Protein AF-A0AAV9NWL3-F1 (afdb_monomer)

Mean predicted aligned error: 11.16 Å

Organism: NCBI:txid1690606

Foldseek 3Di:
DDDDPDDDFDQDPVRDTPPPPDVVDDDDPVNVVVVVVVVVPDDDQLDDADPVLVVLLVVLVVLQVVVCVVVVHDSLVCLLVLDLVVLVVSLVVCVVVDVAAALVVSLVSLVSSQVNSCVSVVDGDDPVSNVVNNCCSVPVVCVVSVHDHDDDAQFAAADVNLLVLLLCLLQDDLDAAQALLLSLLLLLLLLCLQQLVADSVLSQQFFLLQKWWKWFQDPPPRDIFIKIWGWRPDHSPPPDDDDTDIDMDTADLFLSSGSVLSLVLLCQLVVFFPDPPCNALVCVGPDADDDPVRMGTGDTDPVRRNAGSAFGWDQALLFTDTDRHHTDDSVSSLVSQQSSCLQQQQPDGGDSNSSSLNVLVVQVVDPVHDPVVSCVSNVHPDDCVCCVVRRHHPQDLWPPPCVVVVHDIPSVVSSCCRHSCVLGDNPQDSFDDVVVLVVLCPDPVLVVLVVVLVVLVVVCCVVQVDLVSCVPPPSNVVSVVSVVVSVVSSVVSRVVVSVVSNVVCSVVVVVVQVVCVVVVNHPPPPDPPPPDSPVPLQPLSVVSSVSSPDDSVVADDVRSSVSSSSNSVSSNVSSQAREDDPDPDDPPDDDDDDDDDDDDDDDDPDDQDQAFAAQDAQAAQLLLLGRYRPCRSNDHDPDPVRSVVCNCVGNQVNDDQQDWRARSCCRHRPPDIAGGDVRVQVCCCVRHVNHD

pLDDT: mean 84.94, std 16.19, range [25.98, 98.44]

Radius of gyration: 31.38 Å; Cα contacts (8 Å, |Δi|>4): 836; chains: 1; bounding box: 83×92×94 Å

Sequence (692 aa):
MGRRKIPHVVKLDSGESYLGRSSANLCPRDFLEGKYQEALGAVRPVTLYADSTLHHVDRIRALFEEYCSLLHLDPPQILQECIPARMENFLHWMLKTYTIKKTSTVTTYWRQLSQLHILWTQRRVDPQVLRQIFVFIEGPLTKEYGLDNMDTEKPLLEAEEFVELIRYHWASDINVFHNERQRLQLAAILLLAAFTGSRPHALLCVTYRDLDLYVEKEQDTDTHHVKLGVKLTKTKSGKKRKRPKTYTFNLDDNPVFCIITHLVGLAFDDEAFAAPGLVSPDILFRLKAKGESGCQQIPFKQDILDTLVFRRAVKTKQGVQTSPTAGLIDSIYQSWVKRLGEALGYVQTLTTYCLRRALGNAVNDDPNSNAAVRNLVLDHVGSSAIFERNYLSRIIRYSTQDAFWHREPSHESAKAASRIGRLRDRNRPKKLTEEQGVQVREAPAILELLASRDRLRMDILGQFGALKMAEGEPVYDDYQALGRTINSTVRAQERALLRHIQEEYDITAPVVNIQRQIQGDFPDCKEPILAEEAMIKIPERRRIAEAAVSDPARFTGEKSLLRHIKCCRNMIALCKKRESRTAKITPPPALPFTDSPEATSRKGPETPRSNPLKCRGFQCLFCMMSNLPTKDRQQRFKSKFSLQRHADRCRLNQFMDGDRIPCPDDLGCAGVVLKGKLHFKNHAARVHDFVL

Structure (mmCIF, N/CA/C/O backbone):
data_AF-A0AAV9NWL3-F1
#
_entry.id   AF-A0AAV9NWL3-F1
#
loop_
_atom_site.group_PDB
_atom_site.id
_atom_site.type_symbol
_atom_site.label_atom_id
_atom_site.label_alt_id
_atom_site.label_comp_id
_atom_site.label_asym_id
_atom_site.label_entity_id
_atom_site.label_seq_id
_atom_site.pdbx_PDB_ins_code
_atom_site.Cartn_x
_atom_site.Cartn_y
_atom_site.Cartn_z
_atom_site.occupancy
_atom_site.B_iso_or_equiv
_atom_site.auth_seq_id
_atom_site.auth_comp_id
_atom_site.auth_asym_id
_atom_site.auth_atom_id
_atom_site.pdbx_PDB_model_num
ATOM 1 N N . MET A 1 1 ? 33.349 -33.390 46.961 1.00 37.16 1 MET A N 1
ATOM 2 C CA . MET A 1 1 ? 31.882 -33.504 47.128 1.00 37.16 1 MET A CA 1
ATOM 3 C C . MET A 1 1 ? 31.204 -32.288 46.500 1.00 37.16 1 MET A C 1
ATOM 5 O O . MET A 1 1 ? 31.155 -31.237 47.119 1.00 37.16 1 MET A O 1
ATOM 9 N N . GLY A 1 2 ? 30.754 -32.394 45.246 1.00 36.91 2 GLY A N 1
ATOM 10 C CA . GLY A 1 2 ? 30.039 -31.315 44.554 1.00 36.91 2 GLY A CA 1
ATOM 11 C C . GLY A 1 2 ? 28.532 -31.552 44.617 1.00 36.91 2 GLY A C 1
ATOM 12 O O . GLY A 1 2 ? 28.065 -32.596 44.164 1.00 36.91 2 GLY A O 1
ATOM 13 N N . ARG A 1 3 ? 27.776 -30.610 45.196 1.00 39.22 3 ARG A N 1
ATOM 14 C CA . ARG A 1 3 ? 26.306 -30.653 45.267 1.00 39.22 3 ARG A CA 1
ATOM 15 C C . ARG A 1 3 ? 25.721 -30.751 43.850 1.00 39.22 3 ARG A C 1
ATOM 17 O O . ARG A 1 3 ? 25.689 -29.762 43.120 1.00 39.22 3 ARG A O 1
ATOM 24 N N . ARG A 1 4 ? 25.243 -31.939 43.460 1.00 40.91 4 ARG A N 1
ATOM 25 C CA . ARG A 1 4 ? 24.365 -32.107 42.292 1.00 40.91 4 ARG A CA 1
ATOM 26 C C . ARG A 1 4 ? 23.096 -31.298 42.555 1.00 40.91 4 ARG A C 1
ATOM 28 O O . ARG A 1 4 ? 22.408 -31.550 43.540 1.00 40.91 4 ARG A O 1
ATOM 35 N N . LYS A 1 5 ? 22.801 -30.319 41.695 1.00 41.59 5 LYS A N 1
ATOM 36 C CA . LYS A 1 5 ? 21.510 -29.620 41.702 1.00 41.59 5 LYS A CA 1
ATOM 37 C C . LYS A 1 5 ? 20.408 -30.662 41.504 1.00 41.59 5 LYS A C 1
ATOM 39 O O . LYS A 1 5 ? 20.354 -31.304 40.458 1.00 41.59 5 LYS A O 1
ATOM 44 N N . ILE A 1 6 ? 19.570 -30.835 42.520 1.00 44.75 6 ILE A N 1
ATOM 45 C CA . ILE A 1 6 ? 18.338 -31.617 42.427 1.00 44.75 6 ILE A CA 1
ATOM 46 C C . ILE A 1 6 ? 17.412 -30.836 41.484 1.00 44.75 6 ILE A C 1
ATOM 48 O O . ILE A 1 6 ? 17.187 -29.646 41.717 1.00 44.75 6 ILE A O 1
ATOM 52 N N . PRO A 1 7 ? 16.928 -31.434 40.386 1.00 41.91 7 PRO A N 1
ATOM 53 C CA . PRO A 1 7 ? 16.029 -30.738 39.485 1.00 41.91 7 PRO A CA 1
ATOM 54 C C . PRO A 1 7 ? 14.678 -30.522 40.180 1.00 41.91 7 PRO A C 1
ATOM 56 O O . PRO A 1 7 ? 14.025 -31.473 40.605 1.00 41.91 7 PRO A O 1
ATOM 59 N N . HIS A 1 8 ? 14.270 -29.261 40.311 1.00 42.12 8 HIS A N 1
ATOM 60 C CA . HIS A 1 8 ? 12.951 -28.909 40.826 1.00 42.12 8 HIS A CA 1
ATOM 61 C C . HIS A 1 8 ? 11.868 -29.354 39.838 1.00 42.12 8 HIS A C 1
ATOM 63 O O . HIS A 1 8 ? 11.870 -28.959 38.671 1.00 42.12 8 HIS A O 1
ATOM 69 N N . VAL A 1 9 ? 10.936 -30.172 40.323 1.00 45.69 9 VAL A N 1
ATOM 70 C CA . VAL A 1 9 ? 9.731 -30.568 39.594 1.00 45.69 9 VAL A CA 1
ATOM 71 C C . VAL A 1 9 ? 8.748 -29.403 39.645 1.00 45.69 9 VAL A C 1
ATOM 73 O O . VAL A 1 9 ? 8.204 -29.089 40.701 1.00 45.69 9 VAL A O 1
ATOM 76 N N . VAL A 1 10 ? 8.520 -28.759 38.504 1.00 46.41 10 VAL A N 1
ATOM 77 C CA . VAL A 1 10 ? 7.412 -27.814 38.327 1.00 46.41 10 VAL A CA 1
ATOM 78 C C . VAL A 1 10 ? 6.200 -28.627 37.873 1.00 46.41 10 VAL A C 1
ATOM 80 O O . VAL A 1 10 ? 6.252 -29.267 36.822 1.00 46.41 10 VAL A O 1
ATOM 83 N N . LYS A 1 11 ? 5.137 -28.653 38.685 1.00 40.28 11 LYS A N 1
ATOM 84 C CA . LYS A 1 11 ? 3.851 -29.253 38.306 1.00 40.28 11 LYS A CA 1
ATOM 85 C C . LYS A 1 11 ? 3.080 -28.252 37.444 1.00 40.28 11 LYS A C 1
ATOM 87 O O . LYS A 1 11 ? 2.926 -27.105 37.847 1.00 40.28 11 LYS A O 1
ATOM 92 N N . LEU A 1 12 ? 2.633 -28.684 36.268 1.00 45.25 12 LEU A N 1
ATOM 93 C CA . LEU A 1 12 ? 1.696 -27.939 35.428 1.00 45.25 12 LEU A CA 1
ATOM 94 C C . LEU A 1 12 ? 0.265 -28.400 35.714 1.00 45.25 12 LEU A C 1
ATOM 96 O O . LEU A 1 12 ? 0.051 -29.571 36.034 1.00 45.25 12 LEU A O 1
ATOM 100 N N . ASP A 1 13 ? -0.707 -27.513 35.498 1.00 49.53 13 ASP A N 1
ATOM 101 C CA . ASP A 1 13 ? -2.146 -27.791 35.654 1.00 49.53 13 ASP A CA 1
ATOM 102 C C . ASP A 1 13 ? -2.675 -28.888 34.703 1.00 49.53 13 ASP A C 1
ATOM 104 O O . ASP A 1 13 ? -3.787 -29.376 34.873 1.00 49.53 13 ASP A O 1
ATOM 108 N N . SER A 1 14 ? -1.870 -29.326 33.725 1.00 50.25 14 SER A N 1
ATOM 109 C CA . SER A 1 14 ? -2.160 -30.458 32.834 1.00 50.25 14 SER A CA 1
ATOM 110 C C . SER A 1 14 ? -1.664 -31.818 33.350 1.00 50.25 14 SER A C 1
ATOM 112 O O . SER A 1 14 ? -1.770 -32.810 32.636 1.00 50.25 14 SER A O 1
ATOM 114 N N . GLY A 1 15 ? -1.086 -31.890 34.554 1.00 48.41 15 GLY A N 1
ATOM 115 C CA . GLY A 1 15 ? -0.636 -33.147 35.169 1.00 48.41 15 GLY A CA 1
ATOM 116 C C . GLY A 1 15 ? 0.671 -33.735 34.618 1.00 48.41 15 GLY A C 1
ATOM 117 O O . GLY A 1 15 ? 1.177 -34.707 35.175 1.00 48.41 15 GLY A O 1
ATOM 118 N N . GLU A 1 16 ? 1.278 -33.141 33.589 1.00 44.25 16 GLU A N 1
ATOM 119 C CA . GLU A 1 16 ? 2.552 -33.611 33.032 1.00 44.25 16 GLU A CA 1
ATOM 120 C C . GLU A 1 16 ? 3.733 -32.759 33.523 1.00 44.25 16 GLU A C 1
ATOM 122 O O . GLU A 1 16 ? 3.737 -31.532 33.415 1.00 44.25 16 GLU A O 1
ATOM 127 N N . SER A 1 17 ? 4.757 -33.419 34.079 1.00 46.53 17 SER A N 1
ATOM 128 C CA . SER A 1 17 ? 6.011 -32.773 34.490 1.00 46.53 17 SER A CA 1
ATOM 129 C C . SER A 1 17 ? 7.050 -32.823 33.362 1.00 46.53 17 SER A C 1
ATOM 131 O O . SER A 1 17 ? 7.177 -33.832 32.671 1.00 46.53 17 SER A O 1
ATOM 133 N N . TYR A 1 18 ? 7.863 -31.771 33.219 1.00 43.59 18 TYR A N 1
ATOM 134 C CA . TYR A 1 18 ? 8.912 -31.657 32.187 1.00 43.59 18 TYR A CA 1
ATOM 135 C C . TYR A 1 18 ? 10.089 -32.648 32.320 1.00 43.59 18 TYR A C 1
ATOM 137 O O . TYR A 1 18 ? 11.032 -32.595 31.531 1.00 43.59 18 TYR A O 1
ATOM 145 N N . LEU A 1 19 ? 10.048 -33.576 33.277 1.00 52.84 19 LEU A N 1
ATOM 146 C CA . LEU A 1 19 ? 11.003 -34.680 33.393 1.00 52.84 19 LEU A CA 1
ATOM 147 C C . LEU A 1 19 ? 10.311 -36.013 33.107 1.00 52.84 19 LEU A C 1
ATOM 149 O O . LEU A 1 19 ? 10.369 -36.955 33.891 1.00 52.84 19 LEU A O 1
ATOM 153 N N . GLY A 1 20 ? 9.667 -36.102 31.947 1.00 50.25 20 GLY A N 1
ATOM 154 C CA . GLY A 1 20 ? 9.133 -37.348 31.405 1.00 50.25 20 GLY A CA 1
ATOM 155 C C . GLY A 1 20 ? 10.238 -38.290 30.918 1.00 50.25 20 GLY A C 1
ATOM 156 O O . GLY A 1 20 ? 10.301 -38.604 29.735 1.00 50.25 20 GLY A O 1
ATOM 157 N N . ARG A 1 21 ? 11.130 -38.746 31.804 1.00 49.53 21 ARG A N 1
ATOM 158 C CA . ARG A 1 21 ? 11.984 -39.910 31.529 1.00 49.53 21 ARG A CA 1
ATOM 159 C C . ARG A 1 21 ? 11.383 -41.113 32.248 1.00 49.53 21 ARG A C 1
ATOM 161 O O . ARG A 1 21 ? 11.807 -41.463 33.342 1.00 49.53 21 ARG A O 1
ATOM 168 N N . SER A 1 22 ? 10.367 -41.718 31.638 1.00 53.12 22 SER A N 1
ATOM 169 C CA . SER A 1 22 ? 9.898 -43.042 32.056 1.00 53.12 22 SER A CA 1
ATOM 170 C C . SER A 1 22 ? 10.947 -44.079 31.647 1.00 53.12 22 SER A C 1
ATOM 172 O O . SER A 1 22 ? 11.370 -44.094 30.489 1.00 53.12 22 SER A O 1
ATOM 174 N N . SER A 1 23 ? 11.372 -44.948 32.568 1.00 55.47 23 SER A N 1
ATOM 175 C CA . SER A 1 23 ? 12.258 -46.087 32.272 1.00 55.47 23 SER A CA 1
ATOM 176 C C . SER A 1 23 ? 11.657 -47.062 31.249 1.00 55.47 23 SER A C 1
ATOM 178 O O . SER A 1 23 ? 12.394 -47.858 30.674 1.00 55.47 23 SER A O 1
ATOM 180 N N . ALA A 1 24 ? 10.350 -46.962 30.978 1.00 56.66 24 ALA A N 1
ATOM 181 C CA . ALA A 1 24 ? 9.630 -47.766 29.995 1.00 56.66 24 ALA A CA 1
ATOM 182 C C . ALA A 1 24 ? 9.663 -47.204 28.555 1.00 56.66 24 ALA A C 1
ATOM 184 O O . ALA A 1 24 ? 9.280 -47.912 27.634 1.00 56.66 24 ALA A O 1
ATOM 185 N N . ASN A 1 25 ? 10.153 -45.974 28.332 1.00 59.22 25 ASN A N 1
ATOM 186 C CA . ASN A 1 25 ? 10.228 -45.340 27.003 1.00 59.22 25 ASN A CA 1
ATOM 187 C C . ASN A 1 25 ? 11.686 -45.093 26.573 1.00 59.22 25 ASN A C 1
ATOM 189 O O . ASN A 1 25 ? 12.076 -43.976 26.223 1.00 59.22 25 ASN A O 1
ATOM 193 N N . LEU A 1 26 ? 12.526 -46.129 26.633 1.00 67.38 26 LEU A N 1
ATOM 194 C CA . LEU A 1 26 ? 13.860 -46.074 26.036 1.00 67.38 26 LEU A CA 1
ATOM 195 C C . LEU A 1 26 ? 13.721 -46.140 24.511 1.00 67.38 26 LEU A C 1
ATOM 197 O O . LEU A 1 26 ? 13.158 -47.088 23.973 1.00 67.38 26 LEU A O 1
ATOM 201 N N . CYS A 1 27 ? 14.223 -45.116 23.819 1.00 70.75 27 CYS A N 1
ATOM 202 C CA . CYS A 1 27 ? 14.258 -45.080 22.359 1.00 70.75 27 CYS A CA 1
ATOM 203 C C . CYS A 1 27 ? 15.027 -46.310 21.831 1.00 70.75 27 CYS A C 1
ATOM 205 O O . CYS A 1 27 ? 16.203 -46.453 22.186 1.00 70.75 27 CYS A O 1
ATOM 207 N N . PRO A 1 28 ? 14.409 -47.197 21.024 1.00 84.19 28 PRO A N 1
ATOM 208 C CA . PRO A 1 28 ? 15.075 -48.397 20.529 1.00 84.19 28 PRO A CA 1
ATOM 209 C C . PRO A 1 28 ? 16.322 -48.055 19.714 1.00 84.19 28 PRO A C 1
ATOM 211 O O . PRO A 1 28 ? 16.315 -47.115 18.915 1.00 84.19 28 PRO A O 1
ATOM 214 N N . ARG A 1 29 ? 17.390 -48.845 19.875 1.00 82.00 29 ARG A N 1
ATOM 215 C CA . ARG A 1 29 ? 18.633 -48.662 19.111 1.00 82.00 29 ARG A CA 1
ATOM 216 C C . ARG A 1 29 ? 18.375 -48.722 17.607 1.00 82.00 29 ARG A C 1
ATOM 218 O O . ARG A 1 29 ? 18.888 -47.874 16.890 1.00 82.00 29 ARG A O 1
ATOM 225 N N . ASP A 1 30 ? 17.520 -49.636 17.161 1.00 84.88 30 ASP A N 1
ATOM 226 C CA . ASP A 1 30 ? 17.190 -49.810 15.742 1.00 84.88 30 ASP A CA 1
ATOM 227 C C . ASP A 1 30 ? 16.446 -48.601 15.160 1.00 84.88 30 ASP A C 1
ATOM 229 O O . ASP A 1 30 ? 16.634 -48.258 13.997 1.00 84.88 30 ASP A O 1
ATOM 233 N N . PHE A 1 31 ? 15.654 -47.888 15.972 1.00 85.62 31 PHE A N 1
ATOM 234 C CA . PHE A 1 31 ? 15.034 -46.628 15.554 1.00 85.62 31 PHE A CA 1
ATOM 235 C C . PHE A 1 31 ? 16.086 -45.528 15.364 1.00 85.62 31 PHE A C 1
ATOM 237 O O . PHE A 1 31 ? 16.026 -44.774 14.392 1.00 85.62 31 PHE A O 1
ATOM 244 N N . LEU A 1 32 ? 17.062 -45.434 16.274 1.00 84.06 32 LEU A N 1
ATOM 245 C CA . LEU A 1 32 ? 18.166 -44.478 16.159 1.00 84.06 32 LEU A CA 1
ATOM 246 C C . LEU A 1 32 ? 19.089 -44.814 14.983 1.00 84.06 32 LEU A C 1
ATOM 248 O O . LEU A 1 32 ? 19.465 -43.906 14.247 1.00 84.06 32 LEU A O 1
ATOM 252 N N . GLU A 1 33 ? 19.400 -46.094 14.779 1.00 86.94 33 GLU A N 1
ATOM 253 C CA . GLU A 1 33 ? 20.184 -46.577 13.640 1.00 86.94 33 GLU A CA 1
ATOM 254 C C . GLU A 1 33 ? 19.437 -46.317 12.328 1.00 86.94 33 GLU A C 1
ATOM 256 O O . GLU A 1 33 ? 19.995 -45.732 11.408 1.00 86.94 33 GLU A O 1
ATOM 261 N N . GLY A 1 34 ? 18.134 -46.606 12.270 1.00 85.69 34 GLY A N 1
ATOM 262 C CA . GLY A 1 34 ? 17.287 -46.266 11.127 1.00 85.69 34 GLY A CA 1
ATOM 263 C C . GLY A 1 34 ? 17.286 -44.765 10.821 1.00 85.69 34 GLY A C 1
ATOM 264 O O . GLY A 1 34 ? 17.440 -44.372 9.667 1.00 85.69 34 GLY A O 1
ATOM 265 N N . LYS A 1 35 ? 17.200 -43.902 11.844 1.00 88.31 35 LYS A N 1
ATOM 266 C CA . LYS A 1 35 ? 17.300 -42.440 11.675 1.00 88.31 35 LYS A CA 1
ATOM 267 C C . LYS A 1 35 ? 18.697 -41.979 11.258 1.00 88.31 35 LYS A C 1
ATOM 269 O O . LYS A 1 35 ? 18.810 -40.980 10.547 1.00 88.31 35 LYS A O 1
ATOM 274 N N . TYR A 1 36 ? 19.747 -42.672 11.692 1.00 84.69 36 TYR A N 1
ATOM 275 C CA . TYR A 1 36 ? 21.123 -42.414 11.278 1.00 84.69 36 TYR A CA 1
ATOM 276 C C . TYR A 1 36 ? 21.334 -42.780 9.803 1.00 84.69 36 TYR A C 1
ATOM 278 O O . TYR A 1 36 ? 21.805 -41.941 9.038 1.00 84.69 36 TYR A O 1
ATOM 286 N N . GLN A 1 37 ? 20.882 -43.959 9.375 1.00 87.00 37 GLN A N 1
ATOM 287 C CA . GLN A 1 37 ? 20.928 -44.382 7.972 1.00 87.00 37 GLN A CA 1
ATOM 288 C C . GLN A 1 37 ? 20.069 -43.476 7.072 1.00 87.00 37 GLN A C 1
ATOM 290 O O . GLN A 1 37 ? 20.526 -43.034 6.019 1.00 87.00 37 GLN A O 1
ATOM 295 N N . GLU A 1 38 ? 18.868 -43.086 7.522 1.00 84.44 38 GLU A N 1
ATOM 296 C CA . GLU A 1 38 ? 18.031 -42.079 6.847 1.00 84.44 38 GLU A CA 1
ATOM 297 C C . GLU A 1 38 ? 18.778 -40.742 6.706 1.00 84.44 38 GLU A C 1
ATOM 299 O O . GLU A 1 38 ? 18.713 -40.094 5.665 1.00 84.44 38 GLU A O 1
ATOM 304 N N . ALA A 1 39 ? 19.530 -40.326 7.730 1.00 82.12 39 ALA A N 1
ATOM 305 C CA . ALA A 1 39 ? 20.315 -39.097 7.688 1.00 82.12 39 ALA A CA 1
ATOM 306 C C . ALA A 1 39 ? 21.517 -39.172 6.735 1.00 82.12 39 ALA A C 1
ATOM 308 O O . ALA A 1 39 ? 21.829 -38.152 6.122 1.00 82.12 39 ALA A O 1
ATOM 309 N N . LEU A 1 40 ? 22.166 -40.334 6.610 1.00 80.19 40 LEU A N 1
ATOM 310 C CA . LEU A 1 40 ? 23.268 -40.558 5.668 1.00 80.19 40 LEU A CA 1
ATOM 311 C C . LEU A 1 40 ? 22.794 -40.504 4.207 1.00 80.19 40 LEU A C 1
ATOM 313 O O . LEU A 1 40 ? 23.504 -39.964 3.362 1.00 80.19 40 LEU A O 1
ATOM 317 N N . GLY A 1 41 ? 21.592 -41.015 3.917 1.00 73.50 41 GLY A N 1
ATOM 318 C CA . GLY A 1 41 ? 20.991 -40.975 2.577 1.00 73.50 41 GLY A CA 1
ATOM 319 C C . GLY A 1 41 ? 20.240 -39.678 2.241 1.00 73.50 41 GLY A C 1
ATOM 320 O O . GLY A 1 41 ? 19.952 -39.415 1.074 1.00 73.50 41 GLY A O 1
ATOM 321 N N . ALA A 1 42 ? 19.902 -38.853 3.237 1.00 74.31 42 ALA A N 1
ATOM 322 C CA . ALA A 1 42 ? 19.106 -37.647 3.032 1.00 74.31 42 ALA A CA 1
ATOM 323 C C . ALA A 1 42 ? 19.949 -36.449 2.566 1.00 74.31 42 ALA A C 1
ATOM 325 O O . ALA A 1 42 ? 20.758 -35.897 3.314 1.00 74.31 42 ALA A O 1
ATOM 326 N N . VAL A 1 43 ? 19.643 -35.928 1.375 1.00 69.62 43 VAL A N 1
ATOM 327 C CA . VAL A 1 43 ? 20.101 -34.598 0.953 1.00 69.62 43 VAL A CA 1
ATOM 328 C C . VAL A 1 43 ? 19.312 -33.543 1.727 1.00 69.62 43 VAL A C 1
ATOM 330 O O . VAL A 1 43 ? 18.139 -33.284 1.456 1.00 69.62 43 VAL A O 1
ATOM 333 N N . ARG A 1 44 ? 19.943 -32.933 2.734 1.00 68.75 44 ARG A N 1
ATOM 334 C CA . ARG A 1 44 ? 19.310 -31.887 3.547 1.00 68.75 44 ARG A CA 1
ATOM 335 C C . ARG A 1 44 ? 19.550 -30.508 2.930 1.00 68.75 44 ARG A C 1
ATOM 337 O O . ARG A 1 44 ? 20.700 -30.176 2.645 1.00 68.75 44 ARG A O 1
ATOM 344 N N . PRO A 1 45 ? 18.508 -29.669 2.786 1.00 69.19 45 PRO A N 1
ATOM 345 C CA . PRO A 1 45 ? 18.677 -28.340 2.227 1.00 69.19 45 PRO A CA 1
ATOM 346 C C . PRO A 1 45 ? 19.535 -27.471 3.147 1.00 69.19 45 PRO A C 1
ATOM 348 O O . PRO A 1 45 ? 19.226 -27.305 4.329 1.00 69.19 45 PRO A O 1
ATOM 351 N N . VAL A 1 46 ? 20.577 -26.845 2.596 1.00 71.50 46 VAL A N 1
ATOM 352 C CA . VAL A 1 46 ? 21.462 -25.948 3.366 1.00 71.50 46 VAL A CA 1
ATOM 353 C C . VAL A 1 46 ? 20.738 -24.684 3.834 1.00 71.50 46 VAL A C 1
ATOM 355 O O . VAL A 1 46 ? 21.150 -24.025 4.792 1.00 71.50 46 VAL A O 1
ATOM 358 N N . THR A 1 47 ? 19.654 -24.284 3.166 1.00 73.75 47 THR A N 1
ATOM 359 C CA . THR A 1 47 ? 18.872 -23.103 3.543 1.00 73.75 47 THR A CA 1
ATOM 360 C C . THR A 1 47 ? 17.399 -23.271 3.190 1.00 73.75 47 THR A C 1
ATOM 362 O O . THR A 1 47 ? 17.047 -23.720 2.106 1.00 73.75 47 THR A O 1
ATOM 365 N N . LEU A 1 48 ? 16.525 -22.838 4.101 1.00 73.88 48 LEU A N 1
ATOM 366 C CA . LEU A 1 48 ? 15.086 -22.771 3.872 1.00 73.88 48 LEU A CA 1
ATOM 367 C C . LEU A 1 48 ? 14.685 -21.365 3.399 1.00 73.88 48 LEU A C 1
ATOM 369 O O . LEU A 1 48 ? 14.627 -20.423 4.196 1.00 73.88 48 LEU A O 1
ATOM 373 N N . TYR A 1 49 ? 14.380 -21.218 2.110 1.00 79.56 49 TYR A N 1
ATOM 374 C CA . TYR A 1 49 ? 13.896 -19.956 1.537 1.00 79.56 49 TYR A CA 1
ATOM 375 C C . TYR A 1 49 ? 12.381 -19.804 1.672 1.00 79.56 49 TYR A C 1
ATOM 377 O O . TYR A 1 49 ? 11.654 -20.789 1.626 1.00 79.56 49 TYR A O 1
ATOM 385 N N . ALA A 1 50 ? 11.893 -18.576 1.855 1.00 75.94 50 ALA A N 1
ATOM 386 C CA . ALA A 1 50 ? 10.461 -18.274 1.780 1.00 75.94 50 ALA A CA 1
ATOM 387 C C . ALA A 1 50 ? 9.964 -18.346 0.326 1.00 75.94 50 ALA A C 1
ATOM 389 O O . ALA A 1 50 ? 10.742 -18.079 -0.587 1.00 75.94 50 ALA A O 1
ATOM 390 N N . ASP A 1 51 ? 8.675 -18.609 0.115 1.00 78.38 51 ASP A N 1
ATOM 391 C CA . ASP A 1 51 ? 8.101 -18.810 -1.227 1.00 78.38 51 ASP A CA 1
ATOM 392 C C . ASP A 1 51 ? 8.279 -17.584 -2.132 1.00 78.38 51 ASP A C 1
ATOM 394 O O . ASP A 1 51 ? 8.607 -17.708 -3.307 1.00 78.38 51 ASP A O 1
ATOM 398 N N . SER A 1 52 ? 8.196 -16.373 -1.568 1.00 77.62 52 SER A N 1
ATOM 399 C CA . SER A 1 52 ? 8.507 -15.139 -2.303 1.00 77.62 52 SER A CA 1
ATOM 400 C C . SER A 1 52 ? 9.954 -15.097 -2.800 1.00 77.62 52 SER A C 1
ATOM 402 O O . SER A 1 52 ? 10.235 -14.556 -3.862 1.00 77.62 52 SER A O 1
ATOM 404 N N . THR A 1 53 ? 10.894 -15.632 -2.014 1.00 84.56 53 THR A N 1
ATOM 405 C CA . THR A 1 53 ? 12.299 -15.722 -2.422 1.00 84.56 53 THR A CA 1
ATOM 406 C C . THR A 1 53 ? 12.452 -16.749 -3.535 1.00 84.56 53 THR A C 1
ATOM 408 O O . THR A 1 53 ? 13.147 -16.453 -4.497 1.00 84.56 53 THR A O 1
ATOM 411 N N . LEU A 1 54 ? 11.776 -17.899 -3.441 1.00 87.94 54 LEU A N 1
ATOM 412 C CA . LEU A 1 54 ? 11.787 -18.915 -4.498 1.00 87.94 54 LEU A CA 1
ATOM 413 C C . LEU A 1 54 ? 11.267 -18.345 -5.819 1.00 87.94 54 LEU A C 1
ATOM 415 O O . LEU A 1 54 ? 11.957 -18.460 -6.818 1.00 87.94 54 LEU A O 1
ATOM 419 N N . HIS A 1 55 ? 10.168 -17.587 -5.802 1.00 88.19 55 HIS A N 1
ATOM 420 C CA . HIS A 1 55 ? 9.654 -16.918 -7.001 1.00 88.19 55 HIS A CA 1
ATOM 421 C C . HIS A 1 55 ? 10.677 -15.970 -7.664 1.00 88.19 55 HIS A C 1
ATOM 423 O O . HIS A 1 55 ? 10.784 -15.902 -8.887 1.00 88.19 55 HIS A O 1
ATOM 429 N N . HIS A 1 56 ? 11.455 -15.227 -6.871 1.00 89.69 56 HIS A N 1
ATOM 430 C CA . HIS A 1 56 ? 12.532 -14.389 -7.409 1.00 89.69 56 HIS A CA 1
ATOM 431 C C . HIS A 1 56 ? 13.704 -15.213 -7.951 1.00 89.69 56 HIS A C 1
ATOM 433 O O . HIS A 1 56 ? 14.301 -14.833 -8.957 1.00 89.69 56 HIS A O 1
ATOM 439 N N . VAL A 1 57 ? 14.019 -16.331 -7.298 1.00 92.94 57 VAL A N 1
ATOM 440 C CA . VAL A 1 57 ? 15.055 -17.263 -7.747 1.00 92.94 57 VAL A CA 1
ATOM 441 C C . VAL A 1 57 ? 14.640 -17.970 -9.046 1.00 92.94 57 VAL A C 1
ATOM 443 O O . VAL A 1 57 ? 15.454 -18.117 -9.949 1.00 92.94 57 VAL A O 1
ATOM 446 N N . ASP A 1 58 ? 13.362 -18.306 -9.206 1.00 93.88 58 ASP A N 1
ATOM 447 C CA . ASP A 1 58 ? 12.820 -18.867 -10.447 1.00 93.88 58 ASP A CA 1
ATOM 448 C C . ASP A 1 58 ? 12.950 -17.896 -11.619 1.00 93.88 58 ASP A C 1
ATOM 450 O O . ASP A 1 58 ? 13.281 -18.295 -12.732 1.00 93.88 58 ASP A O 1
ATOM 454 N N . ARG A 1 59 ? 12.743 -16.601 -11.364 1.00 93.75 59 ARG A N 1
ATOM 455 C CA . ARG A 1 59 ? 12.931 -15.576 -12.389 1.00 93.75 59 ARG A CA 1
ATOM 456 C C . ARG A 1 59 ? 14.392 -15.452 -12.818 1.00 93.75 59 ARG A C 1
ATOM 458 O O . ARG A 1 59 ? 14.643 -15.375 -14.014 1.00 93.75 59 ARG A O 1
ATOM 465 N N . ILE A 1 60 ? 15.347 -15.399 -11.882 1.00 95.62 60 ILE A N 1
ATOM 466 C CA . ILE A 1 60 ? 16.768 -15.314 -12.269 1.00 95.62 60 ILE A CA 1
ATOM 467 C C . ILE A 1 60 ? 17.241 -16.605 -12.940 1.00 95.62 60 ILE A C 1
ATOM 469 O O . ILE A 1 60 ? 18.077 -16.535 -13.831 1.00 95.62 60 ILE A O 1
ATOM 473 N N . ARG A 1 61 ? 16.672 -17.758 -12.560 1.00 96.25 61 ARG A N 1
ATOM 474 C CA . ARG A 1 61 ? 16.905 -19.039 -13.228 1.00 96.25 61 ARG A CA 1
ATOM 475 C C . ARG A 1 61 ? 16.539 -18.965 -14.704 1.00 96.25 61 ARG A C 1
ATOM 477 O O . ARG A 1 61 ? 17.398 -19.256 -15.519 1.00 96.25 61 ARG A O 1
ATOM 484 N N . ALA A 1 62 ? 15.329 -18.513 -15.037 1.00 95.88 62 ALA A N 1
ATOM 485 C CA . ALA A 1 62 ? 14.901 -18.402 -16.432 1.00 95.88 62 ALA A CA 1
ATOM 486 C C . ALA A 1 62 ? 15.845 -17.505 -17.257 1.00 95.88 62 ALA A C 1
ATOM 488 O O . ALA A 1 62 ? 16.238 -17.870 -18.357 1.00 95.88 62 ALA A O 1
ATOM 489 N N . LEU A 1 63 ? 16.274 -16.370 -16.690 1.00 95.38 63 LEU A N 1
ATOM 490 C CA . LEU A 1 63 ? 17.243 -15.474 -17.337 1.00 95.38 63 LEU A CA 1
ATOM 491 C C . LEU A 1 63 ? 18.611 -16.139 -17.535 1.00 95.38 63 LEU A C 1
ATOM 493 O O . LEU A 1 63 ? 19.272 -15.932 -18.547 1.00 95.38 63 LEU A O 1
ATOM 497 N N . PHE A 1 64 ? 19.061 -16.913 -16.551 1.00 96.62 64 PHE A N 1
ATOM 498 C CA . PHE A 1 64 ? 20.339 -17.609 -16.618 1.00 96.62 64 PHE A CA 1
ATOM 499 C C . PHE A 1 64 ? 20.309 -18.770 -17.622 1.00 96.62 64 PHE A C 1
ATOM 501 O O . PHE A 1 64 ? 21.250 -18.932 -18.392 1.00 96.62 64 PHE A O 1
ATOM 508 N N . GLU A 1 65 ? 19.214 -19.530 -17.670 1.00 96.44 65 GLU A N 1
ATOM 509 C CA . GLU A 1 65 ? 18.981 -20.591 -18.657 1.00 96.44 65 GLU A CA 1
ATOM 510 C C . GLU A 1 65 ? 18.907 -20.029 -20.086 1.00 96.44 65 GLU A C 1
ATOM 512 O O . GLU A 1 65 ? 19.489 -20.612 -21.001 1.00 96.44 65 GLU A O 1
ATOM 517 N N . GLU A 1 66 ? 18.270 -18.871 -20.280 1.00 96.25 66 GLU A N 1
ATOM 518 C CA . GLU A 1 66 ? 18.241 -18.153 -21.563 1.00 96.25 66 GLU A CA 1
ATOM 519 C C . GLU A 1 66 ? 19.656 -17.759 -22.021 1.00 96.25 66 GLU A C 1
ATOM 521 O O . GLU A 1 66 ? 20.057 -18.060 -23.147 1.00 96.25 66 GLU A O 1
ATOM 526 N N . TYR A 1 67 ? 20.455 -17.167 -21.128 1.00 96.75 67 TYR A N 1
ATOM 527 C CA . TYR A 1 67 ? 21.860 -16.844 -21.392 1.00 96.75 67 TYR A CA 1
ATOM 528 C C . TYR A 1 67 ? 22.705 -18.082 -21.727 1.00 96.75 67 TYR A C 1
ATOM 530 O O . TYR A 1 67 ? 23.481 -18.068 -22.683 1.00 96.75 67 TYR A O 1
ATOM 538 N N . CYS A 1 68 ? 22.564 -19.163 -20.957 1.00 96.31 68 CYS A N 1
ATOM 539 C CA . CYS A 1 68 ? 23.288 -20.408 -21.205 1.00 96.31 68 CYS A CA 1
ATOM 540 C C . CYS A 1 68 ? 22.898 -21.032 -22.549 1.00 96.31 68 CYS A C 1
ATOM 542 O O . CYS A 1 68 ? 23.775 -21.507 -23.269 1.00 96.31 68 CYS A O 1
ATOM 544 N N . SER A 1 69 ? 21.617 -20.963 -22.922 1.00 96.31 69 SER A N 1
ATOM 545 C CA . SER A 1 69 ? 21.117 -21.463 -24.207 1.00 96.31 69 SER A CA 1
ATOM 546 C C . SER A 1 69 ? 21.749 -20.730 -25.392 1.00 96.31 69 SER A C 1
ATOM 548 O O . SER A 1 69 ? 22.129 -21.373 -26.367 1.00 96.31 69 SER A O 1
ATOM 550 N N . LEU A 1 70 ? 21.935 -19.407 -25.285 1.00 94.69 70 LEU A N 1
ATOM 551 C CA . LEU A 1 70 ? 22.593 -18.588 -26.312 1.00 94.69 70 LEU A CA 1
ATOM 552 C C . LEU A 1 70 ? 24.041 -19.027 -26.590 1.00 94.69 70 LEU A C 1
ATOM 554 O O . LEU A 1 70 ? 24.527 -18.880 -27.707 1.00 94.69 70 LEU A O 1
ATOM 558 N N . LEU A 1 71 ? 24.734 -19.542 -25.573 1.00 94.31 71 LEU A N 1
ATOM 559 C CA . LEU A 1 71 ? 26.140 -19.947 -25.652 1.00 94.31 71 LEU A CA 1
ATOM 560 C C . LEU A 1 71 ? 26.330 -21.471 -25.706 1.00 94.31 71 LEU A C 1
ATOM 562 O O . LEU A 1 71 ? 27.466 -21.934 -25.621 1.00 94.31 71 LEU A O 1
ATOM 566 N N . HIS A 1 72 ? 25.241 -22.239 -25.823 1.00 94.56 72 HIS A N 1
ATOM 567 C CA . HIS A 1 72 ? 25.240 -23.706 -25.784 1.00 94.56 72 HIS A CA 1
ATOM 568 C C . HIS A 1 72 ? 25.945 -24.291 -24.545 1.00 94.56 72 HIS A C 1
ATOM 570 O O . HIS A 1 72 ? 26.692 -25.264 -24.636 1.00 94.56 72 HIS A O 1
ATOM 576 N N . LEU A 1 73 ? 25.723 -23.680 -23.379 1.00 94.81 73 LEU A N 1
ATOM 577 C CA . LEU A 1 73 ? 26.302 -24.099 -22.101 1.00 94.81 73 LEU A CA 1
ATOM 578 C C . LEU A 1 73 ? 25.287 -24.877 -21.259 1.00 94.81 73 LEU A C 1
ATOM 580 O O . LEU A 1 73 ? 24.096 -24.578 -21.307 1.00 94.81 73 LEU A O 1
ATOM 584 N N . ASP A 1 74 ? 25.768 -25.796 -20.417 1.00 94.88 74 ASP A N 1
ATOM 585 C CA . ASP A 1 74 ? 24.938 -26.478 -19.417 1.00 94.88 74 ASP A CA 1
ATOM 586 C C . ASP A 1 74 ? 24.740 -25.598 -18.161 1.00 94.88 74 ASP A C 1
ATOM 588 O O . ASP A 1 74 ? 25.707 -25.345 -17.432 1.00 94.88 74 ASP A O 1
ATOM 592 N N . PRO A 1 75 ? 23.521 -25.097 -17.870 1.00 93.69 75 PRO A N 1
ATOM 593 C CA . PRO A 1 75 ? 23.314 -24.155 -16.769 1.00 93.69 75 PRO A CA 1
ATOM 594 C C . PRO A 1 75 ? 23.708 -24.704 -15.383 1.00 93.69 75 PRO A C 1
ATOM 596 O O . PRO A 1 75 ? 24.397 -23.983 -14.651 1.00 93.69 75 PRO A O 1
ATOM 599 N N . PRO A 1 76 ? 23.325 -25.938 -14.984 1.00 92.75 76 PRO A N 1
ATOM 600 C CA . PRO A 1 76 ? 23.750 -26.526 -13.717 1.00 92.75 76 PRO A CA 1
ATOM 601 C C . PRO A 1 76 ? 25.269 -26.591 -13.561 1.00 92.75 76 PRO A C 1
ATOM 603 O O . PRO A 1 76 ? 25.771 -26.153 -12.524 1.00 92.75 76 PRO A O 1
ATOM 606 N N . GLN A 1 77 ? 26.000 -27.059 -14.581 1.00 93.69 77 GLN A N 1
ATOM 607 C CA . GLN A 1 77 ? 27.461 -27.115 -14.545 1.00 93.69 77 GLN A CA 1
ATOM 608 C C . GLN A 1 77 ? 28.079 -25.721 -14.383 1.00 93.69 77 GLN A C 1
ATOM 610 O O . GLN A 1 77 ? 28.890 -25.503 -13.481 1.00 93.69 77 GLN A O 1
ATOM 615 N N . ILE A 1 78 ? 27.668 -24.751 -15.205 1.00 95.00 78 ILE A N 1
ATOM 616 C CA . ILE A 1 78 ? 28.234 -23.397 -15.154 1.00 95.00 78 ILE A CA 1
ATOM 617 C C . ILE A 1 78 ? 27.988 -22.740 -13.798 1.00 95.00 78 ILE A C 1
ATOM 619 O O . ILE A 1 78 ? 28.875 -22.078 -13.247 1.00 95.00 78 ILE A O 1
ATOM 623 N N . LEU A 1 79 ? 26.781 -22.900 -13.251 1.00 93.19 79 LEU A N 1
ATOM 624 C CA . LEU A 1 79 ? 26.483 -22.333 -11.948 1.00 93.19 79 LEU A CA 1
ATOM 625 C C . LEU A 1 79 ? 27.237 -23.067 -10.839 1.00 93.19 79 LEU A C 1
ATOM 627 O O . LEU A 1 79 ? 27.647 -22.410 -9.893 1.00 93.19 79 LEU A O 1
ATOM 631 N N . GLN A 1 80 ? 27.458 -24.379 -10.952 1.00 92.12 80 GLN A N 1
ATOM 632 C CA . GLN A 1 80 ? 28.253 -25.148 -9.993 1.00 92.12 80 GLN A CA 1
ATOM 633 C C . GLN A 1 80 ? 29.721 -24.712 -9.954 1.00 92.12 80 GLN A C 1
ATOM 635 O O . GLN A 1 80 ? 30.297 -24.626 -8.871 1.00 92.12 80 GLN A O 1
ATOM 640 N N . GLU A 1 81 ? 30.323 -24.440 -11.111 1.00 92.88 81 GLU A N 1
ATOM 641 C CA . GLU A 1 81 ? 31.695 -23.930 -11.196 1.00 92.88 81 GLU A CA 1
ATOM 642 C C . GLU A 1 81 ? 31.789 -22.475 -10.701 1.00 92.88 81 GLU A C 1
ATOM 644 O O . GLU A 1 81 ? 32.784 -22.092 -10.088 1.00 92.88 81 GLU A O 1
ATOM 649 N N . CYS A 1 82 ? 30.745 -21.669 -10.943 1.00 94.00 82 CYS A N 1
ATOM 650 C CA . CYS A 1 82 ? 30.600 -20.278 -10.493 1.00 94.00 82 CYS A CA 1
ATOM 651 C C . CYS A 1 82 ? 31.843 -19.399 -10.755 1.00 94.00 82 CYS A C 1
ATOM 653 O O . CYS A 1 82 ? 32.202 -18.534 -9.953 1.00 94.00 82 CYS A O 1
ATOM 655 N N . ILE A 1 83 ? 32.515 -19.618 -11.889 1.00 95.44 83 ILE A N 1
ATOM 656 C CA . ILE A 1 83 ? 33.749 -18.910 -12.250 1.00 95.44 83 ILE A CA 1
ATOM 657 C C . ILE A 1 83 ? 33.453 -17.408 -12.419 1.00 95.44 83 ILE A C 1
ATOM 659 O O . ILE A 1 83 ? 32.539 -17.068 -13.181 1.00 95.44 83 ILE A O 1
ATOM 663 N N . PRO A 1 84 ? 34.235 -16.497 -11.797 1.00 95.94 84 PRO A N 1
ATOM 664 C CA . PRO A 1 84 ? 33.967 -15.061 -11.841 1.00 95.94 84 PRO A CA 1
ATOM 665 C C . PRO A 1 84 ? 33.761 -14.509 -13.254 1.00 95.94 84 PRO A C 1
ATOM 667 O O . PRO A 1 84 ? 32.722 -13.918 -13.525 1.00 95.94 84 PRO A O 1
ATOM 670 N N . ALA A 1 85 ? 34.670 -14.809 -14.187 1.00 96.31 85 ALA A N 1
ATOM 671 C CA . ALA A 1 85 ? 34.594 -14.324 -15.569 1.00 96.31 85 ALA A CA 1
ATOM 672 C C . ALA A 1 85 ? 33.273 -14.691 -16.272 1.00 96.31 85 ALA A C 1
ATOM 674 O O . ALA A 1 85 ? 32.728 -13.908 -17.051 1.00 96.31 85 ALA A O 1
ATOM 675 N N . ARG A 1 86 ? 32.713 -15.871 -15.975 1.00 96.81 86 ARG A N 1
ATOM 676 C CA . ARG A 1 86 ? 31.431 -16.300 -16.543 1.00 96.81 86 ARG A CA 1
ATOM 677 C C . ARG A 1 86 ? 30.255 -15.558 -15.911 1.00 96.81 86 ARG A C 1
ATOM 679 O O . ARG A 1 86 ? 29.322 -15.190 -16.621 1.00 96.81 86 ARG A O 1
ATOM 686 N N . MET A 1 87 ? 30.309 -15.312 -14.601 1.00 97.12 87 MET A N 1
ATOM 687 C CA . MET A 1 87 ? 29.289 -14.529 -13.897 1.00 97.12 87 MET A CA 1
ATOM 688 C C . MET A 1 87 ? 29.300 -13.067 -14.361 1.00 97.12 87 MET A C 1
ATOM 690 O O . MET A 1 87 ? 28.239 -12.502 -14.606 1.00 97.12 87 MET A O 1
ATOM 694 N N . GLU A 1 88 ? 30.476 -12.470 -14.560 1.00 97.62 88 GLU A N 1
ATOM 695 C CA . GLU A 1 88 ? 30.622 -11.124 -15.133 1.00 97.62 88 GLU A CA 1
ATOM 696 C C . GLU A 1 88 ? 30.034 -11.057 -16.550 1.00 97.62 88 GLU A C 1
ATOM 698 O O . GLU A 1 88 ? 29.240 -10.163 -16.850 1.00 97.62 88 GLU A O 1
ATOM 703 N N . ASN A 1 89 ? 30.325 -12.049 -17.402 1.00 97.50 89 ASN A N 1
ATOM 704 C CA . ASN A 1 89 ? 29.772 -12.121 -18.756 1.00 97.50 89 ASN A CA 1
ATOM 705 C C . ASN A 1 89 ? 28.235 -12.231 -18.774 1.00 97.50 89 ASN A C 1
ATOM 707 O O . ASN A 1 89 ? 27.583 -11.571 -19.584 1.00 97.50 89 ASN A O 1
ATOM 711 N N . PHE A 1 90 ? 27.645 -12.992 -17.848 1.00 97.31 90 PHE A N 1
ATOM 712 C CA . PHE A 1 90 ? 26.192 -13.035 -17.667 1.00 97.31 90 PHE A CA 1
ATOM 713 C C . PHE A 1 90 ? 25.608 -11.658 -17.304 1.00 97.31 90 PHE A C 1
ATOM 715 O O . PHE A 1 90 ? 24.570 -11.261 -17.838 1.00 97.31 90 PHE A O 1
ATOM 722 N N . LEU A 1 91 ? 26.276 -10.894 -16.432 1.00 97.44 91 LEU A N 1
ATOM 723 C CA . LEU A 1 91 ? 25.825 -9.549 -16.059 1.00 97.44 91 LEU A CA 1
ATOM 724 C C . LEU A 1 91 ? 25.922 -8.562 -17.233 1.00 97.44 91 LEU A C 1
ATOM 726 O O . LEU A 1 91 ? 25.003 -7.764 -17.421 1.00 97.44 91 LEU A O 1
ATOM 730 N N . HIS A 1 92 ? 26.968 -8.653 -18.061 1.00 97.50 92 HIS A N 1
ATOM 731 C CA . HIS A 1 92 ? 27.058 -7.892 -19.313 1.00 97.50 92 HIS A CA 1
ATOM 732 C C . HIS A 1 92 ? 25.902 -8.210 -20.261 1.00 97.50 92 HIS A C 1
ATOM 734 O O . HIS A 1 92 ? 25.224 -7.294 -20.734 1.00 97.50 92 HIS A O 1
ATOM 740 N N . TRP A 1 93 ? 25.642 -9.499 -20.507 1.00 97.31 93 TRP A N 1
ATOM 741 C CA . TRP A 1 93 ? 24.517 -9.933 -21.334 1.00 97.31 93 TRP A CA 1
ATOM 742 C C . TRP A 1 93 ? 23.198 -9.363 -20.810 1.00 97.31 93 TRP A C 1
ATOM 744 O O . TRP A 1 93 ? 22.412 -8.809 -21.577 1.00 97.31 93 TRP A O 1
ATOM 754 N N . MET A 1 94 ? 22.982 -9.406 -19.496 1.00 95.25 94 MET A N 1
ATOM 755 C CA . MET A 1 94 ? 21.763 -8.893 -18.882 1.00 95.25 94 MET A CA 1
ATOM 756 C C . MET A 1 94 ? 21.595 -7.379 -19.081 1.00 95.25 94 MET A C 1
ATOM 758 O O . MET A 1 94 ? 20.491 -6.926 -19.380 1.00 95.25 94 MET A O 1
ATOM 762 N N . LEU A 1 95 ? 22.669 -6.592 -18.949 1.00 95.50 95 LEU A N 1
ATOM 763 C CA . LEU A 1 95 ? 22.634 -5.138 -19.160 1.00 95.50 95 LEU A CA 1
ATOM 764 C C . LEU A 1 95 ? 22.487 -4.743 -20.636 1.00 95.50 95 LEU A C 1
ATOM 766 O O . LEU A 1 95 ? 21.930 -3.686 -20.929 1.00 95.50 95 LEU A O 1
ATOM 770 N N . LYS A 1 96 ? 22.964 -5.577 -21.568 1.00 94.56 96 LYS A N 1
ATOM 771 C CA . LYS A 1 96 ? 22.759 -5.378 -23.012 1.00 94.56 96 LYS A CA 1
ATOM 772 C C . LYS A 1 96 ? 21.364 -5.800 -23.471 1.00 94.56 96 LYS A C 1
ATOM 774 O O . LYS A 1 96 ? 20.820 -5.181 -24.380 1.00 94.56 96 LYS A O 1
ATOM 779 N N . THR A 1 97 ? 20.788 -6.818 -22.839 1.00 92.62 97 THR A N 1
ATOM 780 C CA . THR A 1 97 ? 19.493 -7.398 -23.229 1.00 92.62 97 THR A CA 1
ATOM 781 C C . THR A 1 97 ? 18.316 -6.648 -22.607 1.00 92.62 97 THR A C 1
ATOM 783 O O . THR A 1 97 ? 17.291 -6.442 -23.255 1.00 92.62 97 THR A O 1
ATOM 786 N N . TYR A 1 98 ? 18.450 -6.200 -21.354 1.00 91.00 98 TYR A N 1
ATOM 787 C CA . TYR A 1 98 ? 17.366 -5.564 -20.607 1.00 91.00 98 TYR A CA 1
ATOM 788 C C . TYR A 1 98 ? 17.705 -4.128 -20.211 1.00 91.00 98 TYR A C 1
ATOM 790 O O . TYR A 1 98 ? 18.831 -3.797 -19.851 1.00 91.00 98 TYR A O 1
ATOM 798 N N . THR A 1 99 ? 16.688 -3.264 -20.178 1.00 87.62 99 THR A N 1
ATOM 799 C CA . THR A 1 99 ? 16.836 -1.866 -19.748 1.00 87.62 99 THR A CA 1
ATOM 800 C C . THR A 1 99 ? 16.975 -1.759 -18.225 1.00 87.62 99 THR A C 1
ATOM 802 O O . THR A 1 99 ? 16.015 -1.466 -17.507 1.00 87.62 99 THR A O 1
ATOM 805 N N . ILE A 1 100 ? 18.183 -1.990 -17.717 1.00 92.00 100 ILE A N 1
ATOM 806 C CA . ILE A 1 100 ? 18.537 -1.844 -16.302 1.00 92.00 100 ILE A CA 1
ATOM 807 C C . ILE A 1 100 ? 19.355 -0.566 -16.135 1.00 92.00 100 ILE A C 1
ATOM 809 O O . ILE A 1 100 ? 20.350 -0.366 -16.818 1.00 92.00 100 ILE A O 1
ATOM 813 N N . LYS A 1 101 ? 18.930 0.303 -15.213 1.00 91.12 101 LYS A N 1
ATOM 814 C CA . LYS A 1 101 ? 19.568 1.612 -14.989 1.00 91.12 101 LYS A CA 1
ATOM 815 C C . LYS A 1 101 ? 20.223 1.773 -13.620 1.00 91.12 101 LYS A C 1
ATOM 817 O O . LYS A 1 101 ? 20.850 2.790 -13.380 1.00 91.12 101 LYS A O 1
ATOM 822 N N . LYS A 1 102 ? 20.035 0.823 -12.699 1.00 92.88 102 LYS A N 1
ATOM 823 C CA . LYS A 1 102 ? 20.421 0.961 -11.285 1.00 92.88 102 LYS A CA 1
ATOM 824 C C . LYS A 1 102 ? 21.388 -0.141 -10.870 1.00 92.88 102 LYS A C 1
ATOM 826 O O . LYS A 1 102 ? 21.047 -1.319 -11.005 1.00 92.88 102 LYS A O 1
ATOM 831 N N . THR A 1 103 ? 22.507 0.230 -10.251 1.00 94.88 103 THR A N 1
ATOM 832 C CA . THR A 1 103 ? 23.508 -0.714 -9.716 1.00 94.88 103 THR A CA 1
ATOM 833 C C . THR A 1 103 ? 22.882 -1.692 -8.721 1.00 94.88 103 THR A C 1
ATOM 835 O O . THR A 1 103 ? 23.042 -2.905 -8.837 1.00 94.88 103 THR A O 1
ATOM 838 N N . SER A 1 104 ? 22.038 -1.193 -7.812 1.00 91.50 104 SER A N 1
ATOM 839 C CA . SER A 1 104 ? 21.349 -2.002 -6.794 1.00 91.50 104 SER A CA 1
ATOM 840 C C . SER A 1 104 ? 20.442 -3.104 -7.364 1.00 91.50 104 SER A C 1
ATOM 842 O O . SER A 1 104 ? 20.209 -4.129 -6.710 1.00 91.50 104 SER A O 1
ATOM 844 N N . THR A 1 105 ? 19.937 -2.927 -8.590 1.00 93.25 105 THR A N 1
ATOM 845 C CA . THR A 1 105 ? 19.149 -3.957 -9.284 1.00 93.25 105 THR A CA 1
ATOM 846 C C . THR A 1 105 ? 20.047 -5.113 -9.712 1.00 93.25 105 THR A C 1
ATOM 848 O O . THR A 1 105 ? 19.713 -6.267 -9.451 1.00 93.25 105 THR A O 1
ATOM 851 N N . VAL A 1 106 ? 21.222 -4.810 -10.270 1.00 95.75 106 VAL A N 1
ATOM 852 C CA . VAL A 1 106 ? 22.231 -5.809 -10.653 1.00 95.75 106 VAL A CA 1
ATOM 853 C C . VAL A 1 106 ? 22.729 -6.571 -9.423 1.00 95.75 106 VAL A C 1
ATOM 855 O O . VAL A 1 106 ? 22.727 -7.800 -9.413 1.00 95.75 106 VAL A O 1
ATOM 858 N N . THR A 1 107 ? 23.027 -5.867 -8.326 1.00 94.94 107 THR A N 1
ATOM 859 C CA . THR A 1 107 ? 23.380 -6.484 -7.036 1.00 94.94 107 THR A CA 1
ATOM 860 C C . THR A 1 107 ? 22.292 -7.442 -6.535 1.00 94.94 107 THR A C 1
ATOM 862 O O . THR A 1 107 ? 22.583 -8.502 -5.975 1.00 94.94 107 THR A O 1
ATOM 865 N N . THR A 1 108 ? 21.018 -7.091 -6.734 1.00 94.31 108 THR A N 1
ATOM 866 C CA . THR A 1 108 ? 19.886 -7.947 -6.353 1.00 94.31 108 THR A CA 1
ATOM 867 C C . THR A 1 108 ? 19.826 -9.211 -7.206 1.00 94.31 108 THR A C 1
ATOM 869 O O . THR A 1 108 ? 19.606 -10.289 -6.652 1.00 94.31 108 THR A O 1
ATOM 872 N N . TYR A 1 109 ? 20.060 -9.111 -8.515 1.00 95.44 109 TYR A N 1
ATOM 873 C CA . TYR A 1 109 ? 20.140 -10.282 -9.388 1.00 95.44 109 TYR A CA 1
ATOM 874 C C . TYR A 1 109 ? 21.319 -11.181 -9.043 1.00 95.44 109 TYR A C 1
ATOM 876 O O . TYR A 1 109 ? 21.128 -12.387 -8.928 1.00 95.44 109 TYR A O 1
ATOM 884 N N . TRP A 1 110 ? 22.495 -10.615 -8.760 1.00 96.31 110 TRP A N 1
ATOM 885 C CA . TRP A 1 110 ? 23.639 -11.399 -8.291 1.00 96.31 110 TRP A CA 1
ATOM 886 C C . TRP A 1 110 ? 23.316 -12.167 -7.005 1.00 96.31 110 TRP A C 1
ATOM 888 O O . TRP A 1 110 ? 23.590 -13.362 -6.883 1.00 96.31 110 TRP A O 1
ATOM 898 N N . ARG A 1 111 ? 22.635 -11.515 -6.056 1.00 94.56 111 ARG A N 1
ATOM 899 C CA . ARG A 1 111 ? 22.161 -12.174 -4.835 1.00 94.56 111 ARG A CA 1
ATOM 900 C C . ARG A 1 111 ? 21.172 -13.306 -5.127 1.00 94.56 111 ARG A C 1
ATOM 902 O O . ARG A 1 111 ? 21.226 -14.325 -4.444 1.00 94.56 111 ARG A O 1
ATOM 909 N N . GLN A 1 112 ? 20.255 -13.126 -6.075 1.00 95.31 112 GLN A N 1
ATOM 910 C CA . GLN A 1 112 ? 19.301 -14.169 -6.469 1.00 95.31 112 GLN A CA 1
ATOM 911 C C . GLN A 1 112 ? 20.015 -15.335 -7.163 1.00 95.31 112 GLN A C 1
ATOM 913 O O . GLN A 1 112 ? 19.731 -16.485 -6.847 1.00 95.31 112 GLN A O 1
ATOM 918 N N . LEU A 1 113 ? 20.992 -15.058 -8.028 1.00 95.31 113 LEU A N 1
ATOM 919 C CA . LEU A 1 113 ? 21.815 -16.079 -8.677 1.00 95.31 113 LEU A CA 1
ATOM 920 C C . LEU A 1 113 ? 22.630 -16.874 -7.645 1.00 95.31 113 LEU A C 1
ATOM 922 O O . LEU A 1 113 ? 22.669 -18.098 -7.681 1.00 95.31 113 LEU A O 1
ATOM 926 N N . SER A 1 114 ? 23.169 -16.196 -6.629 1.00 94.19 114 SER A N 1
ATOM 927 C CA . SER A 1 114 ? 23.838 -16.845 -5.490 1.00 94.19 114 SER A CA 1
ATOM 928 C C . SER A 1 114 ? 22.893 -17.742 -4.673 1.00 94.19 114 SER A C 1
ATOM 930 O O . SER A 1 114 ? 23.323 -18.719 -4.063 1.00 94.19 114 SER A O 1
ATOM 932 N N . GLN A 1 115 ? 21.596 -17.417 -4.620 1.00 93.94 115 GLN A N 1
ATOM 933 C CA . GLN A 1 115 ? 20.580 -18.268 -3.989 1.00 93.94 115 GLN A CA 1
ATOM 934 C C . GLN A 1 115 ? 20.231 -19.471 -4.870 1.00 93.94 115 GLN A C 1
ATOM 936 O O . GLN A 1 115 ? 20.063 -20.566 -4.338 1.00 93.94 115 GLN A O 1
ATOM 941 N N . LEU A 1 116 ? 20.171 -19.284 -6.193 1.00 94.06 116 LEU A N 1
ATOM 942 C CA . LEU A 1 116 ? 20.009 -20.374 -7.155 1.00 94.06 116 LEU A CA 1
ATOM 943 C C . LEU A 1 116 ? 21.162 -21.377 -7.052 1.00 94.06 116 LEU A C 1
ATOM 945 O O . LEU A 1 116 ? 20.913 -22.575 -6.959 1.00 94.06 116 LEU A O 1
ATOM 949 N N . HIS A 1 117 ? 22.401 -20.888 -6.942 1.00 93.75 117 HIS A N 1
ATOM 950 C CA . HIS A 1 117 ? 23.581 -21.723 -6.713 1.00 93.75 117 HIS A CA 1
ATOM 951 C C . HIS A 1 117 ? 23.393 -22.630 -5.494 1.00 93.75 117 HIS A C 1
ATOM 953 O O . HIS A 1 117 ? 23.644 -23.830 -5.565 1.00 93.75 117 HIS A O 1
ATOM 959 N N . ILE A 1 118 ? 22.914 -22.084 -4.371 1.00 91.50 118 ILE A N 1
ATOM 960 C CA . ILE A 1 118 ? 22.643 -22.872 -3.160 1.00 91.50 118 ILE A CA 1
ATOM 961 C C . ILE A 1 118 ? 21.551 -23.917 -3.408 1.00 91.50 118 ILE A C 1
ATOM 963 O O . ILE A 1 118 ? 21.677 -25.038 -2.923 1.00 91.50 118 ILE A O 1
ATOM 967 N N . LEU A 1 119 ? 20.492 -23.576 -4.148 1.00 89.31 119 LEU A N 1
ATOM 968 C CA . LEU A 1 119 ? 19.410 -24.516 -4.451 1.00 89.31 119 LEU A CA 1
ATOM 969 C C . LEU A 1 119 ? 19.869 -25.687 -5.324 1.00 89.31 119 LEU A C 1
ATOM 971 O O . LEU A 1 119 ? 19.478 -26.819 -5.051 1.00 89.31 119 LEU A O 1
ATOM 975 N N . TRP A 1 120 ? 20.689 -25.432 -6.342 1.00 89.94 120 TRP A N 1
ATOM 976 C CA . TRP A 1 120 ? 21.154 -26.471 -7.264 1.00 89.94 120 TRP A CA 1
ATOM 977 C C . TRP A 1 120 ? 22.294 -27.307 -6.689 1.00 89.94 120 TRP A C 1
ATOM 979 O O . TRP A 1 120 ? 22.276 -28.526 -6.797 1.00 89.94 120 TRP A O 1
ATOM 989 N N . THR A 1 121 ? 23.263 -26.671 -6.029 1.00 87.94 121 THR A N 1
ATOM 990 C CA . THR A 1 121 ? 24.495 -27.353 -5.592 1.00 87.94 121 THR A CA 1
ATOM 991 C C . THR A 1 121 ? 24.466 -27.814 -4.139 1.00 87.94 121 THR A C 1
ATOM 993 O O . THR A 1 121 ? 25.348 -28.556 -3.712 1.00 87.94 121 THR A O 1
ATOM 996 N N . GLN A 1 122 ? 23.513 -27.319 -3.338 1.00 86.38 122 GLN A N 1
ATOM 997 C CA . GLN A 1 122 ? 23.530 -27.432 -1.875 1.00 86.38 122 GLN A CA 1
ATOM 998 C C . GLN A 1 122 ? 24.824 -26.889 -1.241 1.00 86.38 122 GLN A C 1
ATOM 1000 O O . GLN A 1 122 ? 25.186 -27.256 -0.127 1.00 86.38 122 GLN A O 1
ATOM 1005 N N . ARG A 1 123 ? 25.530 -25.980 -1.924 1.00 86.44 123 ARG A N 1
ATOM 1006 C CA . ARG A 1 123 ? 26.752 -25.323 -1.444 1.00 86.44 123 ARG A CA 1
ATOM 1007 C C . ARG A 1 123 ? 26.610 -23.811 -1.550 1.00 86.44 123 ARG A C 1
ATOM 1009 O O . ARG A 1 123 ? 25.905 -23.281 -2.408 1.00 86.44 123 ARG A O 1
ATOM 1016 N N . ARG A 1 124 ? 27.271 -23.089 -0.646 1.00 89.00 124 ARG A N 1
ATOM 1017 C CA . ARG A 1 124 ? 27.365 -21.627 -0.741 1.00 89.00 124 ARG A CA 1
ATOM 1018 C C . ARG A 1 124 ? 28.431 -21.260 -1.765 1.00 89.00 124 ARG A C 1
ATOM 1020 O O . ARG A 1 124 ? 29.461 -21.922 -1.812 1.00 89.00 124 ARG A O 1
ATOM 1027 N N . VAL A 1 125 ? 28.180 -20.193 -2.520 1.00 91.94 125 VAL A N 1
ATOM 1028 C CA . VAL A 1 125 ? 29.205 -19.552 -3.352 1.00 91.94 125 VAL A CA 1
ATOM 1029 C C . VAL A 1 125 ? 30.376 -19.143 -2.458 1.00 91.94 125 VAL A C 1
ATOM 1031 O O . VAL A 1 125 ? 30.161 -18.690 -1.326 1.00 91.94 125 VAL A O 1
ATOM 1034 N N . ASP A 1 126 ? 31.594 -19.295 -2.970 1.00 93.12 126 ASP A N 1
ATOM 1035 C CA . ASP A 1 126 ? 32.807 -18.870 -2.282 1.00 93.12 126 ASP A CA 1
ATOM 1036 C C . ASP A 1 126 ? 32.709 -17.377 -1.872 1.00 93.12 126 ASP A C 1
ATOM 1038 O O . ASP A 1 126 ? 32.381 -16.520 -2.704 1.00 93.12 126 ASP A O 1
ATOM 1042 N N . PRO A 1 127 ? 32.971 -17.019 -0.597 1.00 94.19 127 PRO A N 1
ATOM 1043 C CA . PRO A 1 127 ? 32.941 -15.632 -0.139 1.00 94.19 127 PRO A CA 1
ATOM 1044 C C . PRO A 1 127 ? 33.853 -14.672 -0.918 1.00 94.19 127 PRO A C 1
ATOM 1046 O O . PRO A 1 127 ? 33.539 -13.483 -1.000 1.00 94.19 127 PRO A O 1
ATOM 1049 N N . GLN A 1 128 ? 34.975 -15.146 -1.462 1.00 94.88 128 GLN A N 1
ATOM 1050 C CA . GLN A 1 128 ? 35.872 -14.371 -2.315 1.00 94.88 128 GLN A CA 1
ATOM 1051 C C . GLN A 1 128 ? 35.220 -14.061 -3.662 1.00 94.88 128 GLN A C 1
ATOM 1053 O O . GLN A 1 128 ? 35.215 -12.897 -4.053 1.00 94.88 128 GLN A O 1
ATOM 1058 N N . VAL A 1 129 ? 34.588 -15.046 -4.306 1.00 94.75 129 VAL A N 1
ATOM 1059 C CA . VAL A 1 129 ? 33.833 -14.844 -5.558 1.00 94.75 129 VAL A CA 1
ATOM 1060 C C . VAL A 1 129 ? 32.671 -13.876 -5.334 1.00 94.75 129 VAL A C 1
ATOM 1062 O O . VAL A 1 129 ? 32.501 -12.922 -6.091 1.00 94.75 129 VAL A O 1
ATOM 1065 N N . LEU A 1 130 ? 31.911 -14.045 -4.243 1.00 94.19 130 LEU A N 1
ATOM 1066 C CA . LEU A 1 130 ? 30.830 -13.122 -3.872 1.00 94.19 130 LEU A CA 1
ATOM 1067 C C . LEU A 1 130 ? 31.313 -11.673 -3.771 1.00 94.19 130 LEU A C 1
ATOM 1069 O O . LEU A 1 130 ? 30.638 -10.777 -4.279 1.00 94.19 130 LEU A O 1
ATOM 1073 N N . ARG A 1 131 ? 32.460 -11.448 -3.115 1.00 95.00 131 ARG A N 1
ATOM 1074 C CA . ARG A 1 131 ? 33.068 -10.117 -2.980 1.00 95.00 131 ARG A CA 1
ATOM 1075 C C . ARG A 1 131 ? 33.602 -9.595 -4.309 1.00 95.00 131 ARG A C 1
ATOM 1077 O O . ARG A 1 131 ? 33.362 -8.433 -4.611 1.00 95.00 131 ARG A O 1
ATOM 1084 N N . GLN A 1 132 ? 34.278 -10.429 -5.095 1.00 96.81 132 GLN A N 1
ATOM 1085 C CA . GLN A 1 132 ? 34.832 -10.045 -6.392 1.00 96.81 132 GLN A CA 1
ATOM 1086 C C . GLN A 1 132 ? 33.736 -9.547 -7.337 1.00 96.81 132 GLN A C 1
ATOM 1088 O O . GLN A 1 132 ? 33.826 -8.429 -7.833 1.00 96.81 132 GLN A O 1
ATOM 1093 N N . ILE A 1 133 ? 32.661 -10.322 -7.506 1.00 97.62 133 ILE A N 1
ATOM 1094 C CA . ILE A 1 133 ? 31.536 -9.931 -8.365 1.00 97.62 133 ILE A CA 1
ATOM 1095 C C . ILE A 1 133 ? 30.822 -8.693 -7.819 1.00 97.62 133 ILE A C 1
ATOM 1097 O O . ILE A 1 133 ? 30.402 -7.832 -8.584 1.00 97.62 133 ILE A O 1
ATOM 1101 N N . PHE A 1 134 ? 30.708 -8.557 -6.497 1.00 95.69 134 PHE A N 1
ATOM 1102 C CA . PHE A 1 134 ? 30.127 -7.358 -5.896 1.00 95.69 134 PHE A CA 1
ATOM 1103 C C . PHE A 1 134 ? 30.949 -6.096 -6.209 1.00 95.69 134 PHE A C 1
ATOM 1105 O O . PHE A 1 134 ? 30.381 -5.102 -6.653 1.00 95.69 134 PHE A O 1
ATOM 1112 N N . VAL A 1 135 ? 32.276 -6.153 -6.052 1.00 96.62 135 VAL A N 1
ATOM 1113 C CA . VAL A 1 135 ? 33.190 -5.050 -6.401 1.00 96.62 135 VAL A CA 1
ATOM 1114 C C . VAL A 1 135 ? 33.159 -4.761 -7.903 1.00 96.62 135 VAL A C 1
ATOM 1116 O O . VAL A 1 135 ? 33.144 -3.598 -8.301 1.00 96.62 135 VAL A O 1
ATOM 1119 N N . PHE A 1 136 ? 33.085 -5.798 -8.740 1.00 97.75 136 PHE A N 1
ATOM 1120 C CA . PHE A 1 136 ? 32.920 -5.654 -10.185 1.00 97.75 136 PHE A CA 1
ATOM 1121 C C . PHE A 1 136 ? 31.627 -4.903 -10.550 1.00 97.75 136 PHE A C 1
ATOM 1123 O O . PHE A 1 136 ? 31.658 -3.972 -11.356 1.00 97.75 136 PHE A O 1
ATOM 1130 N N . ILE A 1 137 ? 30.504 -5.263 -9.914 1.00 97.31 137 ILE A N 1
ATOM 1131 C CA . ILE A 1 137 ? 29.211 -4.594 -10.101 1.00 97.31 137 ILE A CA 1
ATOM 1132 C C . ILE A 1 137 ? 29.298 -3.122 -9.691 1.00 97.31 137 ILE A C 1
ATOM 1134 O O . ILE A 1 137 ? 28.886 -2.259 -10.464 1.00 97.31 137 ILE A O 1
ATOM 1138 N N . GLU A 1 138 ? 29.805 -2.824 -8.491 1.00 94.56 138 GLU A N 1
ATOM 1139 C CA . GLU A 1 138 ? 29.827 -1.456 -7.951 1.00 94.56 138 GLU A CA 1
ATOM 1140 C C . GLU A 1 138 ? 30.847 -0.538 -8.639 1.00 94.56 138 GLU A C 1
ATOM 1142 O O . GLU A 1 138 ? 30.629 0.671 -8.689 1.00 94.56 138 GLU A O 1
ATOM 1147 N N . GLY A 1 139 ? 31.931 -1.091 -9.189 1.00 95.56 139 GLY A N 1
ATOM 1148 C CA . GLY A 1 139 ? 32.983 -0.333 -9.863 1.00 95.56 139 GLY A CA 1
ATOM 1149 C C . GLY A 1 139 ? 32.912 -0.440 -11.393 1.00 95.56 139 GLY A C 1
ATOM 1150 O O . GLY A 1 139 ? 32.177 0.335 -12.013 1.00 95.56 139 GLY A O 1
ATOM 1151 N N . PRO A 1 140 ? 33.685 -1.353 -12.019 1.00 97.25 140 PRO A N 1
ATOM 1152 C CA . PRO A 1 140 ? 33.817 -1.457 -13.475 1.00 97.25 140 PRO A CA 1
ATOM 1153 C C . PRO A 1 140 ? 32.490 -1.478 -14.236 1.00 97.25 140 PRO A C 1
ATOM 1155 O O . PRO A 1 140 ? 32.289 -0.658 -15.130 1.00 97.25 140 PRO A O 1
ATOM 1158 N N . LEU A 1 141 ? 31.558 -2.351 -13.845 1.00 96.94 141 LEU A N 1
ATOM 1159 C CA . LEU A 1 141 ? 30.301 -2.538 -14.568 1.00 96.94 141 LEU A CA 1
ATOM 1160 C C . LEU A 1 141 ? 29.384 -1.314 -14.440 1.00 96.94 141 LEU A C 1
ATOM 1162 O O . LEU A 1 141 ? 28.768 -0.880 -15.411 1.00 96.94 141 LEU A O 1
ATOM 1166 N N . THR A 1 142 ? 29.318 -0.718 -13.247 1.00 96.56 142 THR A N 1
ATOM 1167 C CA . THR A 1 142 ? 28.577 0.532 -13.030 1.00 96.56 142 THR A CA 1
ATOM 1168 C C . THR A 1 142 ? 29.131 1.660 -13.898 1.00 96.56 142 THR A C 1
ATOM 1170 O O . THR A 1 142 ? 28.351 2.375 -14.525 1.00 96.56 142 THR A O 1
ATOM 1173 N N . LYS A 1 143 ? 30.461 1.787 -13.993 1.00 96.56 143 LYS A N 1
ATOM 1174 C CA . LYS A 1 143 ? 31.118 2.810 -14.816 1.00 96.56 143 LYS A CA 1
ATOM 1175 C C . LYS A 1 143 ? 30.892 2.587 -16.314 1.00 96.56 143 LYS A C 1
ATOM 1177 O O . LYS A 1 143 ? 30.585 3.542 -17.016 1.00 96.56 143 LYS A O 1
ATOM 1182 N N . GLU A 1 144 ? 31.026 1.353 -16.794 1.00 97.06 144 GLU A N 1
ATOM 1183 C CA . GLU A 1 144 ? 30.889 1.017 -18.219 1.00 97.06 144 GLU A CA 1
ATOM 1184 C C . GLU A 1 144 ? 29.476 1.282 -18.753 1.00 97.06 144 GLU A C 1
ATOM 1186 O O . GLU A 1 144 ? 29.319 1.843 -19.835 1.00 97.06 144 GLU A O 1
ATOM 1191 N N . TYR A 1 145 ? 28.442 0.915 -17.988 1.00 96.12 145 TYR A N 1
ATOM 1192 C CA . TYR A 1 145 ? 27.042 1.052 -18.412 1.00 96.12 145 TYR A CA 1
ATOM 1193 C C . TYR A 1 145 ? 26.375 2.336 -17.906 1.00 96.12 145 TYR A C 1
ATOM 1195 O O . TYR A 1 145 ? 25.177 2.522 -18.124 1.00 96.12 145 TYR A O 1
ATOM 1203 N N . GLY A 1 146 ? 27.117 3.209 -17.213 1.00 94.38 146 GLY A N 1
ATOM 1204 C CA . GLY A 1 146 ? 26.576 4.429 -16.610 1.00 94.38 146 GLY A CA 1
ATOM 1205 C C . GLY A 1 146 ? 25.425 4.143 -15.642 1.00 94.38 146 GLY A C 1
ATOM 1206 O O . GLY A 1 146 ? 24.406 4.835 -15.668 1.00 94.38 146 GLY A O 1
ATOM 1207 N N . LEU A 1 147 ? 25.542 3.079 -14.839 1.00 94.50 147 LEU A N 1
ATOM 1208 C CA . LEU A 1 147 ? 24.495 2.706 -13.894 1.00 94.50 147 LEU A CA 1
ATOM 1209 C C . LEU A 1 147 ? 24.404 3.744 -12.778 1.00 94.50 147 LEU A C 1
ATOM 1211 O O . LEU A 1 147 ? 25.399 4.197 -12.220 1.00 94.50 147 LEU A O 1
ATOM 1215 N N . ASP A 1 148 ? 23.177 4.077 -12.411 1.00 91.75 148 ASP A N 1
ATOM 1216 C CA . ASP A 1 148 ? 22.906 4.959 -11.295 1.00 91.75 148 ASP A CA 1
ATOM 1217 C C . ASP A 1 148 ? 23.116 4.185 -9.979 1.00 91.75 148 ASP A C 1
ATOM 1219 O O . ASP A 1 148 ? 22.389 3.236 -9.643 1.00 91.75 148 ASP A O 1
ATOM 1223 N N . ASN A 1 149 ? 24.159 4.593 -9.257 1.00 89.56 149 ASN A N 1
ATOM 1224 C CA . ASN A 1 149 ? 24.552 4.092 -7.944 1.00 89.56 149 ASN A CA 1
ATOM 1225 C C . ASN A 1 149 ? 24.102 5.017 -6.800 1.00 89.56 149 ASN A C 1
ATOM 1227 O O . ASN A 1 149 ? 24.429 4.760 -5.642 1.00 89.56 149 ASN A O 1
ATOM 1231 N N . MET A 1 150 ? 23.331 6.065 -7.103 1.00 85.12 150 MET A N 1
ATOM 1232 C CA . MET A 1 150 ? 22.818 6.980 -6.097 1.00 85.12 150 MET A CA 1
ATOM 1233 C C . MET A 1 150 ? 21.676 6.319 -5.333 1.00 85.12 150 MET A C 1
ATOM 1235 O O . MET A 1 150 ? 20.685 5.819 -5.898 1.00 85.12 150 MET A O 1
ATOM 1239 N N . ASP A 1 151 ? 21.809 6.349 -4.009 1.00 72.81 151 ASP A N 1
ATOM 1240 C CA . ASP A 1 151 ? 20.748 5.948 -3.104 1.00 72.81 151 ASP A CA 1
ATOM 1241 C C . ASP A 1 151 ? 19.535 6.857 -3.317 1.00 72.81 151 ASP A C 1
ATOM 1243 O O . ASP A 1 151 ? 19.622 8.083 -3.300 1.00 72.81 151 ASP A O 1
ATOM 1247 N N . THR A 1 152 ? 18.371 6.243 -3.520 1.00 75.81 152 THR A N 1
ATOM 1248 C CA . THR A 1 152 ? 17.117 6.996 -3.586 1.00 75.81 152 THR A CA 1
ATOM 1249 C C . THR A 1 152 ? 16.801 7.556 -2.208 1.00 75.81 152 THR A C 1
ATOM 1251 O O . THR A 1 152 ? 16.912 6.835 -1.210 1.00 75.81 152 THR A O 1
ATOM 1254 N N . GLU A 1 153 ? 16.365 8.814 -2.157 1.00 78.94 153 GLU A N 1
ATOM 1255 C CA . GLU A 1 153 ? 15.899 9.431 -0.921 1.00 78.94 153 GLU A CA 1
ATOM 1256 C C . GLU A 1 153 ? 14.795 8.573 -0.279 1.00 78.94 153 GLU A C 1
ATOM 1258 O O . GLU A 1 153 ? 13.931 7.995 -0.949 1.00 78.94 153 GLU A O 1
ATOM 1263 N N . LYS A 1 154 ? 14.867 8.418 1.045 1.00 86.88 154 LYS A N 1
ATOM 1264 C CA . LYS A 1 154 ? 13.979 7.552 1.828 1.00 86.88 154 LYS A CA 1
ATOM 1265 C C . LYS A 1 154 ? 13.130 8.428 2.746 1.00 86.88 154 LYS A C 1
ATOM 1267 O O . LYS A 1 154 ? 13.416 8.485 3.941 1.00 86.88 154 LYS A O 1
ATOM 1272 N N . PRO A 1 155 ? 12.079 9.074 2.220 1.00 88.25 155 PRO A N 1
ATOM 1273 C CA . PRO A 1 155 ? 11.329 10.054 2.984 1.00 88.25 155 PRO A CA 1
ATOM 1274 C C . PRO A 1 155 ? 10.544 9.403 4.115 1.00 88.25 155 PRO A C 1
ATOM 1276 O O . PRO A 1 155 ? 10.225 8.198 4.068 1.00 88.25 155 PRO A O 1
ATOM 1279 N N . LEU A 1 156 ? 10.190 10.230 5.094 1.00 94.38 156 LEU A N 1
ATOM 1280 C CA . LEU A 1 156 ? 9.327 9.888 6.213 1.00 94.38 156 LEU A CA 1
ATOM 1281 C C . LEU A 1 156 ? 7.966 10.557 6.005 1.00 94.38 156 LEU A C 1
ATOM 1283 O O . LEU A 1 156 ? 7.906 11.732 5.672 1.00 94.38 156 LEU A O 1
ATOM 1287 N N . LEU A 1 157 ? 6.882 9.796 6.167 1.00 95.25 157 LEU A N 1
ATOM 1288 C CA . LEU A 1 157 ? 5.532 10.365 6.223 1.00 95.25 157 LEU A CA 1
ATOM 1289 C C . LEU A 1 157 ? 5.187 10.559 7.701 1.00 95.25 157 LEU A C 1
ATOM 1291 O O . LEU A 1 157 ? 4.830 9.581 8.361 1.00 95.25 157 LEU A O 1
ATOM 1295 N N . GLU A 1 158 ? 5.381 11.768 8.224 1.00 92.06 158 GLU A N 1
ATOM 1296 C CA . GLU A 1 158 ? 5.162 12.066 9.643 1.00 92.06 158 GLU A CA 1
ATOM 1297 C C . GLU A 1 158 ? 3.677 12.246 9.987 1.00 92.06 158 GLU A C 1
ATOM 1299 O O . GLU A 1 158 ? 2.808 12.190 9.118 1.00 92.06 158 GLU A O 1
ATOM 1304 N N . ALA A 1 159 ? 3.376 12.428 11.277 1.00 92.12 159 ALA A N 1
ATOM 1305 C CA . ALA A 1 159 ? 2.012 12.446 11.798 1.00 92.12 159 ALA A CA 1
ATOM 1306 C C . ALA A 1 159 ? 1.118 13.502 11.124 1.00 92.12 159 ALA A C 1
ATOM 1308 O O . ALA A 1 159 ? 0.018 13.168 10.692 1.00 92.12 159 ALA A O 1
ATOM 1309 N N . GLU A 1 160 ? 1.590 14.742 10.974 1.00 90.25 160 GLU A N 1
ATOM 1310 C CA . GLU A 1 160 ? 0.826 15.835 10.348 1.00 90.25 160 GLU A CA 1
ATOM 1311 C C . GLU A 1 160 ? 0.436 15.511 8.894 1.00 90.25 160 GLU A C 1
ATOM 1313 O O . GLU A 1 160 ? -0.720 15.639 8.489 1.00 90.25 160 GLU A O 1
ATOM 1318 N N . GLU A 1 161 ? 1.387 15.000 8.115 1.00 92.69 161 GLU A N 1
ATOM 1319 C CA . GLU A 1 161 ? 1.180 14.636 6.712 1.00 92.69 161 GLU A CA 1
ATOM 1320 C C . GLU A 1 161 ? 0.321 13.377 6.577 1.00 92.69 161 GLU A C 1
ATOM 1322 O O . GLU A 1 161 ? -0.461 13.232 5.637 1.00 92.69 161 GLU A O 1
ATOM 1327 N N . PHE A 1 162 ? 0.445 12.453 7.531 1.00 95.81 162 PHE A N 1
ATOM 1328 C CA . PHE A 1 162 ? -0.409 11.281 7.616 1.00 95.81 162 PHE A CA 1
ATOM 1329 C C . PHE A 1 162 ? -1.862 11.662 7.930 1.00 95.81 162 PHE A C 1
ATOM 1331 O O . PHE A 1 162 ? -2.783 11.110 7.322 1.00 95.81 162 PHE A O 1
ATOM 1338 N N . VAL A 1 163 ? -2.077 12.643 8.813 1.00 94.69 163 VAL A N 1
ATOM 1339 C CA . VAL A 1 163 ? -3.401 13.214 9.097 1.00 94.69 163 VAL A CA 1
ATOM 1340 C C . VAL A 1 163 ? -4.015 13.799 7.831 1.00 94.69 163 VAL A C 1
ATOM 1342 O O . VAL A 1 163 ? -5.159 13.476 7.490 1.00 94.69 163 VAL A O 1
ATOM 1345 N N . GLU A 1 164 ? -3.252 14.602 7.092 1.00 92.31 164 GLU A N 1
ATOM 1346 C CA . GLU A 1 164 ? -3.711 15.152 5.819 1.00 92.31 164 GLU A CA 1
ATOM 1347 C C . GLU A 1 164 ? -4.018 14.053 4.798 1.00 92.31 164 GLU A C 1
ATOM 1349 O O . GLU A 1 164 ? -5.052 14.098 4.129 1.00 92.31 164 GLU A O 1
ATOM 1354 N N . LEU A 1 165 ? -3.176 13.023 4.715 1.00 94.81 165 LEU A N 1
ATOM 1355 C CA . LEU A 1 165 ? -3.379 11.908 3.802 1.00 94.81 165 LEU A CA 1
ATOM 1356 C C . LEU A 1 165 ? -4.692 11.163 4.064 1.00 94.81 165 LEU A C 1
ATOM 1358 O O . LEU A 1 165 ? -5.425 10.858 3.119 1.00 94.81 165 LEU A O 1
ATOM 1362 N N . ILE A 1 166 ? -5.007 10.870 5.327 1.00 96.19 166 ILE A N 1
ATOM 1363 C CA . ILE A 1 166 ? -6.257 10.191 5.691 1.00 96.19 166 ILE A CA 1
ATOM 1364 C C . ILE A 1 166 ? -7.461 11.098 5.421 1.00 96.19 166 ILE A C 1
ATOM 1366 O O . ILE A 1 166 ? -8.445 10.635 4.839 1.00 96.19 166 ILE A O 1
ATOM 1370 N N . ARG A 1 167 ? -7.385 12.393 5.763 1.00 93.75 167 ARG A N 1
ATOM 1371 C CA . ARG A 1 167 ? -8.436 13.373 5.431 1.00 93.75 167 ARG A CA 1
ATOM 1372 C C . ARG A 1 167 ? -8.694 13.412 3.925 1.00 93.75 167 ARG A C 1
ATOM 1374 O O . ARG A 1 167 ? -9.837 13.292 3.485 1.00 93.75 167 ARG A O 1
ATOM 1381 N N . TYR A 1 168 ? -7.630 13.487 3.131 1.00 91.25 168 TYR A N 1
ATOM 1382 C CA . TYR A 1 168 ? -7.707 13.542 1.677 1.00 91.25 168 TYR A CA 1
ATOM 1383 C C . TYR A 1 168 ? -8.263 12.245 1.065 1.00 91.25 168 TYR A C 1
ATOM 1385 O O . TYR A 1 168 ? -9.065 12.304 0.133 1.00 91.25 168 TYR A O 1
ATOM 1393 N N . HIS A 1 169 ? -7.920 11.076 1.621 1.00 94.00 169 HIS A N 1
ATOM 1394 C CA . HIS A 1 169 ? -8.477 9.771 1.220 1.00 94.00 169 HIS A CA 1
ATOM 1395 C C . HIS A 1 169 ? -10.002 9.688 1.391 1.00 94.00 169 HIS A C 1
ATOM 1397 O O . HIS A 1 169 ? -10.697 9.108 0.547 1.00 94.00 169 HIS A O 1
ATOM 1403 N N . TRP A 1 170 ? -10.532 10.275 2.466 1.00 93.62 170 TRP A N 1
ATOM 1404 C CA . TRP A 1 170 ? -11.974 10.316 2.711 1.00 93.62 170 TRP A CA 1
ATOM 1405 C C . TRP A 1 170 ? -12.681 11.377 1.869 1.00 93.62 170 TRP A C 1
ATOM 1407 O O . TRP A 1 170 ? -13.762 11.103 1.339 1.00 93.62 170 TRP A O 1
ATOM 1417 N N . ALA A 1 171 ? -12.059 12.541 1.684 1.00 89.94 171 ALA A N 1
ATOM 1418 C CA . ALA A 1 171 ? -12.656 13.659 0.964 1.00 89.94 171 ALA A CA 1
ATOM 1419 C C . ALA A 1 171 ? -12.619 13.514 -0.570 1.00 89.94 171 ALA A C 1
ATOM 1421 O O . ALA A 1 171 ? -13.520 14.004 -1.241 1.00 89.94 171 ALA A O 1
ATOM 1422 N N . SER A 1 172 ? -11.647 12.787 -1.137 1.00 84.88 172 SER A N 1
ATOM 1423 C CA . SER A 1 172 ? -11.353 12.845 -2.583 1.00 84.88 172 SER A CA 1
ATOM 1424 C C . SER A 1 172 ? -11.577 11.536 -3.358 1.00 84.88 172 SER A C 1
ATOM 1426 O O . SER A 1 172 ? -11.372 10.424 -2.857 1.00 84.88 172 SER A O 1
ATOM 1428 N N . ASP A 1 173 ? -11.930 11.662 -4.642 1.00 81.31 173 ASP A N 1
ATOM 1429 C CA . ASP A 1 173 ? -12.174 10.553 -5.588 1.00 81.31 173 ASP A CA 1
ATOM 1430 C C . ASP A 1 173 ? -10.931 10.149 -6.391 1.00 81.31 173 ASP A C 1
ATOM 1432 O O . ASP A 1 173 ? -10.915 10.112 -7.620 1.00 81.31 173 ASP A O 1
ATOM 1436 N N . ILE A 1 174 ? -9.853 9.827 -5.679 1.00 83.06 174 ILE A N 1
ATOM 1437 C CA . ILE A 1 174 ? -8.552 9.492 -6.288 1.00 83.06 174 ILE A CA 1
ATOM 1438 C C . ILE A 1 174 ? -8.508 8.023 -6.709 1.00 83.06 174 ILE A C 1
ATOM 1440 O O . ILE A 1 174 ? -8.060 7.640 -7.799 1.00 83.06 174 ILE A O 1
ATOM 1444 N N . ASN A 1 175 ? -8.953 7.172 -5.788 1.00 88.06 175 ASN A N 1
ATOM 1445 C CA . ASN A 1 175 ? -8.952 5.738 -5.953 1.00 88.06 175 ASN A CA 1
ATOM 1446 C C . ASN A 1 175 ? -10.315 5.267 -6.436 1.00 88.06 175 ASN A C 1
ATOM 1448 O O . ASN A 1 175 ? -11.358 5.669 -5.937 1.00 88.06 175 ASN A O 1
ATOM 1452 N N . VAL A 1 176 ? -10.279 4.373 -7.419 1.00 82.06 176 VAL A N 1
ATOM 1453 C CA . VAL A 1 176 ? -11.473 3.721 -7.944 1.00 82.06 176 VAL A CA 1
ATOM 1454 C C . VAL A 1 176 ? -11.595 2.381 -7.246 1.00 82.06 176 VAL A C 1
ATOM 1456 O O . VAL A 1 176 ? -10.779 1.481 -7.483 1.00 82.06 176 VAL A O 1
ATOM 1459 N N . PHE A 1 177 ? -12.616 2.261 -6.412 1.00 88.75 177 PHE A N 1
ATOM 1460 C CA . PHE A 1 177 ? -12.945 1.041 -5.695 1.00 88.75 177 PHE A CA 1
ATOM 1461 C C . PHE A 1 177 ? -14.107 0.316 -6.381 1.00 88.75 177 PHE A C 1
ATOM 1463 O O . PHE A 1 177 ? -14.935 0.926 -7.053 1.00 88.75 177 PHE A O 1
ATOM 1470 N N . HIS A 1 178 ? -14.160 -1.012 -6.272 1.00 85.81 178 HIS A N 1
ATOM 1471 C CA . HIS A 1 178 ? -15.306 -1.767 -6.798 1.00 85.81 178 HIS A CA 1
ATOM 1472 C C . HIS A 1 178 ? -16.527 -1.660 -5.869 1.00 85.81 178 HIS A C 1
ATOM 1474 O O . HIS A 1 178 ? -17.670 -1.702 -6.341 1.00 85.81 178 HIS A O 1
ATOM 1480 N N . ASN A 1 179 ? -16.262 -1.536 -4.566 1.00 89.12 179 ASN A N 1
ATOM 1481 C CA . ASN A 1 179 ? -17.200 -1.210 -3.499 1.00 89.12 179 ASN A CA 1
ATOM 1482 C C . ASN A 1 179 ? -16.494 -0.355 -2.435 1.00 89.12 179 ASN A C 1
ATOM 1484 O O . ASN A 1 179 ? -15.265 -0.359 -2.342 1.00 89.12 179 ASN A O 1
ATOM 1488 N N . GLU A 1 180 ? -17.265 0.358 -1.622 1.00 93.19 180 GLU A N 1
ATOM 1489 C CA . GLU A 1 180 ? -16.703 1.301 -0.652 1.00 93.19 180 GLU A CA 1
ATOM 1490 C C . GLU A 1 180 ? -16.090 0.620 0.582 1.00 93.19 180 GLU A C 1
ATOM 1492 O O . GLU A 1 180 ? -15.271 1.228 1.272 1.00 93.19 180 GLU A O 1
ATOM 1497 N N . ARG A 1 181 ? -16.346 -0.680 0.804 1.00 95.56 181 ARG A N 1
ATOM 1498 C CA . ARG A 1 181 ? -15.575 -1.471 1.780 1.00 95.56 181 ARG A CA 1
ATOM 1499 C C . ARG A 1 181 ? -14.073 -1.391 1.491 1.00 95.56 181 ARG A C 1
ATOM 1501 O O . ARG A 1 181 ? -13.278 -1.278 2.418 1.00 95.56 181 ARG A O 1
ATOM 1508 N N . GLN A 1 182 ? -13.652 -1.402 0.222 1.00 95.81 182 GLN A N 1
ATOM 1509 C CA . GLN A 1 182 ? -12.226 -1.291 -0.115 1.00 95.81 182 GLN A CA 1
ATOM 1510 C C . GLN A 1 182 ? -11.614 0.051 0.320 1.00 95.81 182 GLN A C 1
ATOM 1512 O O . GLN A 1 182 ? -10.443 0.072 0.702 1.00 95.81 182 GLN A O 1
ATOM 1517 N N . ARG A 1 183 ? -12.395 1.143 0.318 1.00 95.94 183 ARG A N 1
ATOM 1518 C CA . ARG A 1 183 ? -11.961 2.456 0.818 1.00 95.94 183 ARG A CA 1
ATOM 1519 C C . ARG A 1 183 ? -11.723 2.416 2.327 1.00 95.94 183 ARG A C 1
ATOM 1521 O O . ARG A 1 183 ? -10.679 2.881 2.783 1.00 95.94 183 ARG A O 1
ATOM 1528 N N . LEU A 1 184 ? -12.641 1.804 3.079 1.00 97.56 184 LEU A N 1
ATOM 1529 C CA . LEU A 1 184 ? -12.490 1.598 4.522 1.00 97.56 184 LEU A CA 1
ATOM 1530 C C . LEU A 1 184 ? -11.277 0.714 4.847 1.00 97.56 184 LEU A C 1
ATOM 1532 O O . LEU A 1 184 ? -10.473 1.058 5.711 1.00 97.56 184 LEU A O 1
ATOM 1536 N N . GLN A 1 185 ? -11.103 -0.393 4.116 1.00 97.88 185 GLN A N 1
ATOM 1537 C CA . GLN A 1 185 ? -9.952 -1.285 4.288 1.00 97.88 185 GLN A CA 1
ATOM 1538 C C . GLN A 1 185 ? -8.626 -0.560 4.019 1.00 97.88 185 GLN A C 1
ATOM 1540 O O . GLN A 1 185 ? -7.674 -0.767 4.763 1.00 97.88 185 GLN A O 1
ATOM 1545 N N . LEU A 1 186 ? -8.548 0.304 2.997 1.00 97.69 186 LEU A N 1
ATOM 1546 C CA . LEU A 1 186 ? -7.334 1.081 2.724 1.00 97.69 186 LEU A CA 1
ATOM 1547 C C . LEU A 1 186 ? -6.972 2.000 3.900 1.00 97.69 186 LEU A C 1
ATOM 1549 O O . LEU A 1 186 ? -5.814 2.002 4.313 1.00 97.69 186 LEU A O 1
ATOM 1553 N N . ALA A 1 187 ? -7.947 2.721 4.464 1.00 97.81 187 ALA A N 1
ATOM 1554 C CA . ALA A 1 187 ? -7.728 3.557 5.646 1.00 97.81 187 ALA A CA 1
ATOM 1555 C C . ALA A 1 187 ? -7.243 2.723 6.844 1.00 97.81 187 ALA A C 1
ATOM 1557 O O . ALA A 1 187 ? -6.218 3.040 7.441 1.00 97.81 187 ALA A O 1
ATOM 1558 N N . ALA A 1 188 ? -7.905 1.597 7.128 1.00 98.44 188 ALA A N 1
ATOM 1559 C CA . ALA A 1 188 ? -7.520 0.693 8.212 1.00 98.44 188 ALA A CA 1
ATOM 1560 C C . ALA A 1 188 ? -6.089 0.143 8.050 1.00 98.44 188 ALA A C 1
ATOM 1562 O O . ALA A 1 188 ? -5.317 0.113 9.007 1.00 98.44 188 ALA A O 1
ATOM 1563 N N . ILE A 1 189 ? -5.702 -0.255 6.831 1.00 98.19 189 ILE A N 1
ATOM 1564 C CA . ILE A 1 189 ? -4.344 -0.741 6.540 1.00 98.19 189 ILE A CA 1
ATOM 1565 C C . ILE A 1 189 ? -3.315 0.379 6.720 1.00 98.19 189 ILE A C 1
ATOM 1567 O O . ILE A 1 189 ? -2.228 0.121 7.231 1.00 98.19 189 ILE A O 1
ATOM 1571 N N . LEU A 1 190 ? -3.630 1.609 6.305 1.00 98.19 190 LEU A N 1
ATOM 1572 C CA . LEU A 1 190 ? -2.748 2.765 6.479 1.00 98.19 190 LEU A CA 1
ATOM 1573 C C . LEU A 1 190 ? -2.546 3.114 7.960 1.00 98.19 190 LEU A C 1
ATOM 1575 O O . LEU A 1 190 ? -1.406 3.339 8.359 1.00 98.19 190 LEU A O 1
ATOM 1579 N N . LEU A 1 191 ? -3.604 3.072 8.778 1.00 98.19 191 LEU A N 1
ATOM 1580 C CA . LEU A 1 191 ? -3.516 3.240 10.236 1.00 98.19 191 LEU A CA 1
ATOM 1581 C C . LEU A 1 191 ? -2.644 2.149 10.873 1.00 98.19 191 LEU A C 1
ATOM 1583 O O . LEU A 1 191 ? -1.689 2.454 11.584 1.00 98.19 191 LEU A O 1
ATOM 1587 N N . LEU A 1 192 ? -2.887 0.873 10.549 1.00 97.25 192 LEU A N 1
ATOM 1588 C CA . LEU A 1 192 ? -2.036 -0.221 11.034 1.00 97.25 192 LEU A CA 1
ATOM 1589 C C . LEU A 1 192 ? -0.582 -0.069 10.575 1.00 97.25 192 LEU A C 1
ATOM 1591 O O . LEU A 1 192 ? 0.337 -0.360 11.340 1.00 97.25 192 LEU A O 1
ATOM 1595 N N . ALA A 1 193 ? -0.347 0.377 9.340 1.00 96.56 193 ALA A N 1
ATOM 1596 C CA . ALA A 1 193 ? 0.996 0.621 8.830 1.00 96.56 193 ALA A CA 1
ATOM 1597 C C . ALA A 1 193 ? 1.710 1.738 9.599 1.00 96.56 193 ALA A C 1
ATOM 1599 O O . ALA A 1 193 ? 2.881 1.567 9.937 1.00 96.56 193 ALA A O 1
ATOM 1600 N N . ALA A 1 194 ? 1.012 2.839 9.892 1.00 96.88 194 ALA A N 1
ATOM 1601 C CA . ALA A 1 194 ? 1.542 3.964 10.653 1.00 96.88 194 ALA A CA 1
ATOM 1602 C C . ALA A 1 194 ? 1.901 3.557 12.085 1.00 96.88 194 ALA A C 1
ATOM 1604 O O . ALA A 1 194 ? 3.014 3.813 12.533 1.00 96.88 194 ALA A O 1
ATOM 1605 N N . PHE A 1 195 ? 1.002 2.850 12.775 1.00 95.31 195 PHE A N 1
ATOM 1606 C CA . PHE A 1 195 ? 1.170 2.570 14.202 1.00 95.31 195 PHE A CA 1
ATOM 1607 C C . PHE A 1 195 ? 2.021 1.334 14.512 1.00 95.31 195 PHE A C 1
ATOM 1609 O O . PHE A 1 195 ? 2.595 1.231 15.590 1.00 95.31 195 PHE A O 1
ATOM 1616 N N . THR A 1 196 ? 2.132 0.380 13.581 1.00 93.94 196 THR A N 1
ATOM 1617 C CA . THR A 1 196 ? 2.946 -0.835 13.798 1.00 93.94 196 THR A CA 1
ATOM 1618 C C . THR A 1 196 ? 4.262 -0.827 13.030 1.00 93.94 196 THR A C 1
ATOM 1620 O O . THR A 1 196 ? 5.147 -1.642 13.306 1.00 93.94 196 THR A O 1
ATOM 1623 N N . GLY A 1 197 ? 4.379 0.037 12.015 1.00 92.44 197 GLY A N 1
ATOM 1624 C CA . GLY A 1 197 ? 5.503 0.059 11.088 1.00 92.44 197 GLY A CA 1
ATOM 1625 C C . GLY A 1 197 ? 5.642 -1.248 10.316 1.00 92.44 197 GLY A C 1
ATOM 1626 O O . GLY A 1 197 ? 6.733 -1.580 9.863 1.00 92.44 197 GLY A O 1
ATOM 1627 N N . SER A 1 198 ? 4.590 -2.056 10.199 1.00 90.94 198 SER A N 1
ATOM 1628 C CA . SER A 1 198 ? 4.682 -3.399 9.625 1.00 90.94 198 SER A CA 1
ATOM 1629 C C . SER A 1 198 ? 4.770 -3.392 8.102 1.00 90.94 198 SER A C 1
ATOM 1631 O O . SER A 1 198 ? 4.389 -2.445 7.420 1.00 90.94 198 SER A O 1
ATOM 1633 N N . ARG A 1 199 ? 5.316 -4.477 7.544 1.00 87.56 199 ARG A N 1
ATOM 1634 C CA . ARG A 1 199 ? 5.435 -4.641 6.087 1.00 87.56 199 ARG A CA 1
ATOM 1635 C C . ARG A 1 199 ? 4.050 -4.897 5.473 1.00 87.56 199 ARG A C 1
ATOM 1637 O O . ARG A 1 199 ? 3.280 -5.624 6.101 1.00 87.56 199 ARG A O 1
ATOM 1644 N N . PRO A 1 200 ? 3.776 -4.429 4.237 1.00 89.50 200 PRO A N 1
ATOM 1645 C CA . PRO A 1 200 ? 2.474 -4.588 3.582 1.00 89.50 200 PRO A CA 1
ATOM 1646 C C . PRO A 1 200 ? 1.910 -6.007 3.658 1.00 89.50 200 PRO A C 1
ATOM 1648 O O . PRO A 1 200 ? 0.795 -6.201 4.122 1.00 89.50 200 PRO A O 1
ATOM 1651 N N . HIS A 1 201 ? 2.714 -7.018 3.315 1.00 87.38 201 HIS A N 1
ATOM 1652 C CA . HIS A 1 201 ? 2.277 -8.415 3.346 1.00 87.38 201 HIS A CA 1
ATOM 1653 C C . HIS A 1 201 ? 1.761 -8.865 4.724 1.00 87.38 201 HIS A C 1
ATOM 1655 O O . HIS A 1 201 ? 0.724 -9.512 4.806 1.00 87.38 201 HIS A O 1
ATOM 1661 N N . ALA A 1 202 ? 2.435 -8.481 5.814 1.00 89.00 202 ALA A N 1
ATOM 1662 C CA . ALA A 1 202 ? 2.000 -8.852 7.161 1.00 89.00 202 ALA A CA 1
ATOM 1663 C C . ALA A 1 202 ? 0.651 -8.210 7.524 1.00 89.00 202 ALA A C 1
ATOM 1665 O O . ALA A 1 202 ? -0.142 -8.830 8.222 1.00 89.00 202 ALA A O 1
ATOM 1666 N N . LEU A 1 203 ? 0.387 -6.998 7.022 1.00 93.25 203 LEU A N 1
ATOM 1667 C CA . LEU A 1 203 ? -0.872 -6.279 7.225 1.00 93.25 203 LEU A CA 1
ATOM 1668 C C . LEU A 1 203 ? -2.011 -6.882 6.397 1.00 93.25 203 LEU A C 1
ATOM 1670 O O . LEU A 1 203 ? -3.100 -7.106 6.909 1.00 93.25 203 LEU A O 1
ATOM 1674 N N . LEU A 1 204 ? -1.757 -7.185 5.122 1.00 94.00 204 LEU A N 1
ATOM 1675 C CA . LEU A 1 204 ? -2.762 -7.735 4.205 1.00 94.00 204 LEU A CA 1
ATOM 1676 C C . LEU A 1 204 ? -3.186 -9.168 4.567 1.00 94.00 204 LEU A C 1
ATOM 1678 O O . LEU A 1 204 ? -4.244 -9.618 4.134 1.00 94.00 204 LEU A O 1
ATOM 1682 N N . CYS A 1 205 ? -2.376 -9.877 5.356 1.00 92.25 205 CYS A N 1
ATOM 1683 C CA . CYS A 1 205 ? -2.637 -11.252 5.775 1.00 92.25 205 CYS A CA 1
ATOM 1684 C C . CYS A 1 205 ? -3.271 -11.389 7.174 1.00 92.25 205 CYS A C 1
ATOM 1686 O O . CYS A 1 205 ? -3.427 -12.524 7.640 1.00 92.25 205 CYS A O 1
ATOM 1688 N N . VAL A 1 206 ? -3.636 -10.276 7.824 1.00 94.81 206 VAL A N 1
ATOM 1689 C CA . VAL A 1 206 ? -4.322 -10.263 9.129 1.00 94.81 206 VAL A CA 1
ATOM 1690 C C . VAL A 1 206 ? -5.672 -10.978 9.036 1.00 94.81 206 VAL A C 1
ATOM 1692 O O . VAL A 1 206 ? -6.482 -10.705 8.145 1.00 94.81 206 VAL A O 1
ATOM 1695 N N . THR A 1 207 ? -5.900 -11.894 9.972 1.00 96.38 207 THR A N 1
ATOM 1696 C CA . THR A 1 207 ? -7.153 -12.642 10.164 1.00 96.38 207 THR A CA 1
ATOM 1697 C C . THR A 1 207 ? -7.843 -12.233 11.458 1.00 96.38 207 THR A C 1
ATOM 1699 O O . THR A 1 207 ? -7.221 -11.593 12.302 1.00 96.38 207 THR A O 1
ATOM 1702 N N . TYR A 1 208 ? -9.108 -12.612 11.650 1.00 97.12 208 TYR A N 1
ATOM 1703 C CA . TYR A 1 208 ? -9.806 -12.356 12.918 1.00 97.12 208 TYR A CA 1
ATOM 1704 C C . TYR A 1 208 ? -9.130 -13.040 14.117 1.00 97.12 208 TYR A C 1
ATOM 1706 O O . TYR A 1 208 ? -9.149 -12.493 15.210 1.00 97.12 208 TYR A O 1
ATOM 1714 N N . ARG A 1 209 ? -8.432 -14.166 13.908 1.00 95.75 209 ARG A N 1
ATOM 1715 C CA . ARG A 1 209 ? -7.579 -14.825 14.915 1.00 95.75 209 ARG A CA 1
ATOM 1716 C C . ARG A 1 209 ? -6.413 -13.955 15.391 1.00 95.75 209 ARG A C 1
ATOM 1718 O O . ARG A 1 209 ? -5.911 -14.144 16.496 1.00 95.75 209 ARG A O 1
ATOM 1725 N N . ASP A 1 210 ? -5.938 -13.052 14.540 1.00 95.69 210 ASP A N 1
ATOM 1726 C CA . ASP A 1 210 ? -4.844 -12.139 14.865 1.00 95.69 210 ASP A CA 1
ATOM 1727 C C . ASP A 1 210 ? -5.339 -10.907 15.652 1.00 95.69 210 ASP A C 1
ATOM 1729 O O . ASP A 1 210 ? -4.514 -10.090 16.065 1.00 95.69 210 ASP A O 1
ATOM 1733 N N . LEU A 1 211 ? -6.657 -10.751 15.842 1.00 97.19 211 LEU A N 1
ATOM 1734 C CA . LEU A 1 211 ? -7.281 -9.645 16.564 1.00 97.19 211 LEU A CA 1
ATOM 1735 C C . LEU A 1 211 ? -7.778 -10.108 17.935 1.00 97.19 211 LEU A C 1
ATOM 1737 O O . LEU A 1 211 ? -8.478 -11.110 18.044 1.00 97.19 211 LEU A O 1
ATOM 1741 N N . ASP A 1 212 ? -7.457 -9.332 18.961 1.00 95.88 212 ASP A N 1
ATOM 1742 C CA . ASP A 1 212 ? -7.883 -9.543 20.340 1.00 95.88 212 ASP A CA 1
ATOM 1743 C C . ASP A 1 212 ? -8.665 -8.309 20.797 1.00 95.88 212 ASP A C 1
ATOM 1745 O O . ASP A 1 212 ? -8.074 -7.279 21.115 1.00 95.88 212 ASP A O 1
ATOM 1749 N N . LEU A 1 213 ? -9.996 -8.354 20.716 1.00 97.44 213 LEU A N 1
ATOM 1750 C CA . LEU A 1 213 ? -10.855 -7.227 21.083 1.00 97.44 213 LEU A CA 1
ATOM 1751 C C . LEU A 1 213 ? -11.407 -7.458 22.486 1.00 97.44 213 LEU A C 1
ATOM 1753 O O . LEU A 1 213 ? -12.062 -8.466 22.730 1.00 97.44 213 LEU A O 1
ATOM 1757 N N . TYR A 1 214 ? -11.194 -6.512 23.393 1.00 95.81 214 TYR A N 1
ATOM 1758 C CA . TYR A 1 214 ? -11.598 -6.662 24.787 1.00 95.81 214 TYR A CA 1
ATOM 1759 C C . TYR A 1 214 ? -12.010 -5.331 25.406 1.00 95.81 214 TYR A C 1
ATOM 1761 O O . TYR A 1 214 ? -11.697 -4.259 24.894 1.00 95.81 214 TYR A O 1
ATOM 1769 N N . VAL A 1 215 ? -12.742 -5.404 26.512 1.00 95.06 215 VAL A N 1
ATOM 1770 C CA . VAL A 1 215 ? -13.055 -4.266 27.373 1.00 95.06 215 VAL A CA 1
ATOM 1771 C C . VAL A 1 215 ? -12.176 -4.355 28.602 1.00 95.06 215 VAL A C 1
ATOM 1773 O O . VAL A 1 215 ? -12.160 -5.388 29.265 1.00 95.06 215 VAL A O 1
ATOM 1776 N N . GLU A 1 216 ? -11.490 -3.274 28.931 1.00 92.75 216 GLU A N 1
ATOM 1777 C CA . GLU A 1 216 ? -10.676 -3.162 30.135 1.00 92.75 216 GLU A CA 1
ATOM 1778 C C . GLU A 1 216 ? -11.210 -2.042 31.024 1.00 92.75 216 GLU A C 1
ATOM 1780 O O . GLU A 1 216 ? -11.632 -0.994 30.536 1.00 92.75 216 GLU A O 1
ATOM 1785 N N . LYS A 1 217 ? -11.229 -2.289 32.330 1.00 90.88 217 LYS A N 1
ATOM 1786 C CA . LYS A 1 217 ? -11.539 -1.321 33.370 1.00 90.88 217 LYS A CA 1
ATOM 1787 C C . LYS A 1 217 ? -10.239 -0.639 33.786 1.00 90.88 217 LYS A C 1
ATOM 1789 O O . LYS A 1 217 ? -9.328 -1.300 34.280 1.00 90.88 217 LYS A O 1
ATOM 1794 N N . GLU A 1 218 ? -10.158 0.663 33.572 1.00 85.50 218 GLU A N 1
ATOM 1795 C CA . GLU A 1 218 ? -9.035 1.471 34.031 1.00 85.50 218 GLU A CA 1
ATOM 1796 C C . GLU A 1 218 ? -9.100 1.628 35.557 1.00 85.50 218 GLU A C 1
ATOM 1798 O O . GLU A 1 218 ? -10.167 1.878 36.120 1.00 85.50 218 GLU A O 1
ATOM 1803 N N . GLN A 1 219 ? -7.967 1.408 36.234 1.00 79.75 219 GLN A N 1
ATOM 1804 C CA . GLN A 1 219 ? -7.923 1.349 37.700 1.00 79.75 219 GLN A CA 1
ATOM 1805 C C . GLN A 1 219 ? -8.131 2.723 38.350 1.00 79.75 219 GLN A C 1
ATOM 1807 O O . GLN A 1 219 ? -8.811 2.801 39.368 1.00 79.75 219 GLN A O 1
ATOM 1812 N N . ASP A 1 220 ? -7.601 3.789 37.746 1.00 79.38 220 ASP A N 1
ATOM 1813 C CA . ASP A 1 220 ? -7.616 5.135 38.338 1.00 79.38 220 ASP A CA 1
ATOM 1814 C C . ASP A 1 220 ? -8.979 5.835 38.220 1.00 79.38 220 ASP A C 1
ATOM 1816 O O . ASP A 1 220 ? -9.364 6.625 39.079 1.00 79.38 220 ASP A O 1
ATOM 1820 N N . THR A 1 221 ? -9.718 5.561 37.148 1.00 79.88 221 THR A N 1
ATOM 1821 C CA . THR A 1 221 ? -10.913 6.317 36.733 1.00 79.88 221 THR A CA 1
ATOM 1822 C C . THR A 1 221 ? -12.211 5.516 36.859 1.00 79.88 221 THR A C 1
ATOM 1824 O O . THR A 1 221 ? -13.292 6.076 36.682 1.00 79.88 221 THR A O 1
ATOM 1827 N N . ASP A 1 222 ? -12.125 4.211 37.144 1.00 81.00 222 ASP A N 1
ATOM 1828 C CA . ASP A 1 222 ? -13.244 3.255 37.128 1.00 81.00 222 ASP A CA 1
ATOM 1829 C C . ASP A 1 222 ? -13.949 3.146 35.755 1.00 81.00 222 ASP A C 1
ATOM 1831 O O . ASP A 1 222 ? -15.015 2.536 35.629 1.00 81.00 222 ASP A O 1
ATOM 1835 N N . THR A 1 223 ? -13.368 3.717 34.692 1.00 84.88 223 THR A N 1
ATOM 1836 C CA . THR A 1 223 ? -13.965 3.747 33.353 1.00 84.88 223 THR A CA 1
ATOM 1837 C C . THR A 1 223 ? -13.645 2.488 32.556 1.00 84.88 223 THR A C 1
ATOM 1839 O O . THR A 1 223 ? -12.596 1.862 32.691 1.00 84.88 223 THR A O 1
ATOM 1842 N N . HIS A 1 224 ? -14.578 2.095 31.688 1.00 89.81 224 HIS A N 1
ATOM 1843 C CA . HIS A 1 224 ? -14.428 0.927 30.825 1.00 89.81 224 HIS A CA 1
ATOM 1844 C C . HIS A 1 224 ? -14.089 1.353 29.399 1.00 89.81 224 HIS A C 1
ATOM 1846 O O . HIS A 1 224 ? -14.828 2.122 28.783 1.00 89.81 224 HIS A O 1
ATOM 1852 N N . HIS A 1 225 ? -13.005 0.807 28.857 1.00 87.81 225 HIS A N 1
ATOM 1853 C CA . HIS A 1 225 ? -12.507 1.138 27.529 1.00 87.81 225 HIS A CA 1
ATOM 1854 C C . HIS A 1 225 ? -12.402 -0.102 26.653 1.00 87.81 225 HIS A C 1
ATOM 1856 O O . HIS A 1 225 ? -11.848 -1.125 27.052 1.00 87.81 225 HIS A O 1
ATOM 1862 N N . VAL A 1 226 ? -12.895 0.012 25.420 1.00 94.44 226 VAL A N 1
ATOM 1863 C CA . VAL A 1 226 ? -12.635 -0.986 24.380 1.00 94.44 226 VAL A CA 1
ATOM 1864 C C . VAL A 1 226 ? -11.185 -0.844 23.922 1.00 94.44 226 VAL A C 1
ATOM 1866 O O . VAL A 1 226 ? -10.771 0.231 23.484 1.00 94.44 226 VAL A O 1
ATOM 1869 N N . LYS A 1 227 ? -10.434 -1.939 23.987 1.00 95.88 2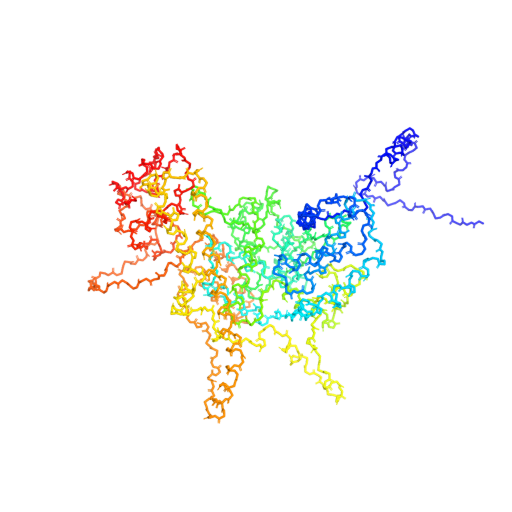27 LYS A N 1
ATOM 1870 C CA . LYS A 1 227 ? -9.047 -2.053 23.540 1.00 95.88 227 LYS A CA 1
ATOM 1871 C C . LYS A 1 227 ? -8.910 -3.144 22.490 1.00 95.88 227 LYS A C 1
ATOM 1873 O O . LYS A 1 227 ? -9.750 -4.036 22.361 1.00 95.88 227 LYS A O 1
ATOM 1878 N N . LEU A 1 228 ? -7.842 -3.038 21.712 1.00 97.81 228 LEU A N 1
ATOM 1879 C CA . LEU A 1 228 ? -7.537 -3.967 20.634 1.00 97.81 228 LEU A CA 1
ATOM 1880 C C . LEU A 1 228 ? -6.074 -4.393 20.705 1.00 97.81 228 LEU A C 1
ATOM 1882 O O . LEU A 1 228 ? -5.183 -3.566 20.536 1.00 97.81 228 LEU A O 1
ATOM 1886 N N . GLY A 1 229 ? -5.832 -5.689 20.848 1.00 97.12 229 GLY A N 1
ATOM 1887 C CA . GLY A 1 229 ? -4.565 -6.333 20.536 1.00 97.12 229 GLY A CA 1
ATOM 1888 C C . GLY A 1 229 ? -4.523 -6.782 19.072 1.00 97.12 229 GLY A C 1
ATOM 1889 O O . GLY A 1 229 ? -5.465 -7.384 18.566 1.00 97.12 229 GLY A O 1
ATOM 1890 N N . VAL A 1 230 ? -3.420 -6.522 18.373 1.00 96.06 230 VAL A N 1
ATOM 1891 C CA . VAL A 1 230 ? -3.161 -7.041 17.021 1.00 96.06 230 VAL A CA 1
ATOM 1892 C C . VAL A 1 230 ? -1.865 -7.833 17.026 1.00 96.06 230 VAL A C 1
ATOM 1894 O O . VAL A 1 230 ? -0.776 -7.285 17.222 1.00 96.06 230 VAL A O 1
ATOM 1897 N N . LYS A 1 231 ? -1.974 -9.135 16.773 1.00 92.31 231 LYS A N 1
ATOM 1898 C CA . LYS A 1 231 ? -0.862 -10.081 16.771 1.00 92.31 231 LYS A CA 1
ATOM 1899 C C . LYS A 1 231 ? -0.450 -10.419 15.346 1.00 92.31 231 LYS A C 1
ATOM 1901 O O . LYS A 1 231 ? -1.087 -11.201 14.656 1.00 92.31 231 LYS A O 1
ATOM 1906 N N . LEU A 1 232 ? 0.676 -9.882 14.890 1.00 84.56 232 LEU A N 1
ATOM 1907 C CA . LEU A 1 232 ? 1.128 -10.114 13.515 1.00 84.56 232 LEU A CA 1
ATOM 1908 C C . LEU A 1 232 ? 1.922 -11.424 13.411 1.00 84.56 232 LEU A C 1
ATOM 1910 O O . LEU A 1 232 ? 3.132 -11.465 13.636 1.00 84.56 232 LEU A O 1
ATOM 1914 N N . THR A 1 233 ? 1.235 -12.514 13.061 1.00 73.50 233 THR A N 1
ATOM 1915 C CA . THR A 1 233 ? 1.792 -13.884 13.020 1.00 73.50 233 THR A CA 1
ATOM 1916 C C . THR A 1 233 ? 2.434 -14.274 11.677 1.00 73.50 233 THR A C 1
ATOM 1918 O O . THR A 1 233 ? 3.264 -15.196 11.603 1.00 73.50 233 THR A O 1
ATOM 1921 N N . LYS A 1 234 ? 2.081 -13.560 10.601 1.00 74.62 234 LYS A N 1
ATOM 1922 C CA . LYS A 1 234 ? 2.477 -13.828 9.204 1.00 74.62 234 LYS A CA 1
ATOM 1923 C C . LYS A 1 234 ? 3.543 -12.844 8.705 1.00 74.62 234 LYS A C 1
ATOM 1925 O O . LYS A 1 234 ? 3.403 -12.198 7.670 1.00 74.62 234 LYS A O 1
ATOM 1930 N N . THR A 1 235 ? 4.628 -12.704 9.464 1.00 67.19 235 THR A N 1
ATOM 1931 C CA . THR A 1 235 ? 5.802 -11.916 9.059 1.00 67.19 235 THR A CA 1
ATOM 1932 C C . THR A 1 235 ? 6.797 -12.766 8.253 1.00 67.19 235 THR A C 1
ATOM 1934 O O . THR A 1 235 ? 6.715 -13.994 8.213 1.00 67.19 235 THR A O 1
ATOM 1937 N N . LYS A 1 236 ? 7.764 -12.110 7.588 1.00 56.06 236 LYS A N 1
ATOM 1938 C CA . LYS A 1 236 ? 8.764 -12.710 6.671 1.00 56.06 236 LYS A CA 1
ATOM 1939 C C . LYS A 1 236 ? 9.579 -13.871 7.288 1.00 56.06 236 LYS A C 1
ATOM 1941 O O . LYS A 1 236 ? 10.256 -14.601 6.571 1.00 56.06 236 LYS A O 1
ATOM 1946 N N . SER A 1 237 ? 9.518 -14.070 8.601 1.00 50.28 237 SER A N 1
ATOM 1947 C CA . SER A 1 237 ? 10.236 -15.090 9.373 1.00 50.28 237 SER A CA 1
ATOM 1948 C C . SER A 1 237 ? 9.511 -16.443 9.473 1.00 50.28 237 SER A C 1
ATOM 1950 O O . SER A 1 237 ? 9.794 -17.211 10.388 1.00 50.28 237 SER A O 1
ATOM 1952 N N . GLY A 1 238 ? 8.634 -16.778 8.516 1.00 46.69 238 GLY A N 1
ATOM 1953 C CA . GLY A 1 238 ? 7.809 -17.998 8.487 1.00 46.69 238 GLY A CA 1
ATOM 1954 C C . GLY A 1 238 ? 8.503 -19.325 8.839 1.00 46.69 238 GLY A C 1
ATOM 1955 O O . GLY A 1 238 ? 7.832 -20.224 9.328 1.00 46.69 238 GLY A O 1
ATOM 1956 N N . LYS A 1 239 ? 9.828 -19.429 8.651 1.00 47.88 239 LYS A N 1
ATOM 1957 C CA . LYS A 1 239 ? 10.630 -20.649 8.861 1.00 47.88 239 LYS A CA 1
ATOM 1958 C C . LYS A 1 239 ? 11.587 -20.606 10.073 1.00 47.88 239 LYS A C 1
ATOM 1960 O O . LYS A 1 239 ? 12.378 -21.524 10.249 1.00 47.88 239 LYS A O 1
ATOM 1965 N N . LYS A 1 240 ? 11.556 -19.556 10.909 1.00 55.06 240 LYS A N 1
ATOM 1966 C CA . LYS A 1 240 ? 12.337 -19.459 12.168 1.00 55.06 240 LYS A CA 1
ATOM 1967 C C . LYS A 1 240 ? 11.405 -19.543 13.384 1.00 55.06 240 LYS A C 1
ATOM 1969 O O . LYS A 1 240 ? 10.224 -19.236 13.255 1.00 55.06 240 LYS A O 1
ATOM 1974 N N . ARG A 1 241 ? 11.926 -19.922 14.566 1.00 55.78 241 ARG A N 1
ATOM 1975 C CA . ARG A 1 241 ? 11.173 -19.900 15.844 1.00 55.78 241 ARG A CA 1
ATOM 1976 C C . ARG A 1 241 ? 10.479 -18.539 16.005 1.00 55.78 241 ARG A C 1
ATOM 1978 O O . ARG A 1 241 ? 11.157 -17.524 16.163 1.00 55.78 241 ARG A O 1
ATOM 1985 N N . LYS A 1 242 ? 9.146 -18.511 15.915 1.00 61.34 242 LYS A N 1
ATOM 1986 C CA . LYS A 1 242 ? 8.366 -17.269 15.936 1.00 61.34 242 LYS A CA 1
ATOM 1987 C C . LYS A 1 242 ? 8.138 -16.812 17.372 1.00 61.34 242 LYS A C 1
ATOM 1989 O O . LYS A 1 242 ? 7.640 -17.574 18.192 1.00 61.34 242 LYS A O 1
ATOM 1994 N N . ARG A 1 243 ? 8.435 -15.543 17.646 1.00 68.69 243 ARG A N 1
ATOM 1995 C CA . ARG A 1 243 ? 7.914 -14.809 18.804 1.00 68.69 243 ARG A CA 1
ATOM 1996 C C . ARG A 1 243 ? 7.003 -13.707 18.261 1.00 68.69 243 ARG A C 1
ATOM 1998 O O . ARG A 1 243 ? 7.495 -12.614 17.990 1.00 68.69 243 ARG A O 1
ATOM 2005 N N . PRO A 1 244 ? 5.732 -14.019 17.945 1.00 73.69 244 PRO A N 1
ATOM 2006 C CA . PRO A 1 244 ? 4.809 -13.010 17.445 1.00 73.69 244 PRO A CA 1
ATOM 2007 C C . PRO A 1 244 ? 4.648 -11.923 18.506 1.00 73.69 244 PRO A C 1
ATOM 2009 O O . PRO A 1 244 ? 4.433 -12.225 19.677 1.00 73.69 244 PRO A O 1
ATOM 2012 N N . LYS A 1 245 ? 4.774 -10.670 18.082 1.00 84.25 245 LYS A N 1
ATOM 2013 C CA . LYS A 1 245 ? 4.527 -9.500 18.923 1.00 84.25 245 LYS A CA 1
ATOM 2014 C C . LYS A 1 245 ? 3.077 -9.056 18.779 1.00 84.25 245 LYS A C 1
ATOM 2016 O O . LYS A 1 245 ? 2.491 -9.197 17.700 1.00 84.25 245 LYS A O 1
ATOM 2021 N N . THR A 1 246 ? 2.551 -8.504 19.860 1.00 90.88 246 THR A N 1
ATOM 2022 C CA . THR A 1 246 ? 1.211 -7.930 19.929 1.00 90.88 246 THR A CA 1
ATOM 2023 C C . THR A 1 246 ? 1.343 -6.421 20.065 1.00 90.88 246 THR A C 1
ATOM 2025 O O . THR A 1 246 ? 2.145 -5.944 20.863 1.00 90.88 246 THR A O 1
ATOM 2028 N N . TYR A 1 247 ? 0.585 -5.687 19.259 1.00 94.69 247 TYR A N 1
ATOM 2029 C CA . TYR A 1 247 ? 0.417 -4.244 19.388 1.00 94.69 247 TYR A CA 1
ATOM 2030 C C . TYR A 1 247 ? -0.924 -3.979 20.050 1.00 94.69 247 TYR A C 1
ATOM 2032 O O . TYR A 1 247 ? -1.923 -4.532 19.594 1.00 94.69 247 TYR A O 1
ATOM 2040 N N . THR A 1 248 ? -0.947 -3.150 21.084 1.00 95.44 248 THR A N 1
ATOM 2041 C CA . THR A 1 248 ? -2.182 -2.785 21.780 1.00 95.44 248 T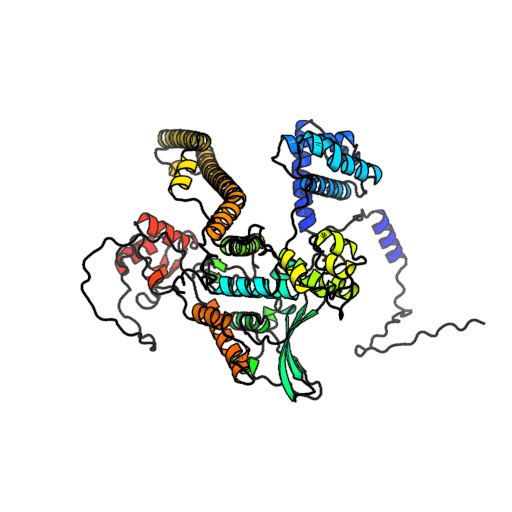HR A CA 1
ATOM 2042 C C . THR A 1 248 ? -2.589 -1.372 21.392 1.00 95.44 248 THR A C 1
ATOM 2044 O O . THR A 1 248 ? -1.747 -0.479 21.315 1.00 95.44 248 THR A O 1
ATOM 2047 N N . PHE A 1 249 ? -3.879 -1.178 21.145 1.00 96.81 249 PHE A N 1
ATOM 2048 C CA . PHE A 1 249 ? -4.471 0.093 20.761 1.00 96.81 249 PHE A CA 1
ATOM 2049 C C . PHE A 1 249 ? -5.576 0.481 21.732 1.00 96.81 249 PHE A C 1
ATOM 2051 O O . PHE A 1 249 ? -6.359 -0.368 22.165 1.00 96.81 249 PHE A O 1
ATOM 2058 N N . ASN A 1 250 ? -5.653 1.783 21.992 1.00 94.75 250 ASN A N 1
ATOM 2059 C CA . ASN A 1 250 ? -6.758 2.432 22.683 1.00 94.75 250 ASN A CA 1
ATOM 2060 C C . ASN A 1 250 ? -7.665 3.134 21.657 1.00 94.75 250 ASN A C 1
ATOM 2062 O O . ASN A 1 250 ? -7.330 3.231 20.469 1.00 94.75 250 ASN A O 1
ATOM 2066 N N . LEU A 1 251 ? -8.824 3.615 22.108 1.00 92.94 251 LEU A N 1
ATOM 2067 C CA . LEU A 1 251 ? -9.622 4.541 21.308 1.00 92.94 251 LEU A CA 1
ATOM 2068 C C . LEU A 1 251 ? -8.842 5.846 21.111 1.00 92.94 251 LEU A C 1
ATOM 2070 O O . LEU A 1 251 ? -8.172 6.314 22.024 1.00 92.94 251 LEU A O 1
ATOM 2074 N N . ASP A 1 252 ? -8.922 6.389 19.901 1.00 93.19 252 ASP A N 1
ATOM 2075 C CA . ASP A 1 252 ? -8.343 7.685 19.540 1.00 93.19 252 ASP A CA 1
ATOM 2076 C C . ASP A 1 252 ? -9.462 8.722 19.556 1.00 93.19 252 ASP A C 1
ATOM 2078 O O . ASP A 1 252 ? -10.554 8.408 19.082 1.00 93.19 252 ASP A O 1
ATOM 2082 N N . ASP A 1 253 ? -9.201 9.937 20.039 1.00 90.88 253 ASP A N 1
ATOM 2083 C CA . ASP A 1 253 ? -10.214 10.995 20.185 1.00 90.88 253 ASP A CA 1
ATOM 2084 C C . ASP A 1 253 ? -10.972 11.303 18.884 1.00 90.88 253 ASP A C 1
ATOM 2086 O O . ASP A 1 253 ? -12.122 11.772 18.890 1.00 90.88 253 ASP A O 1
ATOM 2090 N N . ASN A 1 254 ? -10.341 11.046 17.735 1.00 93.38 254 ASN A N 1
ATOM 2091 C CA . ASN A 1 254 ? -10.997 11.090 16.447 1.00 93.38 254 ASN A CA 1
ATOM 2092 C C . ASN A 1 254 ? -11.245 9.670 15.898 1.00 93.38 254 ASN A C 1
ATOM 2094 O O . ASN A 1 254 ? -10.316 8.951 15.515 1.00 93.38 254 ASN A O 1
ATOM 2098 N N . PRO A 1 255 ? -12.515 9.270 15.697 1.00 94.88 255 PRO A N 1
ATOM 2099 C CA . PRO A 1 255 ? -12.836 7.929 15.219 1.00 94.88 255 PRO A CA 1
ATOM 2100 C C . PRO A 1 255 ? -12.316 7.614 13.808 1.00 94.88 255 PRO A C 1
ATOM 2102 O O . PRO A 1 255 ? -12.248 6.443 13.434 1.00 94.88 255 PRO A O 1
ATOM 2105 N N . VAL A 1 256 ? -11.954 8.628 13.014 1.00 96.44 256 VAL A N 1
ATOM 2106 C CA . VAL A 1 256 ? -11.350 8.448 11.684 1.00 96.44 256 VAL A CA 1
ATOM 2107 C C . VAL A 1 256 ? -9.864 8.068 11.764 1.00 96.44 256 VAL A C 1
ATOM 2109 O O . VAL A 1 256 ? -9.345 7.442 10.842 1.00 96.44 256 VAL A O 1
ATOM 2112 N N . PHE A 1 257 ? -9.192 8.372 12.873 1.00 96.25 257 PHE A N 1
ATOM 2113 C CA . PHE A 1 257 ? -7.816 7.946 13.149 1.00 96.25 257 PHE A CA 1
ATOM 2114 C C . PHE A 1 257 ? -7.758 6.726 14.084 1.00 96.25 257 PHE A C 1
ATOM 2116 O O . PHE A 1 257 ? -6.743 6.040 14.181 1.00 96.25 257 PHE A O 1
ATOM 2123 N N . CYS A 1 258 ? -8.893 6.364 14.683 1.00 96.75 258 CYS A N 1
ATOM 2124 C CA . CYS A 1 258 ? -9.032 5.191 15.531 1.00 96.75 258 CYS A CA 1
ATOM 2125 C C . CYS A 1 258 ? -9.096 3.874 14.735 1.00 96.75 258 CYS A C 1
ATOM 2127 O O . CYS A 1 258 ? -10.122 3.539 14.124 1.00 96.75 258 CYS A O 1
ATOM 2129 N N . ILE A 1 259 ? -8.044 3.052 14.821 1.00 97.69 259 ILE A N 1
ATOM 2130 C CA . ILE A 1 259 ? -8.022 1.720 14.192 1.00 97.69 259 ILE A CA 1
ATOM 2131 C C . ILE A 1 259 ? -9.113 0.783 14.734 1.00 97.69 259 ILE A C 1
ATOM 2133 O O . ILE A 1 259 ? -9.701 0.021 13.965 1.00 97.69 259 ILE A O 1
ATOM 2137 N N . ILE A 1 260 ? -9.453 0.884 16.025 1.00 98.12 260 ILE A N 1
ATOM 2138 C CA . ILE A 1 260 ? -10.516 0.079 16.647 1.00 98.12 260 ILE A CA 1
ATOM 2139 C C . ILE A 1 260 ? -11.847 0.328 15.936 1.00 98.12 260 ILE A C 1
ATOM 2141 O O . ILE A 1 260 ? -12.524 -0.617 15.548 1.00 98.12 260 ILE A O 1
ATOM 2145 N N . THR A 1 261 ? -12.184 1.593 15.670 1.00 97.69 261 THR A N 1
ATOM 2146 C CA . THR A 1 261 ? -13.438 1.965 14.990 1.00 97.69 261 THR A CA 1
ATOM 2147 C C . THR A 1 261 ? -13.533 1.344 13.596 1.00 97.69 261 THR A C 1
ATOM 2149 O O . THR A 1 261 ? -14.592 0.845 13.210 1.00 97.69 261 THR A O 1
ATOM 2152 N N . HIS A 1 262 ? -12.415 1.320 12.864 1.00 98.44 262 HIS A N 1
ATOM 2153 C CA . HIS A 1 262 ? -12.341 0.735 11.527 1.00 98.44 262 HIS A CA 1
ATOM 2154 C C . HIS A 1 262 ? -12.509 -0.786 11.558 1.00 98.44 262 HIS A C 1
ATOM 2156 O O . HIS A 1 262 ? -13.307 -1.328 10.791 1.00 98.44 262 HIS A O 1
ATOM 2162 N N . LEU A 1 263 ? -11.774 -1.481 12.435 1.00 98.25 263 LEU A N 1
ATOM 2163 C CA . LEU A 1 263 ? -11.840 -2.941 12.526 1.00 98.25 263 LEU A CA 1
ATOM 2164 C C . LEU A 1 263 ? -13.179 -3.420 13.083 1.00 98.25 263 LEU A C 1
ATOM 2166 O O . LEU A 1 263 ? -13.726 -4.384 12.562 1.00 98.25 263 LEU A O 1
ATOM 2170 N N . VAL A 1 264 ? -13.751 -2.715 14.062 1.00 98.31 264 VAL A N 1
ATOM 2171 C CA . VAL A 1 264 ? -15.107 -2.985 14.558 1.00 98.31 264 VAL A CA 1
ATOM 2172 C C . VAL A 1 264 ? -16.136 -2.791 13.442 1.00 98.31 264 VAL A C 1
ATOM 2174 O O . VAL A 1 264 ? -17.009 -3.635 13.265 1.00 98.31 264 VAL A O 1
ATOM 2177 N N . GLY A 1 265 ? -16.010 -1.735 12.630 1.00 97.94 265 GLY A N 1
ATOM 2178 C CA . GLY A 1 265 ? -16.885 -1.522 11.474 1.00 97.94 265 GLY A CA 1
ATOM 2179 C C . GLY A 1 265 ? -16.805 -2.654 10.441 1.00 97.94 265 GLY A C 1
ATOM 2180 O O . GLY A 1 265 ? -17.834 -3.109 9.945 1.00 97.94 265 GLY A O 1
ATOM 2181 N N . LEU A 1 266 ? -15.598 -3.152 10.151 1.00 98.38 266 LEU A N 1
ATOM 2182 C CA . LEU A 1 266 ? -15.396 -4.312 9.273 1.00 98.38 266 LEU A CA 1
ATOM 2183 C C . LEU A 1 266 ? -15.936 -5.613 9.891 1.00 98.38 266 LEU A C 1
ATOM 2185 O O . LEU A 1 266 ? -16.543 -6.404 9.174 1.00 98.38 266 LEU A O 1
ATOM 2189 N N . ALA A 1 267 ? -15.767 -5.803 11.203 1.00 98.12 267 ALA A N 1
ATOM 2190 C CA . ALA A 1 267 ? -16.268 -6.959 11.945 1.00 98.12 267 ALA A CA 1
ATOM 2191 C C . ALA A 1 267 ? -17.801 -7.022 11.953 1.00 98.12 267 ALA A C 1
ATOM 2193 O O . ALA A 1 267 ? -18.368 -8.094 11.762 1.00 98.12 267 ALA A O 1
ATOM 2194 N N . PHE A 1 268 ? -18.483 -5.883 12.108 1.00 98.12 268 PHE A N 1
ATOM 2195 C CA . PHE A 1 268 ? -19.939 -5.812 11.959 1.00 98.12 268 PHE A CA 1
ATOM 2196 C C . PHE A 1 268 ? -20.388 -6.066 10.516 1.00 98.12 268 PHE A C 1
ATOM 2198 O O . PHE A 1 268 ? -21.358 -6.788 10.311 1.00 98.12 268 PHE A O 1
ATOM 2205 N N . ASP A 1 269 ? -19.687 -5.518 9.516 1.00 96.31 269 ASP A N 1
ATOM 2206 C CA . ASP A 1 269 ? -20.000 -5.777 8.100 1.00 96.31 269 ASP A CA 1
ATOM 2207 C C . ASP A 1 269 ? -19.851 -7.261 7.714 1.00 96.31 269 ASP A C 1
ATOM 2209 O O . ASP A 1 269 ? -20.524 -7.718 6.785 1.00 96.31 269 ASP A O 1
ATOM 2213 N N . ASP A 1 270 ? -18.982 -7.978 8.435 1.00 96.25 270 ASP A N 1
ATOM 2214 C CA . ASP A 1 270 ? -18.694 -9.410 8.305 1.00 96.25 270 ASP A CA 1
ATOM 2215 C C . ASP A 1 270 ? -19.517 -10.305 9.241 1.00 96.25 270 ASP A C 1
ATOM 2217 O O . ASP A 1 270 ? -19.368 -11.523 9.179 1.00 96.25 270 ASP A O 1
ATOM 2221 N N . GLU A 1 271 ? -20.348 -9.727 10.114 1.00 96.62 271 GLU A N 1
ATOM 2222 C CA . GLU A 1 271 ? -21.084 -10.456 11.156 1.00 96.62 271 GLU A CA 1
ATOM 2223 C C . GLU A 1 271 ? -20.164 -11.347 12.017 1.00 96.62 271 GLU A C 1
ATOM 2225 O O . GLU A 1 271 ? -20.496 -12.484 12.356 1.00 96.62 271 GLU A O 1
ATOM 2230 N N . ALA A 1 272 ? -18.981 -10.833 12.363 1.00 97.31 272 ALA A N 1
ATOM 2231 C CA . ALA A 1 272 ? -17.877 -11.608 12.927 1.00 97.31 272 ALA A CA 1
ATOM 2232 C C . ALA A 1 272 ? -18.031 -11.968 14.414 1.00 97.31 272 ALA A C 1
ATOM 2234 O O . ALA A 1 272 ? -17.330 -12.850 14.904 1.00 97.31 272 ALA A O 1
ATOM 2235 N N . PHE A 1 273 ? -18.889 -11.271 15.159 1.00 98.19 273 PHE A N 1
ATOM 2236 C CA . PHE A 1 273 ? -18.991 -11.415 16.613 1.00 98.19 273 PHE A CA 1
ATOM 2237 C C . PHE A 1 273 ? -19.754 -12.676 17.027 1.00 98.19 273 PHE A C 1
ATOM 2239 O O . PHE A 1 273 ? -20.797 -12.991 16.457 1.00 98.19 273 PHE A O 1
ATOM 2246 N N . ALA A 1 274 ? -19.255 -13.384 18.046 1.00 97.31 274 ALA A N 1
ATOM 2247 C CA . ALA A 1 274 ? -19.882 -14.613 18.536 1.00 97.31 274 ALA A CA 1
ATOM 2248 C C . ALA A 1 274 ? -21.152 -14.360 19.360 1.00 97.31 274 ALA A C 1
ATOM 2250 O O . ALA A 1 274 ? -22.053 -15.194 19.365 1.00 97.31 274 ALA A O 1
ATOM 2251 N N . ALA A 1 275 ? -21.232 -13.223 20.056 1.00 95.50 275 ALA A N 1
ATOM 2252 C CA . ALA A 1 275 ? -22.371 -12.881 20.901 1.00 95.50 275 ALA A CA 1
ATOM 2253 C C . ALA A 1 275 ? -23.604 -12.509 20.045 1.00 95.50 275 ALA A C 1
ATOM 2255 O O . ALA A 1 275 ? -23.574 -11.467 19.388 1.00 95.50 275 ALA A O 1
ATOM 2256 N N . PRO A 1 276 ? -24.717 -13.273 20.088 1.00 92.06 276 PRO A N 1
ATOM 2257 C CA . PRO A 1 276 ? -25.879 -13.021 19.225 1.00 92.06 276 PRO A CA 1
ATOM 2258 C C . PRO A 1 276 ? -26.557 -11.667 19.475 1.00 92.06 276 PRO A C 1
ATOM 2260 O O . PRO A 1 276 ? -27.095 -11.062 18.555 1.00 92.06 276 PRO A O 1
ATOM 2263 N N . GLY A 1 277 ? -26.508 -11.169 20.716 1.00 93.19 277 GLY A N 1
ATOM 2264 C CA . GLY A 1 277 ? -27.053 -9.859 21.090 1.00 93.19 277 GLY A CA 1
ATOM 2265 C C . GLY A 1 277 ? -26.174 -8.670 20.687 1.00 93.19 277 GLY A C 1
ATOM 2266 O O . GLY A 1 277 ? -26.608 -7.524 20.799 1.00 93.19 277 GLY A O 1
ATOM 2267 N N . LEU A 1 278 ? -24.948 -8.905 20.206 1.00 94.56 278 LEU A N 1
ATOM 2268 C CA . LEU A 1 278 ? -24.027 -7.849 19.789 1.00 94.56 278 LEU A CA 1
ATOM 2269 C C . LEU A 1 278 ? -24.329 -7.416 18.350 1.00 94.56 278 LEU A C 1
ATOM 2271 O O . LEU A 1 278 ? -23.562 -7.659 17.425 1.00 94.56 278 LEU A O 1
ATOM 2275 N N . VAL A 1 279 ? -25.486 -6.777 18.172 1.00 93.31 279 VAL A N 1
ATOM 2276 C CA . VAL A 1 279 ? -26.045 -6.419 16.856 1.00 93.31 279 VAL A CA 1
ATOM 2277 C C . VAL A 1 279 ? -25.711 -4.998 16.405 1.00 93.31 279 VAL A C 1
ATOM 2279 O O . VAL A 1 279 ? -26.026 -4.612 15.281 1.00 93.31 279 VAL A O 1
ATOM 2282 N N . SER A 1 280 ? -25.107 -4.176 17.271 1.00 96.25 280 SER A N 1
ATOM 2283 C CA . SER A 1 280 ? -24.766 -2.799 16.913 1.00 96.25 280 SER A CA 1
ATOM 2284 C C . SER A 1 280 ? -23.516 -2.270 17.623 1.00 96.25 280 SER A C 1
ATOM 2286 O O . SER A 1 280 ? -23.221 -2.695 18.745 1.00 96.25 280 SER A O 1
ATOM 2288 N N . PRO A 1 281 ? -22.821 -1.280 17.024 1.00 96.25 281 PRO A N 1
ATOM 2289 C CA . PRO A 1 281 ? -21.692 -0.607 17.665 1.00 96.25 281 PRO A CA 1
ATOM 2290 C C . PRO A 1 281 ? -22.040 0.046 19.004 1.00 96.25 281 PRO A C 1
ATOM 2292 O O . PRO A 1 281 ? -21.180 0.159 19.862 1.00 96.25 281 PRO A O 1
ATOM 2295 N N . ASP A 1 282 ? -23.294 0.466 19.187 1.00 95.75 282 ASP A N 1
ATOM 2296 C CA . ASP A 1 282 ? -23.781 1.094 20.422 1.00 95.75 282 ASP A CA 1
ATOM 2297 C C . ASP A 1 282 ? -23.597 0.183 21.630 1.00 95.75 282 ASP A C 1
ATOM 2299 O O . ASP A 1 282 ? -23.026 0.581 22.639 1.00 95.75 282 ASP A O 1
ATOM 2303 N N . ILE A 1 283 ? -24.021 -1.073 21.463 1.00 95.94 283 ILE A N 1
ATOM 2304 C CA . ILE A 1 283 ? -23.914 -2.107 22.484 1.00 95.94 283 ILE A CA 1
ATOM 2305 C C . ILE A 1 283 ? -22.435 -2.380 22.751 1.00 95.94 283 ILE A C 1
ATOM 2307 O O . ILE A 1 283 ? -22.026 -2.366 23.904 1.00 95.94 283 ILE A O 1
ATOM 2311 N N . LEU A 1 284 ? -21.633 -2.562 21.692 1.00 96.38 284 LEU A N 1
ATOM 2312 C CA . LEU A 1 284 ? -20.208 -2.895 21.798 1.00 96.38 284 LEU A CA 1
ATOM 2313 C C . LEU A 1 284 ? -19.417 -1.840 22.571 1.00 96.38 284 LEU A C 1
ATOM 2315 O O . LEU A 1 284 ? -18.708 -2.174 23.514 1.00 96.38 284 LEU A O 1
ATOM 2319 N N . PHE A 1 285 ? -19.546 -0.571 22.184 1.00 94.62 285 PHE A N 1
ATOM 2320 C CA . PHE A 1 285 ? -18.788 0.522 22.792 1.00 94.62 285 PHE A CA 1
ATOM 2321 C C . PHE A 1 285 ? -19.248 0.858 24.221 1.00 94.62 285 PHE A C 1
ATOM 2323 O O . PHE A 1 285 ? -18.532 1.558 24.928 1.00 94.62 285 PHE A O 1
ATOM 2330 N N . ARG A 1 286 ? -20.405 0.346 24.662 1.00 93.88 286 ARG A N 1
ATOM 2331 C CA . ARG A 1 286 ? -20.941 0.512 26.025 1.00 93.88 286 ARG A CA 1
ATOM 2332 C C . ARG A 1 286 ? -20.791 -0.733 26.903 1.00 93.88 286 ARG A C 1
ATOM 2334 O O . ARG A 1 286 ? -21.289 -0.745 28.031 1.00 93.88 286 ARG A O 1
ATOM 2341 N N . LEU A 1 287 ? -20.136 -1.783 26.405 1.00 93.62 287 LEU A N 1
ATOM 2342 C CA . LEU A 1 287 ? -19.839 -2.967 27.204 1.00 93.62 287 LEU A CA 1
ATOM 2343 C C . LEU A 1 287 ? -18.968 -2.595 28.410 1.00 93.62 287 LEU A C 1
ATOM 2345 O O . LEU A 1 287 ? -18.104 -1.724 28.335 1.00 93.62 287 LEU A O 1
ATOM 2349 N N . LYS A 1 288 ? -19.188 -3.297 29.522 1.00 91.94 288 LYS A N 1
ATOM 2350 C CA . LYS A 1 288 ? -18.408 -3.157 30.752 1.00 91.94 288 LYS A CA 1
ATOM 2351 C C . LYS A 1 288 ? -17.665 -4.451 31.036 1.00 91.94 288 LYS A C 1
ATOM 2353 O O . LYS A 1 288 ? -18.219 -5.538 30.851 1.00 91.94 288 LYS A O 1
ATOM 2358 N N . ALA A 1 289 ? -16.427 -4.329 31.499 1.00 89.50 289 ALA A N 1
ATOM 2359 C CA . ALA A 1 289 ? -15.668 -5.475 31.975 1.00 89.50 289 ALA A CA 1
ATOM 2360 C C . ALA A 1 289 ? -16.317 -6.026 33.255 1.00 89.50 289 ALA A C 1
ATOM 2362 O O . ALA A 1 289 ? -16.703 -5.255 34.135 1.00 89.50 289 ALA A O 1
ATOM 2363 N N . LYS A 1 290 ? -16.464 -7.351 33.345 1.00 80.50 290 LYS A N 1
ATOM 2364 C CA . LYS A 1 290 ? -16.958 -8.042 34.544 1.00 80.50 290 LYS A CA 1
ATOM 2365 C C . LYS A 1 290 ? -15.790 -8.641 35.331 1.00 80.50 290 LYS A C 1
ATOM 2367 O O . LYS A 1 290 ? -14.833 -9.114 34.731 1.00 80.50 290 LYS A O 1
ATOM 2372 N N . GLY A 1 291 ? -15.948 -8.713 36.653 1.00 66.31 291 GLY A N 1
ATOM 2373 C CA . GLY A 1 291 ? -15.085 -9.491 37.548 1.00 66.31 291 GLY A CA 1
ATOM 2374 C C . GLY A 1 291 ? -13.891 -8.734 38.136 1.00 66.31 291 GLY A C 1
ATOM 2375 O O . GLY A 1 291 ? -13.607 -7.596 37.765 1.00 66.31 291 GLY A O 1
ATOM 2376 N N . GLU A 1 292 ? -13.195 -9.401 39.061 1.00 64.25 292 GLU A N 1
ATOM 2377 C CA . GLU A 1 292 ? -11.997 -8.900 39.758 1.00 64.25 292 GLU A CA 1
ATOM 2378 C C . GLU A 1 292 ? -10.812 -8.653 38.809 1.00 64.25 292 GLU A C 1
ATOM 2380 O O . GLU A 1 292 ? -9.960 -7.816 39.087 1.00 64.25 292 GLU A O 1
ATOM 2385 N N . SER A 1 293 ? -10.775 -9.338 37.660 1.00 70.06 293 SER A N 1
ATOM 2386 C CA . SER A 1 293 ? -9.705 -9.223 36.660 1.00 70.06 293 SER A CA 1
ATOM 2387 C C . SER A 1 293 ? -9.699 -7.897 35.894 1.00 70.06 293 SER A C 1
ATOM 2389 O O . SER A 1 293 ? -8.724 -7.607 35.204 1.00 70.06 293 SER A O 1
ATOM 2391 N N . GLY A 1 294 ? -10.787 -7.118 35.942 1.00 82.69 294 GLY A N 1
ATOM 2392 C CA . GLY A 1 294 ? -10.895 -5.837 35.239 1.00 82.69 294 GLY A CA 1
ATOM 2393 C C . GLY A 1 294 ? -10.861 -5.928 33.706 1.00 82.69 294 GLY A C 1
ATOM 2394 O O . GLY A 1 294 ? -10.829 -4.893 33.054 1.00 82.69 294 GLY A O 1
ATOM 2395 N N . CYS A 1 295 ? -10.899 -7.120 33.101 1.00 89.88 295 CYS A N 1
ATOM 2396 C CA . CYS A 1 295 ? -10.793 -7.301 31.650 1.00 89.88 295 CYS A CA 1
ATOM 2397 C C . CYS A 1 295 ? -11.766 -8.372 31.128 1.00 89.88 295 CYS A C 1
ATOM 2399 O O . CYS A 1 295 ? -11.867 -9.462 31.692 1.00 89.88 295 CYS A O 1
ATOM 2401 N N . GLN A 1 296 ? -12.476 -8.064 30.038 1.00 92.44 296 GLN A N 1
ATOM 2402 C CA . GLN A 1 296 ? -13.481 -8.919 29.404 1.00 92.44 296 GLN A CA 1
ATOM 2403 C C . GLN A 1 296 ? -13.259 -9.007 27.892 1.00 92.44 296 GLN A C 1
ATOM 2405 O O . GLN A 1 296 ? -13.432 -8.034 27.163 1.00 92.44 296 GLN A O 1
ATOM 2410 N N . GLN A 1 297 ? -12.965 -10.210 27.412 1.00 94.38 297 GLN A N 1
ATOM 2411 C CA . GLN A 1 297 ? -12.809 -10.499 25.987 1.00 94.38 297 GLN A CA 1
ATOM 2412 C C . GLN A 1 297 ? -14.138 -10.412 25.221 1.00 94.38 297 GLN A C 1
ATOM 2414 O O . GLN A 1 297 ? -15.185 -10.818 25.741 1.00 94.38 297 GLN A O 1
ATOM 2419 N N . ILE A 1 298 ? -14.083 -9.918 23.979 1.00 96.25 298 ILE A N 1
ATOM 2420 C CA . ILE A 1 298 ? -15.189 -9.864 23.012 1.00 96.25 298 ILE A CA 1
ATOM 2421 C C . ILE A 1 298 ? -14.896 -10.890 21.902 1.00 96.25 298 ILE A C 1
ATOM 2423 O O . ILE A 1 298 ? -14.192 -10.581 20.938 1.00 96.25 298 ILE A O 1
ATOM 2427 N N . PRO A 1 299 ? -15.419 -12.124 22.012 1.00 96.88 299 PRO A N 1
ATOM 2428 C CA . PRO A 1 299 ? -15.052 -13.203 21.103 1.00 96.88 299 PRO A CA 1
ATOM 2429 C C . PRO A 1 299 ? -15.639 -13.028 19.694 1.00 96.88 299 PRO A C 1
ATOM 2431 O O . PRO A 1 299 ? -16.810 -12.673 19.513 1.00 96.88 299 PRO A O 1
ATOM 2434 N N . PHE A 1 300 ? -14.833 -13.370 18.689 1.00 98.25 300 PHE A N 1
ATOM 2435 C CA . PHE A 1 300 ? -15.287 -13.611 17.318 1.00 98.25 300 PHE A CA 1
ATOM 2436 C C . PHE A 1 300 ? -15.816 -15.045 17.162 1.00 98.25 300 PHE A C 1
ATOM 2438 O O . PHE A 1 300 ? -15.473 -15.932 17.946 1.00 98.25 300 PHE A O 1
ATOM 2445 N N . LYS A 1 301 ? -16.655 -15.287 16.150 1.00 97.81 301 LYS A N 1
ATOM 2446 C CA . LYS A 1 301 ? -17.174 -16.625 15.832 1.00 97.81 301 LYS A CA 1
ATOM 2447 C C . LYS A 1 301 ? -16.040 -17.570 15.424 1.00 97.81 301 LYS A C 1
ATOM 2449 O O . LYS A 1 301 ? -15.081 -17.159 14.774 1.00 97.81 301 LYS A O 1
ATOM 2454 N N . GLN A 1 302 ? -16.162 -18.853 15.760 1.00 97.12 302 GLN A N 1
ATOM 2455 C CA . GLN A 1 302 ? -15.102 -19.832 15.496 1.00 97.12 302 GLN A CA 1
ATOM 2456 C C . GLN A 1 302 ? -14.839 -20.042 13.994 1.00 97.12 302 GLN A C 1
ATOM 2458 O O . GLN A 1 302 ? -13.694 -20.227 13.588 1.00 97.12 302 GLN A O 1
ATOM 2463 N N . ASP A 1 303 ? -15.887 -19.983 13.174 1.00 96.06 303 ASP A N 1
ATOM 2464 C CA . ASP A 1 303 ? -15.843 -20.155 11.719 1.00 96.06 303 ASP A CA 1
ATOM 2465 C C . ASP A 1 303 ? -15.195 -18.969 10.984 1.00 96.06 303 ASP A C 1
ATOM 2467 O O . ASP A 1 303 ? -14.659 -19.145 9.888 1.00 96.06 303 ASP A O 1
ATOM 2471 N N . ILE A 1 304 ? -15.175 -17.772 11.586 1.00 95.75 304 ILE A N 1
ATOM 2472 C CA . ILE A 1 304 ? -14.575 -16.581 10.968 1.00 95.75 304 ILE A CA 1
ATOM 2473 C C . ILE A 1 304 ? -13.104 -16.364 11.338 1.00 95.75 304 ILE A C 1
ATOM 2475 O O . ILE A 1 304 ? -12.425 -15.587 10.667 1.00 95.75 304 ILE A O 1
ATOM 2479 N N . LEU A 1 305 ? -12.576 -17.051 12.356 1.00 95.94 305 LEU A N 1
ATOM 2480 C CA . LEU A 1 305 ? -11.234 -16.788 12.896 1.00 95.94 305 LEU A CA 1
ATOM 2481 C C . LEU A 1 305 ? -10.127 -16.805 11.835 1.00 95.94 305 LEU A C 1
ATOM 2483 O O . LEU A 1 305 ? -9.261 -15.932 11.847 1.00 95.94 305 LEU A O 1
ATOM 2487 N N . ASP A 1 306 ? -10.166 -17.748 10.895 1.00 95.25 306 ASP A N 1
ATOM 2488 C CA . ASP A 1 306 ? -9.146 -17.878 9.845 1.00 95.25 306 ASP A CA 1
ATOM 2489 C C . ASP A 1 306 ? -9.460 -17.058 8.577 1.00 95.25 306 ASP A C 1
ATOM 2491 O O . ASP A 1 306 ? -8.687 -17.048 7.614 1.00 95.25 306 ASP A O 1
ATOM 2495 N N . THR A 1 307 ? -10.564 -16.306 8.584 1.00 95.81 307 THR A N 1
ATOM 2496 C CA . THR A 1 307 ? -10.935 -15.394 7.501 1.00 95.81 307 THR A CA 1
ATOM 2497 C C . THR A 1 307 ? -10.085 -14.127 7.556 1.00 95.81 307 THR A C 1
ATOM 2499 O O . THR A 1 307 ? -9.894 -13.514 8.608 1.00 95.81 307 THR A O 1
ATOM 2502 N N . LEU A 1 308 ? -9.572 -13.708 6.395 1.00 96.94 308 LEU A N 1
ATOM 2503 C CA . LEU A 1 308 ? -8.840 -12.450 6.253 1.00 96.94 308 LEU A CA 1
ATOM 2504 C C . LEU A 1 308 ? -9.759 -11.254 6.523 1.00 96.94 308 LEU A C 1
ATOM 2506 O O . LEU A 1 308 ? -10.859 -11.175 5.983 1.00 96.94 308 LEU A O 1
ATOM 2510 N N . VAL A 1 309 ? -9.272 -10.271 7.275 1.00 97.00 309 VAL A N 1
ATOM 2511 C CA . VAL A 1 309 ? -10.022 -9.029 7.531 1.00 97.00 309 VAL A CA 1
ATOM 2512 C C . VAL A 1 309 ? -10.093 -8.182 6.253 1.00 97.00 309 VAL A C 1
ATOM 2514 O O . VAL A 1 309 ? -11.149 -7.668 5.868 1.00 97.00 309 VAL A O 1
ATOM 2517 N N . PHE A 1 310 ? -8.966 -8.086 5.540 1.00 97.50 310 PHE A N 1
ATOM 2518 C CA . PHE A 1 310 ? -8.814 -7.273 4.334 1.00 97.50 310 PHE A CA 1
ATOM 2519 C C . PHE A 1 310 ? -8.970 -8.109 3.061 1.00 97.50 310 PHE A C 1
ATOM 2521 O O . PHE A 1 310 ? -8.013 -8.697 2.548 1.00 97.50 310 PHE A O 1
ATOM 2528 N N . ARG A 1 311 ? -10.187 -8.143 2.514 1.00 96.12 311 ARG A N 1
ATOM 2529 C CA . ARG A 1 311 ? -10.545 -9.006 1.376 1.00 96.12 311 ARG A CA 1
ATOM 2530 C C . ARG A 1 311 ? -10.779 -8.203 0.105 1.00 96.12 311 ARG A C 1
ATOM 2532 O O . ARG A 1 311 ? -11.172 -7.034 0.135 1.00 96.12 311 ARG A O 1
ATOM 2539 N N . ARG A 1 312 ? -10.493 -8.808 -1.051 1.00 94.75 312 ARG A N 1
ATOM 2540 C CA . ARG A 1 312 ? -10.733 -8.148 -2.344 1.00 94.75 312 ARG A CA 1
ATOM 2541 C C . ARG A 1 312 ? -12.215 -8.173 -2.699 1.00 94.75 312 ARG A C 1
ATOM 2543 O O . ARG A 1 312 ? -12.920 -9.124 -2.379 1.00 94.75 312 ARG A O 1
ATOM 2550 N N . ALA A 1 313 ? -12.669 -7.154 -3.417 1.00 92.38 313 ALA A N 1
ATOM 2551 C CA . ALA A 1 313 ? -13.963 -7.203 -4.074 1.00 92.38 313 ALA A CA 1
ATOM 2552 C C . ALA A 1 313 ? -13.880 -8.117 -5.307 1.00 92.38 313 ALA A C 1
ATOM 2554 O O . ALA A 1 313 ? -12.927 -8.032 -6.086 1.00 92.38 313 ALA A O 1
ATOM 2555 N N . VAL A 1 314 ? -14.881 -8.969 -5.487 1.00 90.06 314 VAL A N 1
ATOM 2556 C CA . VAL A 1 314 ? -15.051 -9.859 -6.637 1.00 90.06 314 VAL A CA 1
ATOM 2557 C C . VAL A 1 314 ? -16.367 -9.541 -7.330 1.00 90.06 314 VAL A C 1
ATOM 2559 O O . VAL A 1 314 ? -17.334 -9.112 -6.701 1.00 90.06 314 VAL A O 1
ATOM 2562 N N . LYS A 1 315 ? -16.395 -9.708 -8.650 1.00 86.12 315 LYS A N 1
ATOM 2563 C CA . LYS A 1 315 ? -17.641 -9.656 -9.412 1.00 86.12 315 LYS A CA 1
ATOM 2564 C C . LYS A 1 315 ? -18.263 -11.047 -9.378 1.00 86.12 315 LYS A C 1
ATOM 2566 O O . LYS A 1 315 ? -17.562 -12.029 -9.583 1.00 86.12 315 LYS A O 1
ATOM 2571 N N . THR A 1 316 ? -19.552 -11.105 -9.088 1.00 85.75 316 THR A N 1
ATOM 2572 C CA . THR A 1 316 ? -20.372 -12.315 -9.053 1.00 85.75 316 THR A CA 1
ATOM 2573 C C . THR A 1 316 ? -21.627 -12.093 -9.897 1.00 85.75 316 THR A C 1
ATOM 2575 O O . THR A 1 316 ? -21.911 -10.972 -10.339 1.00 85.75 316 THR A O 1
ATOM 2578 N N . LYS A 1 317 ? -22.408 -13.154 -10.116 1.00 83.81 317 LYS A N 1
ATOM 2579 C CA . LYS A 1 317 ? -23.699 -13.095 -10.825 1.00 83.81 317 LYS A CA 1
ATOM 2580 C C . LYS A 1 317 ? -24.681 -12.118 -10.154 1.00 83.81 317 LYS A C 1
ATOM 2582 O O . LYS A 1 317 ? -25.471 -11.461 -10.826 1.00 83.81 317 LYS A O 1
ATOM 2587 N N . GLN A 1 318 ? -24.570 -11.957 -8.836 1.00 79.62 318 GLN A N 1
ATOM 2588 C CA . GLN A 1 318 ? -25.380 -11.071 -8.000 1.00 79.62 318 GLN A CA 1
ATOM 2589 C C . GLN A 1 318 ? -24.822 -9.636 -7.932 1.00 79.62 318 GLN A C 1
ATOM 2591 O O . GLN A 1 318 ? -25.498 -8.725 -7.457 1.00 79.62 318 GLN A O 1
ATOM 2596 N N . GLY A 1 319 ? -23.622 -9.375 -8.457 1.00 80.25 319 GLY A N 1
ATOM 2597 C CA . GLY A 1 319 ? -22.988 -8.055 -8.468 1.00 80.25 319 GLY A CA 1
ATOM 2598 C C . GLY A 1 319 ? -21.601 -8.061 -7.835 1.00 80.25 319 GLY A C 1
ATOM 2599 O O . GLY A 1 319 ? -20.914 -9.071 -7.812 1.00 80.25 319 GLY A O 1
ATOM 2600 N N . VAL A 1 320 ? -21.139 -6.907 -7.360 1.00 85.81 320 VAL A N 1
ATOM 2601 C CA . VAL A 1 320 ? -19.844 -6.828 -6.671 1.00 85.81 320 VAL A CA 1
ATOM 2602 C C . VAL A 1 320 ? -20.033 -7.206 -5.209 1.00 85.81 320 VAL A C 1
ATOM 2604 O O . VAL A 1 320 ? -20.814 -6.562 -4.514 1.00 85.81 320 VAL A O 1
ATOM 2607 N N . GLN A 1 321 ? -19.278 -8.194 -4.741 1.00 88.62 321 GLN A N 1
ATOM 2608 C CA . GLN A 1 321 ? -19.290 -8.667 -3.358 1.00 88.62 321 GLN A CA 1
ATOM 2609 C C . GLN A 1 321 ? -17.865 -8.755 -2.807 1.00 88.62 321 GLN A C 1
ATOM 2611 O O . GLN A 1 321 ? -16.889 -8.756 -3.559 1.00 88.62 321 GLN A O 1
ATOM 2616 N N . THR A 1 322 ? -17.731 -8.806 -1.487 1.00 92.38 322 THR A N 1
ATOM 2617 C CA . THR A 1 322 ? -16.451 -9.116 -0.843 1.00 92.38 322 THR A CA 1
ATOM 2618 C C . THR A 1 322 ? -16.151 -10.596 -1.037 1.00 92.38 322 THR A C 1
ATOM 2620 O O . THR A 1 322 ? -17.017 -11.441 -0.835 1.00 92.38 322 THR A O 1
ATOM 2623 N N . SER A 1 323 ? -14.931 -10.914 -1.456 1.00 93.56 323 SER A N 1
ATOM 2624 C CA . SER A 1 323 ? -14.475 -12.295 -1.577 1.00 93.56 323 SER A CA 1
ATOM 2625 C C . SER A 1 323 ? -14.577 -13.011 -0.227 1.00 93.56 323 SER A C 1
ATOM 2627 O O . SER A 1 323 ? -14.140 -12.424 0.761 1.00 93.56 323 SER A O 1
ATOM 2629 N N . PRO A 1 324 ? -15.055 -14.266 -0.157 1.00 91.31 324 PRO A N 1
ATOM 2630 C CA . PRO A 1 324 ? -15.107 -15.002 1.104 1.00 91.31 324 PRO A CA 1
ATOM 2631 C C . PRO A 1 324 ? -13.701 -15.289 1.648 1.00 91.31 324 PRO A C 1
ATOM 2633 O O . PRO A 1 324 ? -13.461 -15.097 2.835 1.00 91.31 324 PRO A O 1
ATOM 2636 N N . THR A 1 325 ? -12.753 -15.645 0.771 1.00 89.94 325 THR A N 1
ATOM 2637 C CA . THR A 1 325 ? -11.420 -16.148 1.159 1.00 89.94 325 THR A CA 1
ATOM 2638 C C . THR A 1 325 ? -10.259 -15.302 0.633 1.00 89.94 325 THR A C 1
ATOM 2640 O O . THR A 1 325 ? -9.288 -15.065 1.344 1.00 89.94 325 THR A O 1
ATOM 2643 N N . ALA A 1 326 ? -10.331 -14.820 -0.612 1.00 92.62 326 ALA A N 1
ATOM 2644 C CA . ALA A 1 326 ? -9.213 -14.101 -1.226 1.00 92.62 326 ALA A CA 1
ATOM 2645 C C . ALA A 1 326 ? -8.954 -12.712 -0.605 1.00 92.62 326 ALA A C 1
ATOM 2647 O O . ALA A 1 326 ? -9.816 -11.824 -0.613 1.00 92.62 326 ALA A O 1
ATOM 2648 N N . GLY A 1 327 ? -7.719 -12.517 -0.144 1.00 94.06 327 GLY A N 1
ATOM 2649 C CA . GLY A 1 327 ? -7.218 -11.253 0.392 1.00 94.06 327 GLY A CA 1
ATOM 2650 C C . GLY A 1 327 ? -7.078 -10.148 -0.652 1.00 94.06 327 GLY A C 1
ATOM 2651 O O . GLY A 1 327 ? -7.145 -10.375 -1.866 1.00 94.06 327 GLY A O 1
ATOM 2652 N N . LEU A 1 328 ? -6.867 -8.924 -0.171 1.00 93.88 328 LEU A N 1
ATOM 2653 C CA . LEU A 1 328 ? -6.416 -7.825 -1.020 1.00 93.88 328 LEU A CA 1
ATOM 2654 C C . LEU A 1 328 ? -5.054 -8.142 -1.649 1.00 93.88 328 LEU A C 1
ATOM 2656 O O . LEU A 1 328 ? -4.156 -8.684 -1.012 1.00 93.88 328 LEU A O 1
ATOM 2660 N N . ILE A 1 329 ? -4.906 -7.767 -2.917 1.00 91.62 329 ILE A N 1
ATOM 2661 C CA . ILE A 1 329 ? -3.671 -7.978 -3.672 1.00 91.62 329 ILE A CA 1
ATOM 2662 C C . ILE A 1 329 ? -2.710 -6.824 -3.371 1.00 91.62 329 ILE A C 1
ATOM 2664 O O . ILE A 1 329 ? -3.084 -5.658 -3.512 1.00 91.62 329 ILE A O 1
ATOM 2668 N N . ASP A 1 330 ? -1.467 -7.154 -3.015 1.00 91.44 330 ASP A N 1
ATOM 2669 C CA . ASP A 1 330 ? -0.424 -6.182 -2.656 1.00 91.44 330 ASP A CA 1
ATOM 2670 C C . ASP A 1 330 ? -0.181 -5.138 -3.757 1.00 91.44 330 ASP A C 1
ATOM 2672 O O . ASP A 1 330 ? -0.173 -3.943 -3.477 1.00 91.44 330 ASP A O 1
ATOM 2676 N N . SER A 1 331 ? -0.112 -5.548 -5.026 1.00 92.12 331 SER A N 1
ATOM 2677 C CA . SER A 1 331 ? 0.070 -4.614 -6.148 1.00 92.12 331 SER A CA 1
ATOM 2678 C C . SER A 1 331 ? -1.087 -3.617 -6.299 1.00 92.12 331 SER A C 1
ATOM 2680 O O . SER A 1 331 ? -0.863 -2.449 -6.621 1.00 92.12 331 SER A O 1
ATOM 2682 N N . ILE A 1 332 ? -2.326 -4.040 -6.020 1.00 93.06 332 ILE A N 1
ATOM 2683 C CA . ILE A 1 332 ? -3.496 -3.152 -6.039 1.00 93.06 332 ILE A CA 1
ATOM 2684 C C . ILE A 1 332 ? -3.404 -2.157 -4.882 1.00 93.06 332 ILE A C 1
ATOM 2686 O O . ILE A 1 332 ? -3.559 -0.957 -5.107 1.00 93.06 332 ILE A O 1
ATOM 2690 N N . TYR A 1 333 ? -3.103 -2.637 -3.675 1.00 95.44 333 TYR A N 1
ATOM 2691 C CA . TYR A 1 333 ? -2.904 -1.789 -2.502 1.00 95.44 333 TYR A CA 1
ATOM 2692 C C . TYR A 1 333 ? -1.801 -0.744 -2.734 1.00 95.44 333 TYR A C 1
ATOM 2694 O O . TYR A 1 333 ? -2.044 0.450 -2.566 1.00 95.44 333 TYR A O 1
ATOM 2702 N N . GLN A 1 334 ? -0.629 -1.156 -3.220 1.00 94.88 334 GLN A N 1
ATOM 2703 C CA . GLN A 1 334 ? 0.469 -0.241 -3.541 1.00 94.88 334 GLN A CA 1
ATOM 2704 C C . GLN A 1 334 ? 0.067 0.786 -4.606 1.00 94.88 334 GLN A C 1
ATOM 2706 O O . GLN A 1 334 ? 0.414 1.959 -4.485 1.00 94.88 334 GLN A O 1
ATOM 2711 N N . SER A 1 335 ? -0.726 0.388 -5.610 1.00 94.38 335 SER A N 1
ATOM 2712 C CA . SER A 1 335 ? -1.255 1.326 -6.609 1.00 94.38 335 SER A CA 1
ATOM 2713 C C . SER A 1 335 ? -2.195 2.376 -6.005 1.00 94.38 335 SER A C 1
ATOM 2715 O O . SER A 1 335 ? -2.240 3.505 -6.490 1.00 94.38 335 SER A O 1
ATOM 2717 N N . TRP A 1 336 ? -2.953 2.027 -4.958 1.00 95.50 336 TRP A N 1
ATOM 2718 C CA . TRP A 1 336 ? -3.817 2.973 -4.253 1.00 95.50 336 TRP A CA 1
ATOM 2719 C C . TRP A 1 336 ? -3.014 3.973 -3.429 1.00 95.50 336 TRP A C 1
ATOM 2721 O O . TRP A 1 336 ? -3.306 5.166 -3.474 1.00 95.50 336 TRP A O 1
ATOM 2731 N N . VAL A 1 337 ? -1.992 3.494 -2.718 1.00 96.19 337 VAL A N 1
ATOM 2732 C CA . VAL A 1 337 ? -1.094 4.336 -1.914 1.00 96.19 337 VAL A CA 1
ATOM 2733 C C . VAL A 1 337 ? -0.296 5.288 -2.803 1.00 96.19 337 VAL A C 1
ATOM 2735 O O . VAL A 1 337 ? -0.243 6.483 -2.529 1.00 96.19 337 VAL A O 1
ATOM 2738 N N . LYS A 1 338 ? 0.253 4.793 -3.917 1.00 94.31 338 LYS A N 1
ATOM 2739 C CA . LYS A 1 338 ? 0.984 5.623 -4.881 1.00 94.31 338 LYS A CA 1
ATOM 2740 C C . LYS A 1 338 ? 0.113 6.757 -5.431 1.00 94.31 338 LYS A C 1
ATOM 2742 O O . LYS A 1 338 ? 0.534 7.909 -5.403 1.00 94.31 338 LYS A O 1
ATOM 2747 N N . ARG A 1 339 ? -1.118 6.445 -5.855 1.00 92.19 339 ARG A N 1
ATOM 2748 C CA . ARG A 1 339 ? -2.061 7.451 -6.367 1.00 92.19 339 ARG A CA 1
ATOM 2749 C C . ARG A 1 339 ? -2.448 8.498 -5.328 1.00 92.19 339 ARG A C 1
ATOM 2751 O O . ARG A 1 339 ? -2.641 9.649 -5.700 1.00 92.19 339 ARG A O 1
ATOM 2758 N N . LEU A 1 340 ? -2.558 8.121 -4.050 1.00 92.75 340 LEU A N 1
ATOM 2759 C CA . LEU A 1 340 ? -2.782 9.087 -2.968 1.00 92.75 340 LEU A CA 1
ATOM 2760 C C . LEU A 1 340 ? -1.629 10.094 -2.888 1.00 92.75 340 LEU A C 1
ATOM 2762 O O . LEU A 1 340 ? -1.885 11.292 -2.847 1.00 92.75 340 LEU A O 1
ATOM 2766 N N . GLY A 1 341 ? -0.380 9.621 -2.932 1.00 92.62 341 GLY A N 1
ATOM 2767 C CA . GLY A 1 341 ? 0.788 10.503 -2.901 1.00 92.62 341 GLY A CA 1
ATOM 2768 C C . GLY A 1 341 ? 0.888 11.428 -4.117 1.00 92.62 341 GLY A C 1
ATOM 2769 O O . GLY A 1 341 ? 1.107 12.626 -3.959 1.00 92.62 341 GLY A O 1
ATOM 2770 N N . GLU A 1 342 ? 0.649 10.895 -5.319 1.00 88.88 342 GLU A N 1
ATOM 2771 C CA . GLU A 1 342 ? 0.610 11.686 -6.560 1.00 88.88 342 GLU A CA 1
ATOM 2772 C C . GLU A 1 342 ? -0.488 12.760 -6.510 1.00 88.88 342 GLU A C 1
ATOM 2774 O O . GLU A 1 342 ? -0.266 13.909 -6.888 1.00 88.88 342 GLU A O 1
ATOM 2779 N N . ALA A 1 343 ? -1.677 12.411 -6.009 1.00 86.81 343 ALA A N 1
ATOM 2780 C CA . ALA A 1 343 ? -2.792 13.346 -5.908 1.00 86.81 343 ALA A CA 1
ATOM 2781 C C . ALA A 1 343 ? -2.542 14.454 -4.870 1.00 86.81 343 ALA A C 1
ATOM 2783 O O . ALA A 1 343 ? -2.905 15.609 -5.115 1.00 86.81 343 ALA A O 1
ATOM 2784 N N . LEU A 1 344 ? -1.866 14.122 -3.764 1.00 88.06 344 LEU A N 1
ATOM 2785 C CA . LEU A 1 344 ? -1.414 15.084 -2.757 1.00 88.06 344 LEU A CA 1
ATOM 2786 C C . LEU A 1 344 ? -0.298 16.007 -3.265 1.00 88.06 344 LEU A C 1
ATOM 2788 O O . LEU A 1 344 ? -0.100 17.059 -2.664 1.00 88.06 344 LEU A O 1
ATOM 2792 N N . GLY A 1 345 ? 0.380 15.674 -4.368 1.00 87.81 345 GLY A N 1
ATOM 2793 C CA . GLY A 1 345 ? 1.458 16.488 -4.939 1.00 87.81 345 GLY A CA 1
ATOM 2794 C C . GLY A 1 345 ? 2.837 16.193 -4.347 1.00 87.81 345 GLY A C 1
ATOM 2795 O O . GLY A 1 345 ? 3.711 17.055 -4.373 1.00 87.81 345 GLY A O 1
ATOM 2796 N N . TYR A 1 346 ? 3.052 14.998 -3.783 1.00 89.62 346 TYR A N 1
ATOM 2797 C CA . TYR A 1 346 ? 4.388 14.605 -3.337 1.00 89.62 346 TYR A CA 1
ATOM 2798 C C . TYR A 1 346 ? 5.305 14.351 -4.537 1.00 89.62 346 TYR A C 1
ATOM 2800 O O . TYR A 1 346 ? 4.960 13.588 -5.441 1.00 89.62 346 TYR A O 1
ATOM 2808 N N . VAL A 1 347 ? 6.499 14.948 -4.508 1.00 87.62 347 VAL A N 1
ATOM 2809 C CA . VAL A 1 347 ? 7.562 14.713 -5.501 1.00 87.62 347 VAL A CA 1
ATOM 2810 C C . VAL A 1 347 ? 8.053 13.266 -5.418 1.00 87.62 347 VAL A C 1
ATOM 2812 O O . VAL A 1 347 ? 8.250 12.586 -6.425 1.00 87.62 347 VAL A O 1
ATOM 2815 N N . GLN A 1 348 ? 8.210 12.760 -4.195 1.00 88.75 348 GLN A N 1
ATOM 2816 C CA . GLN A 1 348 ? 8.680 11.405 -3.940 1.00 88.75 348 GLN A CA 1
ATOM 2817 C C . GLN A 1 348 ? 7.509 10.421 -3.882 1.00 88.75 348 GLN A C 1
ATOM 2819 O O . GLN A 1 348 ? 6.425 10.721 -3.380 1.00 88.75 348 GLN A O 1
ATOM 2824 N N . THR A 1 349 ? 7.729 9.199 -4.376 1.00 90.81 349 THR A N 1
ATOM 2825 C CA . THR A 1 349 ? 6.674 8.178 -4.402 1.00 90.81 349 THR A CA 1
ATOM 2826 C C . THR A 1 349 ? 6.297 7.753 -2.987 1.00 90.81 349 THR A C 1
ATOM 2828 O O . THR A 1 349 ? 7.101 7.169 -2.255 1.00 90.81 349 THR A O 1
ATOM 2831 N N . LEU A 1 350 ? 5.032 7.965 -2.631 1.00 94.38 350 LEU A N 1
ATOM 2832 C CA . LEU A 1 350 ? 4.497 7.484 -1.371 1.00 94.38 350 LEU A CA 1
ATOM 2833 C C . LEU A 1 350 ? 4.403 5.951 -1.357 1.00 94.38 350 LEU A C 1
ATOM 2835 O O . LEU A 1 350 ? 3.817 5.329 -2.244 1.00 94.38 350 LEU A O 1
ATOM 2839 N N . THR A 1 351 ? 4.933 5.341 -0.296 1.00 94.44 351 THR A N 1
ATOM 2840 C CA . THR A 1 351 ? 4.854 3.897 -0.044 1.00 94.44 351 THR A CA 1
ATOM 2841 C C . THR A 1 351 ? 4.592 3.622 1.435 1.00 94.44 351 THR A C 1
ATOM 2843 O O . THR A 1 351 ? 4.886 4.450 2.295 1.00 94.44 351 THR A O 1
ATOM 2846 N N . THR A 1 352 ? 4.139 2.412 1.770 1.00 94.31 352 THR A N 1
ATOM 2847 C CA . THR A 1 352 ? 4.023 1.947 3.167 1.00 94.31 352 THR A CA 1
ATOM 2848 C C . THR A 1 352 ? 5.362 1.991 3.912 1.00 94.31 352 THR A C 1
ATOM 2850 O O . THR A 1 352 ? 5.401 2.107 5.134 1.00 94.31 352 THR A O 1
ATOM 2853 N N . TYR A 1 353 ? 6.486 1.931 3.188 1.00 94.31 353 TYR A N 1
ATOM 2854 C CA . TYR A 1 353 ? 7.808 2.064 3.790 1.00 94.31 353 TYR A CA 1
ATOM 2855 C C . TYR A 1 353 ? 8.084 3.477 4.316 1.00 94.31 353 TYR A C 1
ATOM 2857 O O . TYR A 1 353 ? 8.865 3.594 5.254 1.00 94.31 353 TYR A O 1
ATOM 2865 N N . CYS A 1 354 ? 7.427 4.521 3.796 1.00 95.38 354 CYS A N 1
ATOM 2866 C CA . CYS A 1 354 ? 7.518 5.873 4.360 1.00 95.38 354 CYS A CA 1
ATOM 2867 C C . CYS A 1 354 ? 6.975 5.910 5.797 1.00 95.38 354 CYS A C 1
ATOM 2869 O O . CYS A 1 354 ? 7.635 6.450 6.679 1.00 95.38 354 CYS A O 1
ATOM 2871 N N . LEU A 1 355 ? 5.842 5.244 6.049 1.00 96.25 355 LEU A N 1
ATOM 2872 C CA . LEU A 1 355 ? 5.248 5.094 7.387 1.00 96.25 355 LEU A CA 1
ATOM 2873 C C . LEU A 1 355 ? 6.125 4.256 8.316 1.00 96.25 355 LEU A C 1
ATOM 2875 O O . LEU A 1 355 ? 6.393 4.631 9.452 1.00 96.25 355 LEU A O 1
ATOM 2879 N N . ARG A 1 356 ? 6.638 3.130 7.812 1.00 95.00 356 ARG A N 1
ATOM 2880 C CA . ARG A 1 356 ? 7.548 2.275 8.579 1.00 95.00 356 ARG A CA 1
ATOM 2881 C C . ARG A 1 356 ? 8.826 3.007 8.995 1.00 95.00 356 ARG A C 1
ATOM 2883 O O . ARG A 1 356 ? 9.323 2.775 10.094 1.00 95.00 356 ARG A O 1
ATOM 2890 N N . ARG A 1 357 ? 9.372 3.857 8.120 1.00 95.25 357 ARG A N 1
ATOM 2891 C CA . ARG A 1 357 ? 10.513 4.721 8.446 1.00 95.25 357 ARG A CA 1
ATOM 2892 C C . ARG A 1 357 ? 10.126 5.784 9.461 1.00 95.25 357 ARG A C 1
ATOM 2894 O O . ARG A 1 357 ? 10.839 5.906 10.449 1.00 95.25 357 ARG A O 1
ATOM 2901 N N . ALA A 1 358 ? 9.006 6.477 9.255 1.00 95.44 358 ALA A N 1
ATOM 2902 C CA . ALA A 1 358 ? 8.493 7.480 10.187 1.00 95.44 358 ALA A CA 1
ATOM 2903 C C . ALA A 1 358 ? 8.361 6.917 11.606 1.00 95.44 358 ALA A C 1
ATOM 2905 O O . ALA A 1 358 ? 8.995 7.443 12.513 1.00 95.44 358 ALA A O 1
ATOM 2906 N N . LEU A 1 359 ? 7.680 5.777 11.784 1.00 95.88 359 LEU A N 1
ATOM 2907 C CA . LEU A 1 359 ? 7.572 5.129 13.095 1.00 95.88 359 LEU A CA 1
ATOM 2908 C C . LEU A 1 359 ? 8.940 4.716 13.650 1.00 95.88 359 LEU A C 1
ATOM 2910 O O . LEU A 1 359 ? 9.226 4.921 14.822 1.00 95.88 359 LEU A O 1
ATOM 2914 N N . GLY A 1 360 ? 9.800 4.132 12.810 1.00 95.12 360 GLY A N 1
ATOM 2915 C CA . GLY A 1 360 ? 11.132 3.707 13.230 1.00 95.12 360 GLY A CA 1
ATOM 2916 C C . GLY A 1 360 ? 12.004 4.853 13.749 1.00 95.12 360 GLY A C 1
ATOM 2917 O O . GLY A 1 360 ? 12.746 4.641 14.702 1.00 95.12 360 GLY A O 1
ATOM 2918 N N . ASN A 1 361 ? 11.909 6.037 13.134 1.00 94.69 361 ASN A N 1
ATOM 2919 C CA . ASN A 1 361 ? 12.615 7.236 13.590 1.00 94.69 361 ASN A CA 1
ATOM 2920 C C . ASN A 1 361 ? 11.902 7.859 14.799 1.00 94.69 361 ASN A C 1
ATOM 2922 O O . ASN A 1 361 ? 12.574 8.194 15.755 1.00 94.69 361 ASN A O 1
ATOM 2926 N N . ALA A 1 362 ? 10.568 7.896 14.846 1.00 93.19 362 ALA A N 1
ATOM 2927 C CA . ALA A 1 362 ? 9.837 8.385 16.019 1.00 93.19 362 ALA A CA 1
ATOM 2928 C C . ALA A 1 362 ? 10.184 7.599 17.298 1.00 93.19 362 ALA A C 1
ATOM 2930 O O . ALA A 1 362 ? 10.493 8.195 18.319 1.00 93.19 362 ALA A O 1
ATOM 2931 N N . VAL A 1 363 ? 10.225 6.263 17.223 1.00 94.31 363 VAL A N 1
ATOM 2932 C CA . VAL A 1 363 ? 10.641 5.400 18.346 1.00 94.31 363 VAL A CA 1
ATOM 2933 C C . VAL A 1 363 ? 12.140 5.533 18.641 1.00 94.31 363 VAL A C 1
ATOM 2935 O O . VAL A 1 363 ? 12.571 5.293 19.758 1.00 94.31 363 VAL A O 1
ATOM 2938 N N . ASN A 1 364 ? 12.960 5.875 17.644 1.00 93.31 364 ASN A N 1
ATOM 2939 C CA . ASN A 1 364 ? 14.384 6.136 17.852 1.00 93.31 364 ASN A CA 1
ATOM 2940 C C . ASN A 1 364 ? 14.635 7.454 18.593 1.00 93.31 364 ASN A C 1
ATOM 2942 O O . ASN A 1 364 ? 15.567 7.527 19.385 1.00 93.31 364 ASN A O 1
ATOM 2946 N N . ASP A 1 365 ? 13.837 8.469 18.276 1.00 90.25 365 ASP A N 1
ATOM 2947 C CA . ASP A 1 365 ? 13.984 9.836 18.768 1.00 90.25 365 ASP A CA 1
ATOM 2948 C C . ASP A 1 365 ? 13.287 10.027 20.136 1.00 90.25 365 ASP A C 1
ATOM 2950 O O . ASP A 1 365 ? 13.474 11.059 20.775 1.00 90.25 365 ASP A O 1
ATOM 2954 N N . ASP A 1 366 ? 12.489 9.050 20.589 1.00 90.81 366 ASP A N 1
ATOM 2955 C CA . ASP A 1 366 ? 11.775 9.071 21.871 1.00 90.81 366 ASP A CA 1
ATOM 2956 C C . ASP A 1 366 ? 12.722 8.784 23.056 1.00 90.81 366 ASP A C 1
ATOM 2958 O O . ASP A 1 366 ? 13.287 7.684 23.129 1.00 90.81 366 ASP A O 1
ATOM 2962 N N . PRO A 1 367 ? 12.865 9.717 24.021 1.00 90.00 367 PRO A N 1
ATOM 2963 C CA . PRO A 1 367 ? 13.710 9.521 25.199 1.00 90.00 367 PRO A CA 1
ATOM 2964 C C . PRO A 1 367 ? 13.239 8.375 26.109 1.00 90.00 367 PRO A C 1
ATOM 2966 O O . PRO A 1 367 ? 14.042 7.833 26.865 1.00 90.00 367 PRO A O 1
ATOM 2969 N N . ASN A 1 368 ? 11.966 7.973 26.027 1.00 93.50 368 ASN A N 1
ATOM 2970 C CA . ASN A 1 368 ? 11.408 6.859 26.800 1.00 93.50 368 ASN A CA 1
ATOM 2971 C C . ASN A 1 368 ? 11.587 5.498 26.109 1.00 93.50 368 ASN A C 1
ATOM 2973 O O . ASN A 1 368 ? 11.128 4.469 26.614 1.00 93.50 368 ASN A O 1
ATOM 2977 N N . SER A 1 369 ? 12.242 5.469 24.947 1.00 93.94 369 SER A N 1
ATOM 2978 C CA . SER A 1 369 ? 12.476 4.257 24.172 1.00 93.94 369 SER A CA 1
ATOM 2979 C C . SER A 1 369 ? 13.960 3.915 24.059 1.00 93.94 369 SER A C 1
ATOM 2981 O O . SER A 1 369 ? 14.844 4.589 24.578 1.00 93.94 369 SER A O 1
ATOM 2983 N N . ASN A 1 370 ? 14.258 2.796 23.399 1.00 92.12 370 ASN A N 1
ATOM 2984 C CA . ASN A 1 370 ? 15.627 2.373 23.131 1.00 92.12 370 ASN A CA 1
ATOM 2985 C C . ASN A 1 370 ? 15.725 1.502 21.871 1.00 92.12 370 ASN A C 1
ATOM 2987 O O . ASN A 1 370 ? 14.734 1.057 21.283 1.00 92.12 370 ASN A O 1
ATOM 2991 N N . ALA A 1 371 ? 16.962 1.200 21.469 1.00 92.38 371 ALA A N 1
ATOM 2992 C CA . ALA A 1 371 ? 17.242 0.393 20.287 1.00 92.38 371 ALA A CA 1
ATOM 2993 C C . ALA A 1 371 ? 16.595 -1.004 20.328 1.00 92.38 371 ALA A C 1
ATOM 2995 O O . ALA A 1 371 ? 16.211 -1.516 19.276 1.00 92.38 371 ALA A O 1
ATOM 2996 N N . ALA A 1 372 ? 16.453 -1.626 21.505 1.00 91.00 372 ALA A N 1
ATOM 2997 C CA . ALA A 1 372 ? 15.831 -2.942 21.632 1.00 91.00 372 ALA A CA 1
ATOM 2998 C C . ALA A 1 372 ? 14.322 -2.875 21.359 1.00 91.00 372 ALA A C 1
ATOM 3000 O O . ALA A 1 372 ? 13.817 -3.683 20.576 1.00 91.00 372 ALA A O 1
ATOM 3001 N N . VAL A 1 373 ? 13.628 -1.873 21.912 1.00 91.31 373 VAL A N 1
ATOM 3002 C CA . VAL A 1 373 ? 12.206 -1.608 21.635 1.00 91.31 373 VAL A CA 1
ATOM 3003 C C . VAL A 1 373 ? 12.004 -1.280 20.157 1.00 91.31 373 VAL A C 1
ATOM 3005 O O . VAL A 1 373 ? 11.200 -1.931 19.491 1.00 91.31 373 VAL A O 1
ATOM 3008 N N . ARG A 1 374 ? 12.798 -0.366 19.587 1.00 92.75 374 ARG A N 1
ATOM 3009 C CA . ARG A 1 374 ? 12.758 -0.041 18.151 1.00 92.75 374 ARG A CA 1
ATOM 3010 C C . ARG A 1 374 ? 12.970 -1.275 17.269 1.00 92.75 374 ARG A C 1
ATOM 3012 O O . ARG A 1 374 ? 12.242 -1.490 16.298 1.00 92.75 374 ARG A O 1
ATOM 3019 N N . ASN A 1 375 ? 13.956 -2.111 17.595 1.00 90.56 375 ASN A N 1
ATOM 3020 C CA . ASN A 1 375 ? 14.243 -3.331 16.842 1.00 90.56 375 ASN A CA 1
ATOM 3021 C C . ASN A 1 375 ? 13.101 -4.352 16.974 1.00 90.56 375 ASN A C 1
ATOM 3023 O O . ASN A 1 375 ? 12.721 -4.963 15.972 1.00 90.56 375 ASN A O 1
ATOM 3027 N N . LEU A 1 376 ? 12.482 -4.474 18.154 1.00 88.44 376 LEU A N 1
ATOM 3028 C CA . LEU A 1 376 ? 11.277 -5.279 18.355 1.00 88.44 376 LEU A CA 1
ATOM 3029 C C . LEU A 1 376 ? 10.114 -4.754 17.500 1.00 88.44 376 LEU A C 1
ATOM 3031 O O . LEU A 1 376 ? 9.529 -5.527 16.737 1.00 88.44 376 LEU A O 1
ATOM 3035 N N . VAL A 1 377 ? 9.828 -3.448 17.540 1.00 89.31 377 VAL A N 1
ATOM 3036 C CA . VAL A 1 377 ? 8.777 -2.776 16.748 1.00 89.31 377 VAL A CA 1
ATOM 3037 C C . VAL A 1 377 ? 8.996 -2.968 15.251 1.00 89.31 377 VAL A C 1
ATOM 3039 O O . VAL A 1 377 ? 8.048 -3.245 14.518 1.00 89.31 377 VAL A O 1
ATOM 3042 N N . LEU A 1 378 ? 10.238 -2.940 14.773 1.00 88.12 378 LEU A N 1
ATOM 3043 C CA . LEU A 1 378 ? 10.541 -3.150 13.360 1.00 88.12 378 LEU A CA 1
ATOM 3044 C C . LEU A 1 378 ? 10.776 -4.620 12.986 1.00 88.12 378 LEU A C 1
ATOM 3046 O O . LEU A 1 378 ? 10.940 -4.903 11.803 1.00 88.12 378 LEU A O 1
ATOM 3050 N N . ASP A 1 379 ? 10.709 -5.583 13.906 1.00 83.69 379 ASP A N 1
ATOM 3051 C CA . ASP A 1 379 ? 11.009 -6.995 13.596 1.00 83.69 379 ASP A CA 1
ATOM 3052 C C . ASP A 1 379 ? 12.435 -7.143 13.010 1.00 83.69 379 ASP A C 1
ATOM 3054 O O . ASP A 1 379 ? 12.663 -7.751 11.958 1.00 83.69 379 ASP A O 1
ATOM 3058 N N . HIS A 1 380 ? 13.393 -6.470 13.653 1.00 85.12 380 HIS A N 1
ATOM 3059 C CA . HIS A 1 380 ? 14.828 -6.563 13.397 1.00 85.12 380 HIS A CA 1
ATOM 3060 C C . HIS A 1 380 ? 15.474 -7.396 14.510 1.00 85.12 380 HIS A C 1
ATOM 3062 O O . HIS A 1 380 ? 15.214 -7.179 15.689 1.00 85.12 380 HIS A O 1
ATOM 3068 N N . VAL A 1 381 ? 16.317 -8.362 14.138 1.00 76.19 381 VAL A N 1
ATOM 3069 C CA . VAL A 1 381 ? 16.945 -9.295 15.085 1.00 76.19 381 VAL A CA 1
ATOM 3070 C C . VAL A 1 381 ? 18.441 -9.010 15.177 1.00 76.19 381 VAL A C 1
ATOM 3072 O O . VAL A 1 381 ? 19.113 -8.917 14.152 1.00 76.19 381 VAL A O 1
ATOM 3075 N N . GLY A 1 382 ? 18.959 -8.924 16.404 1.00 71.69 382 GLY A N 1
ATOM 3076 C CA . GLY A 1 382 ? 20.391 -8.960 16.726 1.00 71.69 382 GLY A CA 1
ATOM 3077 C C . GLY A 1 382 ? 21.182 -7.667 16.504 1.00 71.69 382 GLY A C 1
ATOM 3078 O O . GLY A 1 382 ? 22.119 -7.424 17.251 1.00 71.69 382 GLY A O 1
ATOM 3079 N N . SER A 1 383 ? 20.834 -6.828 15.522 1.00 81.50 383 SER A N 1
ATOM 3080 C CA . SER A 1 383 ? 21.593 -5.602 15.230 1.00 81.50 383 SER A CA 1
ATOM 3081 C C . SER A 1 383 ? 20.726 -4.465 14.689 1.00 81.50 383 SER A C 1
ATOM 3083 O O . SER A 1 383 ? 19.804 -4.675 13.895 1.00 81.50 383 SER A O 1
ATOM 3085 N N . SER A 1 384 ? 21.097 -3.244 15.076 1.00 89.88 384 SER A N 1
ATOM 3086 C CA . SER A 1 384 ? 20.544 -1.981 14.579 1.00 89.88 384 SER A CA 1
ATOM 3087 C C . SER A 1 384 ? 21.023 -1.620 13.169 1.00 89.88 384 SER A C 1
ATOM 3089 O O . SER A 1 384 ? 20.392 -0.789 12.520 1.00 89.88 384 SER A O 1
ATOM 3091 N N . ALA A 1 385 ? 22.026 -2.318 12.621 1.00 90.81 385 ALA A N 1
ATOM 3092 C CA . ALA A 1 385 ? 22.567 -2.055 11.285 1.00 90.81 385 ALA A CA 1
ATOM 3093 C C . ALA A 1 385 ? 21.498 -2.112 10.178 1.00 90.81 385 ALA A C 1
ATOM 3095 O O . ALA A 1 385 ? 21.570 -1.398 9.177 1.00 90.81 385 ALA A O 1
ATOM 3096 N N . ILE A 1 386 ? 20.466 -2.952 10.345 1.00 88.56 386 ILE A N 1
ATOM 3097 C CA . ILE A 1 386 ? 19.339 -3.006 9.404 1.00 88.56 386 ILE A CA 1
ATOM 3098 C C . ILE A 1 386 ? 18.556 -1.689 9.428 1.00 88.56 386 ILE A C 1
ATOM 3100 O O . ILE A 1 386 ? 18.185 -1.197 8.360 1.00 88.56 386 ILE A O 1
ATOM 3104 N N . PHE A 1 387 ? 18.302 -1.143 10.623 1.00 91.75 387 PHE A N 1
ATOM 3105 C CA . PHE A 1 387 ? 17.643 0.147 10.817 1.00 91.75 387 PHE A CA 1
ATOM 3106 C C . PHE A 1 387 ? 18.498 1.284 10.252 1.00 91.75 387 PHE A C 1
ATOM 3108 O O . PHE A 1 387 ? 18.033 1.989 9.363 1.00 91.75 387 PHE A O 1
ATOM 3115 N N . GLU A 1 388 ? 19.759 1.380 10.664 1.00 91.62 388 GLU A N 1
ATOM 3116 C CA . GLU A 1 388 ? 20.698 2.435 10.255 1.00 91.62 388 GLU A CA 1
ATOM 3117 C C . GLU A 1 388 ? 20.872 2.529 8.733 1.00 91.62 388 GLU A C 1
ATOM 3119 O O . GLU A 1 388 ? 20.884 3.617 8.167 1.00 91.62 388 GLU A O 1
ATOM 3124 N N . ARG A 1 389 ? 20.961 1.387 8.038 1.00 88.06 389 ARG A N 1
ATOM 3125 C CA . ARG A 1 389 ? 21.167 1.366 6.578 1.00 88.06 389 ARG A CA 1
ATOM 3126 C C . ARG A 1 389 ? 19.893 1.636 5.777 1.00 88.06 389 ARG A C 1
ATOM 3128 O O . ARG A 1 389 ? 19.947 2.206 4.687 1.00 88.06 389 ARG A O 1
ATOM 3135 N N . ASN A 1 390 ? 18.741 1.158 6.256 1.00 88.12 390 ASN A N 1
ATOM 3136 C CA . ASN A 1 390 ? 17.528 1.089 5.429 1.00 88.12 390 ASN A CA 1
ATOM 3137 C C . ASN A 1 390 ? 16.386 1.996 5.882 1.00 88.12 390 ASN A C 1
ATOM 3139 O O . ASN A 1 390 ? 15.482 2.237 5.080 1.00 88.12 390 ASN A O 1
ATOM 3143 N N . TYR A 1 391 ? 16.389 2.445 7.136 1.00 92.19 391 TYR A N 1
ATOM 3144 C CA . TYR A 1 391 ? 15.238 3.108 7.742 1.00 92.19 391 TYR A CA 1
ATOM 3145 C C . TYR A 1 391 ? 15.566 4.410 8.474 1.00 92.19 391 TYR A C 1
ATOM 3147 O O . TYR A 1 391 ? 14.682 5.259 8.548 1.00 92.19 391 TYR A O 1
ATOM 3155 N N . LEU A 1 392 ? 16.788 4.578 8.983 1.00 91.88 392 LEU A N 1
ATOM 3156 C CA . LEU A 1 392 ? 17.245 5.840 9.559 1.00 91.88 392 LEU A CA 1
ATOM 3157 C C . LEU A 1 392 ? 17.273 6.932 8.480 1.00 91.88 392 LEU A C 1
ATOM 3159 O O . LEU A 1 392 ? 17.728 6.688 7.357 1.00 91.88 392 LEU A O 1
ATOM 3163 N N . SER A 1 393 ? 16.764 8.118 8.817 1.00 89.50 393 SER A N 1
ATOM 3164 C CA . SER A 1 393 ? 16.804 9.278 7.924 1.00 89.50 393 SER A CA 1
ATOM 3165 C C . SER A 1 393 ? 18.246 9.658 7.570 1.00 89.50 393 SER A C 1
ATOM 3167 O O . SER A 1 393 ? 19.128 9.641 8.427 1.00 89.50 393 SER A O 1
ATOM 3169 N N . ARG A 1 394 ? 18.489 10.033 6.308 1.00 88.12 394 ARG A N 1
ATOM 3170 C CA . ARG A 1 394 ? 19.762 10.652 5.886 1.00 88.12 394 ARG A CA 1
ATOM 3171 C C . ARG A 1 394 ? 19.762 12.169 6.054 1.00 88.12 394 ARG A C 1
ATOM 3173 O O . ARG A 1 394 ? 20.828 12.760 6.156 1.00 88.12 394 ARG A O 1
ATOM 3180 N N . ILE A 1 395 ? 18.578 12.772 6.136 1.00 87.44 395 ILE A N 1
ATOM 3181 C CA . ILE A 1 395 ? 18.418 14.150 6.594 1.00 87.44 395 ILE A CA 1
ATOM 3182 C C . ILE A 1 395 ? 18.475 14.106 8.118 1.00 87.44 395 ILE A C 1
ATOM 3184 O O . ILE A 1 395 ? 17.646 13.439 8.743 1.00 87.44 395 ILE A O 1
ATOM 3188 N N . ILE A 1 396 ? 19.490 14.747 8.695 1.00 88.12 396 ILE A N 1
ATOM 3189 C CA . ILE A 1 396 ? 19.754 14.707 10.134 1.00 88.12 396 ILE A CA 1
ATOM 3190 C C . ILE A 1 396 ? 18.607 15.396 10.876 1.00 88.12 396 ILE A C 1
ATOM 3192 O O . ILE A 1 396 ? 18.355 16.582 10.694 1.00 88.12 396 ILE A O 1
ATOM 3196 N N . ARG A 1 397 ? 17.913 14.636 11.728 1.00 87.44 397 ARG A N 1
ATOM 3197 C CA . ARG A 1 397 ? 16.731 15.069 12.501 1.00 87.44 397 ARG A CA 1
ATOM 3198 C C . ARG A 1 397 ? 17.110 15.724 13.835 1.00 87.44 397 ARG A C 1
ATOM 3200 O O . ARG A 1 397 ? 16.394 15.622 14.826 1.00 87.44 397 ARG A O 1
ATOM 3207 N N . TYR A 1 398 ? 18.281 16.343 13.869 1.00 86.38 398 TYR A N 1
ATOM 3208 C CA . TYR A 1 398 ? 18.870 16.966 15.044 1.00 86.38 398 TYR A CA 1
ATOM 3209 C C . TYR A 1 398 ? 19.630 18.214 14.602 1.00 86.38 398 TYR A C 1
ATOM 3211 O O . TYR A 1 398 ? 20.367 18.163 13.614 1.00 86.38 398 TYR A O 1
ATOM 3219 N N . SER A 1 399 ? 19.455 19.328 15.314 1.00 88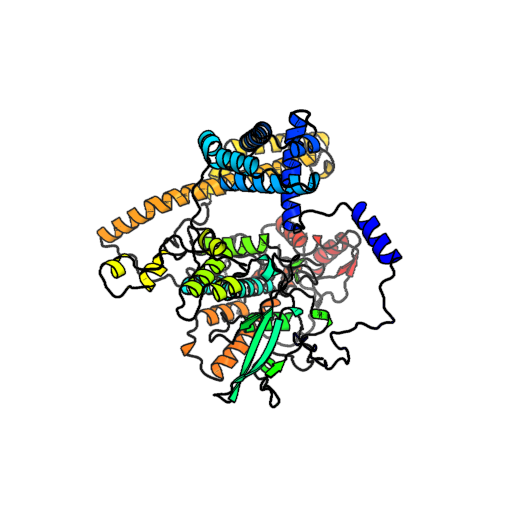.81 399 SER A N 1
ATOM 3220 C CA . SER A 1 399 ? 20.137 20.578 14.972 1.00 88.81 399 SER A CA 1
ATOM 3221 C C . SER A 1 399 ? 21.602 20.513 15.405 1.00 88.81 399 SER A C 1
ATOM 3223 O O . SER A 1 399 ? 21.955 20.805 16.547 1.00 88.81 399 SER A O 1
ATOM 3225 N N . THR A 1 400 ? 22.473 20.098 14.483 1.00 89.56 400 THR A N 1
ATOM 3226 C CA . THR A 1 400 ? 23.926 20.060 14.712 1.00 89.56 400 THR A CA 1
ATOM 3227 C C . THR A 1 400 ? 24.510 21.458 14.878 1.00 89.56 400 THR A C 1
ATOM 3229 O O . THR A 1 400 ? 25.455 21.633 15.642 1.00 89.56 400 THR A O 1
ATOM 3232 N N . GLN A 1 401 ? 23.924 22.454 14.208 1.00 89.75 401 GLN A N 1
ATOM 3233 C CA . GLN A 1 401 ? 24.288 23.857 14.360 1.00 89.75 401 GLN A CA 1
ATOM 3234 C C . GLN A 1 401 ? 24.012 24.347 15.784 1.00 89.75 401 GLN A C 1
ATOM 3236 O O . GLN A 1 401 ? 24.915 24.885 16.420 1.00 89.75 401 GLN A O 1
ATOM 3241 N N . ASP A 1 402 ? 22.794 24.158 16.298 1.00 90.62 402 ASP A N 1
ATOM 3242 C CA . ASP A 1 402 ? 22.453 24.631 17.645 1.00 90.62 402 ASP A CA 1
ATOM 3243 C C . ASP A 1 402 ? 23.278 23.904 18.702 1.00 90.62 402 ASP A C 1
ATOM 3245 O O . ASP A 1 402 ? 23.807 24.542 19.607 1.00 90.62 402 ASP A O 1
ATOM 3249 N N . ALA A 1 403 ? 23.493 22.599 18.525 1.00 89.31 403 ALA A N 1
ATOM 3250 C CA . ALA A 1 403 ? 24.364 21.830 19.401 1.00 89.31 403 ALA A CA 1
ATOM 3251 C C . ALA A 1 403 ? 25.811 22.351 19.404 1.00 89.31 403 ALA A C 1
ATOM 3253 O O . ALA A 1 403 ? 26.405 22.473 20.471 1.00 89.31 403 ALA A O 1
ATOM 3254 N N . PHE A 1 404 ? 26.370 22.704 18.242 1.00 92.62 404 PHE A N 1
ATOM 3255 C CA . PHE A 1 404 ? 27.706 23.301 18.153 1.00 92.62 404 PHE A CA 1
ATOM 3256 C C . PHE A 1 404 ? 27.777 24.662 18.861 1.00 92.62 404 PHE A C 1
ATOM 3258 O O . PHE A 1 404 ? 28.729 24.948 19.585 1.00 92.62 404 PHE A O 1
ATOM 3265 N N . TRP A 1 405 ? 26.742 25.491 18.699 1.00 94.00 405 TRP A N 1
ATOM 3266 C CA . TRP A 1 405 ? 26.636 26.789 19.368 1.00 94.00 405 TRP A CA 1
ATOM 3267 C C . TRP A 1 405 ? 26.192 26.705 20.832 1.00 94.00 405 TRP A C 1
ATOM 3269 O O . TRP A 1 405 ? 26.020 27.751 21.454 1.00 94.00 405 TRP A O 1
ATOM 3279 N N . HIS A 1 406 ? 26.007 25.500 21.381 1.00 89.69 406 HIS A N 1
ATOM 3280 C CA . HIS A 1 406 ? 25.481 25.274 22.731 1.00 89.69 406 HIS A CA 1
ATOM 3281 C C . HIS A 1 406 ? 24.134 25.979 22.976 1.00 89.69 406 HIS A C 1
ATOM 3283 O O . HIS A 1 406 ? 23.850 26.464 24.070 1.00 89.69 406 HIS A O 1
ATOM 3289 N N . ARG A 1 407 ? 23.303 26.057 21.933 1.00 90.69 407 ARG A N 1
ATOM 3290 C CA . ARG A 1 407 ? 21.927 26.553 21.993 1.00 90.69 407 ARG A CA 1
ATOM 3291 C C . ARG A 1 407 ? 20.972 25.396 22.219 1.00 90.69 407 ARG A C 1
ATOM 3293 O O . ARG A 1 407 ? 21.282 24.251 21.893 1.00 90.69 407 ARG A O 1
ATOM 3300 N N . GLU A 1 408 ? 19.790 25.715 22.728 1.00 85.00 408 GLU A N 1
ATOM 3301 C CA . GLU A 1 408 ? 18.708 24.745 22.804 1.00 85.00 408 GLU A CA 1
ATOM 3302 C C . GLU A 1 408 ? 18.289 24.335 21.378 1.00 85.00 408 GLU A C 1
ATOM 3304 O O . GLU A 1 408 ? 17.877 25.190 20.588 1.00 85.00 408 GLU A O 1
ATOM 3309 N N . PRO A 1 409 ? 18.449 23.055 20.997 1.00 77.44 409 PRO A N 1
ATOM 3310 C CA . PRO A 1 409 ? 18.189 22.624 19.635 1.00 77.44 409 PRO A CA 1
ATOM 3311 C C . PRO A 1 409 ? 16.687 22.588 19.348 1.00 77.44 409 PRO A C 1
ATOM 3313 O O . PRO A 1 409 ? 15.916 21.906 20.025 1.00 77.44 409 PRO A O 1
ATOM 3316 N N . SER A 1 410 ? 16.266 23.241 18.262 1.00 77.69 410 SER A N 1
ATOM 3317 C CA . SER A 1 410 ? 14.898 23.085 17.758 1.00 77.69 410 SER A CA 1
ATOM 3318 C C . SER A 1 410 ? 14.753 21.747 17.026 1.00 77.69 410 SER A C 1
ATOM 3320 O O . SER A 1 410 ? 15.014 21.627 15.825 1.00 77.69 410 SER A O 1
ATOM 3322 N N . HIS A 1 411 ? 14.325 20.714 17.753 1.00 77.75 411 HIS A N 1
ATOM 3323 C CA . HIS A 1 411 ? 14.090 19.388 17.179 1.00 77.75 411 HIS A CA 1
ATOM 3324 C C . HIS A 1 411 ? 13.031 19.403 16.068 1.00 77.75 411 HIS A C 1
ATOM 3326 O O . HIS A 1 411 ? 13.176 18.687 15.080 1.00 77.75 411 HIS A O 1
ATOM 3332 N N . GLU A 1 412 ? 11.994 20.232 16.189 1.00 82.19 412 GLU A N 1
ATOM 3333 C CA . GLU A 1 412 ? 10.902 20.279 15.211 1.00 82.19 412 GLU A CA 1
ATOM 3334 C C . GLU A 1 412 ? 11.344 20.832 13.852 1.00 82.19 412 GLU A C 1
ATOM 3336 O O . GLU A 1 412 ? 10.999 20.259 12.818 1.00 82.19 412 GLU A O 1
ATOM 3341 N N . SER A 1 413 ? 12.196 21.861 13.832 1.00 81.81 413 SER A N 1
ATOM 3342 C CA . SER A 1 413 ? 12.757 22.397 12.583 1.00 81.81 413 SER A CA 1
ATOM 3343 C C . SER A 1 413 ? 13.586 21.343 11.832 1.00 81.81 413 SER A C 1
ATOM 3345 O O . SER A 1 413 ? 13.398 21.113 10.634 1.00 81.81 413 SER A O 1
ATOM 3347 N N . ALA A 1 414 ? 14.445 20.611 12.551 1.00 84.19 414 ALA A N 1
ATOM 3348 C CA . ALA A 1 414 ? 15.261 19.551 11.958 1.00 84.19 414 ALA A CA 1
ATOM 3349 C C . ALA A 1 414 ? 14.417 18.358 11.467 1.00 84.19 414 ALA A C 1
ATOM 3351 O O . ALA A 1 414 ? 14.702 17.777 10.415 1.00 84.19 414 ALA A O 1
ATOM 3352 N N . LYS A 1 415 ? 13.348 17.993 12.189 1.00 85.38 415 LYS A N 1
ATOM 3353 C CA . LYS A 1 415 ? 12.404 16.951 11.752 1.00 85.38 415 LYS A CA 1
ATOM 3354 C C . LYS A 1 415 ? 11.657 17.367 10.489 1.00 85.38 415 LYS A C 1
ATOM 3356 O O . LYS A 1 415 ? 11.587 16.562 9.553 1.00 85.38 415 LYS A O 1
ATOM 3361 N N . ALA A 1 416 ? 11.184 18.614 10.423 1.00 85.94 416 ALA A N 1
ATOM 3362 C CA . ALA A 1 416 ? 10.446 19.154 9.283 1.00 85.94 416 ALA A CA 1
ATOM 3363 C C . ALA A 1 416 ? 11.215 19.012 7.959 1.00 85.94 416 ALA A C 1
ATOM 3365 O O . ALA A 1 416 ? 10.625 18.682 6.930 1.00 85.94 416 ALA A O 1
ATOM 3366 N N . ALA A 1 417 ? 12.546 19.137 7.992 1.00 85.38 417 ALA A N 1
ATOM 3367 C CA . ALA A 1 417 ? 13.395 18.952 6.817 1.00 85.38 417 ALA A CA 1
ATOM 3368 C C . ALA A 1 417 ? 13.379 17.516 6.246 1.00 85.38 417 ALA A C 1
ATOM 3370 O O . ALA A 1 417 ? 13.682 17.310 5.073 1.00 85.38 417 ALA A O 1
ATOM 3371 N N . SER A 1 418 ? 13.036 16.506 7.048 1.00 87.06 418 SER A N 1
ATOM 3372 C CA . SER A 1 418 ? 13.065 15.090 6.641 1.00 87.06 418 SER A CA 1
ATOM 3373 C C . SER A 1 418 ? 11.709 14.530 6.176 1.00 87.06 418 SER A C 1
ATOM 3375 O O . SER A 1 418 ? 11.613 13.369 5.762 1.00 87.06 418 SER A O 1
ATOM 3377 N N . ARG A 1 419 ? 10.659 15.355 6.230 1.00 90.00 419 ARG A N 1
ATOM 3378 C CA . ARG A 1 419 ? 9.282 15.020 5.845 1.00 90.00 419 ARG A CA 1
ATOM 3379 C C . ARG A 1 419 ? 9.134 14.845 4.330 1.00 90.00 419 ARG A C 1
ATOM 3381 O O . ARG A 1 419 ? 9.743 15.579 3.550 1.00 90.00 419 ARG A O 1
ATOM 3388 N N . ILE A 1 420 ? 8.287 13.907 3.895 1.00 90.94 420 ILE A N 1
ATOM 3389 C CA . ILE A 1 420 ? 8.018 13.640 2.465 1.00 90.94 420 ILE A CA 1
ATOM 3390 C C . ILE A 1 420 ? 7.436 14.864 1.741 1.00 90.94 420 ILE A C 1
ATOM 3392 O O . ILE A 1 420 ? 7.648 15.060 0.545 1.00 90.94 420 ILE A O 1
ATOM 3396 N N . GLY A 1 421 ? 6.707 15.686 2.479 1.00 88.12 421 GLY A N 1
ATOM 3397 C CA . GLY A 1 421 ? 5.994 16.866 2.038 1.00 88.12 421 GLY A CA 1
ATOM 3398 C C . GLY A 1 421 ? 6.830 18.137 2.039 1.00 88.12 421 GLY A C 1
ATOM 3399 O O . GLY A 1 421 ? 6.300 19.170 1.647 1.00 88.12 421 GLY A O 1
ATOM 3400 N N . ARG A 1 422 ? 8.122 18.083 2.405 1.00 87.12 422 ARG A N 1
ATOM 3401 C CA . ARG A 1 422 ? 9.022 19.251 2.380 1.00 87.12 422 ARG A CA 1
ATOM 3402 C C . ARG A 1 422 ? 9.002 19.987 1.038 1.00 87.12 422 ARG A C 1
ATOM 3404 O O . ARG A 1 422 ? 9.027 21.208 1.010 1.00 87.12 422 ARG A O 1
ATOM 3411 N N . LEU A 1 423 ? 8.990 19.234 -0.062 1.00 86.94 423 LEU A N 1
ATOM 3412 C CA . LEU A 1 423 ? 9.003 19.760 -1.434 1.00 86.94 423 LEU A CA 1
ATOM 3413 C C . LEU A 1 423 ? 7.641 19.618 -2.120 1.00 86.94 423 LEU A C 1
ATOM 3415 O O . LEU A 1 423 ? 7.554 19.552 -3.342 1.00 86.94 423 LEU A O 1
ATOM 3419 N N . ARG A 1 424 ? 6.569 19.458 -1.345 1.00 88.06 424 ARG A N 1
ATOM 3420 C CA . ARG A 1 424 ? 5.239 19.260 -1.907 1.00 88.06 424 ARG A CA 1
ATOM 3421 C C . ARG A 1 424 ? 4.750 20.543 -2.566 1.00 88.06 424 ARG A C 1
ATOM 3423 O O . ARG A 1 424 ? 4.669 21.579 -1.918 1.00 88.06 424 ARG A O 1
ATOM 3430 N N . ASP A 1 425 ? 4.277 20.406 -3.797 1.00 85.06 425 ASP A N 1
ATOM 3431 C CA . ASP A 1 425 ? 3.555 21.458 -4.500 1.00 85.06 425 ASP A CA 1
ATOM 3432 C C . ASP A 1 425 ? 2.234 20.898 -5.049 1.00 85.06 425 ASP A C 1
ATOM 3434 O O . ASP A 1 425 ? 2.194 19.900 -5.775 1.00 85.06 425 ASP A O 1
ATOM 3438 N N . ARG A 1 426 ? 1.119 21.534 -4.673 1.00 81.62 426 ARG A N 1
ATOM 3439 C CA . ARG A 1 426 ? -0.227 21.132 -5.106 1.00 81.62 426 ARG A CA 1
ATOM 3440 C C . ARG A 1 426 ? -0.484 21.438 -6.585 1.00 81.62 426 ARG A C 1
ATOM 3442 O O . ARG A 1 426 ? -1.304 20.729 -7.180 1.00 81.62 426 ARG A O 1
ATOM 3449 N N . ASN A 1 427 ? 0.215 22.426 -7.147 1.00 84.12 427 ASN A N 1
ATOM 3450 C CA . ASN A 1 427 ? 0.126 22.870 -8.540 1.00 84.12 427 ASN A CA 1
ATOM 3451 C C . ASN A 1 427 ? 1.029 22.065 -9.481 1.00 84.12 427 ASN A C 1
ATOM 3453 O O . ASN A 1 427 ? 0.871 22.151 -10.700 1.00 84.12 427 ASN A O 1
ATOM 3457 N N . ARG A 1 428 ? 1.922 21.230 -8.931 1.00 86.81 428 ARG A N 1
ATOM 3458 C CA . ARG A 1 428 ? 2.774 20.328 -9.709 1.00 86.81 428 ARG A CA 1
ATOM 3459 C C . ARG A 1 428 ? 1.927 19.501 -10.691 1.00 86.81 428 ARG A C 1
ATOM 3461 O O . ARG A 1 428 ? 0.992 18.825 -10.244 1.00 86.81 428 ARG A O 1
ATOM 3468 N N . PRO A 1 429 ? 2.233 19.500 -12.004 1.00 89.31 429 PRO A N 1
ATOM 3469 C CA . PRO A 1 429 ? 1.426 18.819 -13.016 1.00 89.31 429 PRO A CA 1
ATOM 3470 C C . PRO A 1 429 ? 1.186 17.342 -12.688 1.00 89.31 429 PRO A C 1
ATOM 3472 O O . PRO A 1 429 ? 2.125 16.575 -12.486 1.00 89.31 429 PRO A O 1
ATOM 3475 N N . LYS A 1 430 ? -0.083 16.915 -12.640 1.00 85.94 430 LYS A N 1
ATOM 3476 C CA . LYS A 1 430 ? -0.468 15.538 -12.243 1.00 85.94 430 LYS A CA 1
ATOM 3477 C C . LYS A 1 430 ? -0.832 14.647 -13.429 1.00 85.94 430 LYS A C 1
ATOM 3479 O O . LYS A 1 430 ? -0.850 13.423 -13.306 1.00 85.94 430 LYS A O 1
ATOM 3484 N N . LYS A 1 431 ? -1.190 15.255 -14.558 1.00 88.25 431 LYS A N 1
ATOM 3485 C CA . LYS A 1 431 ? -1.622 14.604 -15.799 1.00 88.25 431 LYS A CA 1
ATOM 3486 C C . LYS A 1 431 ? -1.191 15.472 -16.976 1.00 88.25 431 LYS A C 1
ATOM 3488 O O . LYS A 1 431 ? -1.027 16.675 -16.808 1.00 88.25 431 LYS A O 1
ATOM 3493 N N . LEU A 1 432 ? -1.053 14.849 -18.139 1.00 90.56 432 LEU A N 1
ATOM 3494 C CA . LEU A 1 432 ? -0.894 15.566 -19.400 1.00 90.56 432 LEU A CA 1
ATOM 3495 C C . LEU A 1 432 ? -2.188 16.300 -19.769 1.00 90.56 432 LEU A C 1
ATOM 3497 O O . LEU A 1 432 ? -3.281 15.827 -19.427 1.00 90.56 432 LEU A O 1
ATOM 3501 N N . THR A 1 433 ? -2.056 17.412 -20.489 1.00 92.50 433 THR A N 1
ATOM 3502 C CA . THR A 1 433 ? -3.194 18.076 -21.140 1.00 92.50 433 THR A CA 1
ATOM 3503 C C . THR A 1 433 ? -3.733 17.221 -22.293 1.00 92.50 433 THR A C 1
ATOM 3505 O O . THR A 1 433 ? -3.113 16.226 -22.690 1.00 92.50 433 THR A O 1
ATOM 3508 N N . GLU A 1 434 ? -4.915 17.555 -22.823 1.00 90.88 434 GLU A N 1
ATOM 3509 C CA . GLU A 1 434 ? -5.471 16.795 -23.951 1.00 90.88 434 GLU A CA 1
ATOM 3510 C C . GLU A 1 434 ? -4.593 16.944 -25.202 1.00 90.88 434 GLU A C 1
ATOM 3512 O O . GLU A 1 434 ? -4.347 15.946 -25.878 1.00 90.88 434 GLU A O 1
ATOM 3517 N N . GLU A 1 435 ? -4.018 18.126 -25.431 1.00 92.44 435 GLU A N 1
ATOM 3518 C CA . GLU A 1 435 ? -3.107 18.424 -26.543 1.00 92.44 435 GLU A CA 1
ATOM 3519 C C . GLU A 1 435 ? -1.810 17.613 -26.436 1.00 92.44 435 GLU A C 1
ATOM 3521 O O . GLU A 1 435 ? -1.433 16.911 -27.373 1.00 92.44 435 GLU A O 1
ATOM 3526 N N . GLN A 1 436 ? -1.168 17.613 -25.263 1.00 92.50 436 GLN A N 1
ATOM 3527 C CA . GLN A 1 436 ? 0.024 16.795 -25.000 1.00 92.50 436 GLN A CA 1
ATOM 3528 C C . GLN A 1 436 ? -0.273 15.299 -25.178 1.00 92.50 436 GLN A C 1
ATOM 3530 O O . GLN A 1 436 ? 0.547 14.532 -25.684 1.00 92.50 436 GLN A O 1
ATOM 3535 N N . GLY A 1 437 ? -1.472 14.864 -24.780 1.00 91.19 437 GLY A N 1
ATOM 3536 C CA . GLY A 1 437 ? -1.931 13.493 -24.975 1.00 91.19 437 GLY A CA 1
ATOM 3537 C C . GLY A 1 437 ? -2.176 13.121 -26.442 1.00 91.19 437 GLY A C 1
ATOM 3538 O O . GLY A 1 437 ? -2.067 11.940 -26.778 1.00 91.19 437 GLY A O 1
ATOM 3539 N N . VAL A 1 438 ? -2.520 14.082 -27.303 1.00 91.19 438 VAL A N 1
ATOM 3540 C CA . VAL A 1 438 ? -2.609 13.894 -28.761 1.00 91.19 438 VAL A CA 1
ATOM 3541 C C . VAL A 1 438 ? -1.210 13.828 -29.364 1.00 91.19 438 VAL A C 1
ATOM 3543 O O . VAL A 1 438 ? -0.918 12.856 -30.055 1.00 91.19 438 VAL A O 1
ATOM 3546 N N . GLN A 1 439 ? -0.317 14.747 -28.989 1.00 92.06 439 GLN A N 1
ATOM 3547 C CA . GLN A 1 439 ? 1.075 14.769 -29.451 1.00 92.06 439 GLN A CA 1
ATOM 3548 C C . GLN A 1 439 ? 1.790 13.432 -29.205 1.00 92.06 439 GLN A C 1
ATOM 3550 O O . GLN A 1 439 ? 2.488 12.920 -30.076 1.00 92.06 439 GLN A O 1
ATOM 3555 N N . VAL A 1 440 ? 1.574 12.811 -28.039 1.00 91.56 440 VAL A N 1
ATOM 3556 C CA . VAL A 1 440 ? 2.123 11.475 -27.762 1.00 91.56 440 VAL A CA 1
ATOM 3557 C C . VAL A 1 440 ? 1.583 10.429 -28.741 1.00 91.56 440 VAL A C 1
ATOM 3559 O O . VAL A 1 440 ? 2.332 9.569 -29.181 1.00 91.56 440 VAL A O 1
ATOM 3562 N N . ARG A 1 441 ? 0.299 10.472 -29.113 1.00 90.94 441 ARG A N 1
ATOM 3563 C CA . ARG A 1 441 ? -0.288 9.496 -30.055 1.00 90.94 441 ARG A CA 1
ATOM 3564 C C . ARG A 1 441 ? 0.200 9.685 -31.491 1.00 90.94 441 ARG A C 1
ATOM 3566 O O . ARG A 1 441 ? 0.136 8.728 -32.255 1.00 90.94 441 ARG A O 1
ATOM 3573 N N . GLU A 1 442 ? 0.683 10.874 -31.826 1.00 92.44 442 GLU A N 1
ATOM 3574 C CA . GLU A 1 442 ? 1.254 11.221 -33.131 1.00 92.44 442 GLU A CA 1
ATOM 3575 C C . GLU A 1 442 ? 2.759 10.923 -33.226 1.00 92.44 442 GLU A C 1
ATOM 3577 O O . GLU A 1 442 ? 3.368 11.141 -34.271 1.00 92.44 442 GLU A O 1
ATOM 3582 N N . ALA A 1 443 ? 3.379 10.386 -32.168 1.00 92.44 443 ALA A N 1
ATOM 3583 C CA . ALA A 1 443 ? 4.790 10.026 -32.206 1.00 92.44 443 ALA A CA 1
ATOM 3584 C C . ALA A 1 443 ? 5.073 8.968 -33.300 1.00 92.44 443 ALA A C 1
ATOM 3586 O O . ALA A 1 443 ? 4.327 7.984 -33.391 1.00 92.44 443 ALA A O 1
ATOM 3587 N N . PRO A 1 444 ? 6.184 9.083 -34.063 1.00 93.75 444 PRO A N 1
ATOM 3588 C CA . PRO A 1 444 ? 6.486 8.193 -35.191 1.00 93.75 444 PRO A CA 1
ATOM 3589 C C . PRO A 1 444 ? 6.415 6.703 -34.838 1.00 93.75 444 PRO A C 1
ATOM 3591 O O . PRO A 1 444 ? 5.737 5.934 -35.513 1.00 93.75 444 PRO A O 1
ATOM 3594 N N . ALA A 1 445 ? 6.992 6.313 -33.698 1.00 91.38 445 ALA A N 1
ATOM 3595 C CA . ALA A 1 445 ? 6.966 4.930 -33.222 1.00 91.38 445 ALA A CA 1
ATOM 3596 C C . ALA A 1 445 ? 5.542 4.387 -32.977 1.00 91.38 445 ALA A C 1
ATOM 3598 O O . ALA A 1 445 ? 5.300 3.191 -33.113 1.00 91.38 445 ALA A O 1
ATOM 3599 N N . ILE A 1 446 ? 4.577 5.234 -32.596 1.00 92.69 446 ILE A N 1
ATOM 3600 C CA . ILE A 1 446 ? 3.177 4.816 -32.421 1.00 92.69 446 ILE A CA 1
ATOM 3601 C C . ILE A 1 446 ? 2.471 4.742 -33.772 1.00 92.69 446 ILE A C 1
ATOM 3603 O O . ILE A 1 446 ? 1.724 3.789 -33.995 1.00 92.69 446 ILE A O 1
ATOM 3607 N N . LEU A 1 447 ? 2.730 5.690 -34.674 1.00 94.06 447 LEU A N 1
ATOM 3608 C CA . LEU A 1 447 ? 2.185 5.674 -36.032 1.00 94.06 447 LEU A CA 1
ATOM 3609 C C . LEU A 1 447 ? 2.642 4.434 -36.813 1.00 94.06 447 LEU A C 1
ATOM 3611 O O . LEU A 1 447 ? 1.819 3.783 -37.451 1.00 94.06 447 LEU A O 1
ATOM 3615 N N . GLU A 1 448 ? 3.907 4.031 -36.691 1.00 94.31 448 GLU A N 1
ATOM 3616 C CA . GLU A 1 448 ? 4.439 2.801 -37.296 1.00 94.31 448 GLU A CA 1
ATOM 3617 C C . GLU A 1 448 ? 3.748 1.535 -36.763 1.00 94.31 448 GLU A C 1
ATOM 3619 O O . GLU A 1 448 ? 3.381 0.634 -37.529 1.00 94.31 448 GLU A O 1
ATOM 3624 N N . LEU A 1 449 ? 3.519 1.467 -35.447 1.00 93.62 449 LEU A N 1
ATOM 3625 C CA . LEU A 1 449 ? 2.786 0.357 -34.833 1.00 93.62 449 LEU A CA 1
ATOM 3626 C C . LEU A 1 449 ? 1.314 0.345 -35.272 1.00 93.62 449 LEU A C 1
ATOM 3628 O O . LEU A 1 449 ? 0.757 -0.726 -35.516 1.00 93.62 449 LEU A O 1
ATOM 3632 N N . LEU A 1 450 ? 0.682 1.517 -35.400 1.00 93.75 450 LEU A N 1
ATOM 3633 C CA . LEU A 1 450 ? -0.684 1.653 -35.911 1.00 93.75 450 LEU A CA 1
ATOM 3634 C C . LEU A 1 450 ? -0.780 1.202 -37.371 1.00 93.75 450 LEU A C 1
ATOM 3636 O O . LEU A 1 450 ? -1.646 0.390 -37.682 1.00 93.75 450 LEU A O 1
ATOM 3640 N N . ALA A 1 451 ? 0.142 1.636 -38.231 1.00 94.12 451 ALA A N 1
ATOM 3641 C CA . ALA A 1 451 ? 0.198 1.221 -39.629 1.00 94.12 451 ALA A CA 1
ATOM 3642 C C . ALA A 1 451 ? 0.400 -0.296 -39.761 1.00 94.12 451 ALA A C 1
ATOM 3644 O O . ALA A 1 451 ? -0.246 -0.955 -40.571 1.00 94.12 451 ALA A O 1
ATOM 3645 N N . SER A 1 452 ? 1.256 -0.884 -38.923 1.00 93.62 452 SER A N 1
ATOM 3646 C CA . SER A 1 452 ? 1.466 -2.337 -38.884 1.00 93.62 452 SER A CA 1
ATOM 3647 C C . SER A 1 452 ? 0.214 -3.092 -38.425 1.00 93.62 452 SER A C 1
ATOM 3649 O O . SER A 1 452 ? -0.125 -4.129 -38.990 1.00 93.62 452 SER A O 1
ATOM 3651 N N . ARG A 1 453 ? -0.533 -2.536 -37.464 1.00 94.50 453 ARG A N 1
ATOM 3652 C CA . ARG A 1 453 ? -1.814 -3.095 -37.012 1.00 94.50 453 ARG A CA 1
ATOM 3653 C C . ARG A 1 453 ? -2.869 -3.006 -38.101 1.00 94.50 453 ARG A C 1
ATOM 3655 O O . ARG A 1 453 ? -3.661 -3.931 -38.256 1.00 94.50 453 ARG A O 1
ATOM 3662 N N . ASP A 1 454 ? -2.901 -1.899 -38.827 1.00 93.19 454 ASP A N 1
ATOM 3663 C CA . ASP A 1 454 ? -3.890 -1.677 -39.873 1.00 93.19 454 ASP A CA 1
ATOM 3664 C C . ASP A 1 454 ? -3.609 -2.557 -41.098 1.00 93.19 454 ASP A C 1
ATOM 3666 O O . ASP A 1 454 ? -4.561 -3.085 -41.666 1.00 93.19 454 ASP A O 1
ATOM 3670 N N . ARG A 1 455 ? -2.336 -2.842 -41.415 1.00 93.50 455 ARG A N 1
ATOM 3671 C CA . ARG A 1 455 ? -1.949 -3.882 -42.388 1.00 93.50 455 ARG A CA 1
ATOM 3672 C C . ARG A 1 455 ? -2.478 -5.260 -41.987 1.00 93.50 455 ARG A C 1
ATOM 3674 O O . ARG A 1 455 ? -3.289 -5.818 -42.714 1.00 93.50 455 ARG A O 1
ATOM 3681 N N . LEU A 1 456 ? -2.160 -5.727 -40.775 1.00 91.38 456 LEU A N 1
ATOM 3682 C CA . LEU A 1 456 ? -2.680 -7.003 -40.255 1.00 91.38 456 LEU A CA 1
ATOM 3683 C C . LEU A 1 456 ? -4.213 -7.049 -40.236 1.00 91.38 456 LEU A C 1
ATOM 3685 O O . LEU A 1 456 ? -4.822 -8.076 -40.518 1.00 91.38 456 LEU A O 1
ATOM 3689 N N . ARG A 1 457 ? -4.867 -5.927 -39.918 1.00 92.69 457 ARG A N 1
ATOM 3690 C CA . ARG A 1 457 ? -6.327 -5.825 -39.977 1.00 92.69 457 ARG A CA 1
ATOM 3691 C C . ARG A 1 457 ? -6.843 -6.030 -41.399 1.00 92.69 457 ARG A C 1
ATOM 3693 O O . ARG A 1 457 ? -7.855 -6.708 -41.554 1.00 92.69 457 ARG A O 1
ATOM 3700 N N . MET A 1 458 ? -6.218 -5.410 -42.399 1.00 92.50 458 MET A N 1
ATOM 3701 C CA . MET A 1 458 ? -6.609 -5.587 -43.799 1.00 92.50 458 MET A CA 1
ATOM 3702 C C . MET A 1 458 ? -6.379 -7.028 -44.251 1.00 92.50 458 MET A C 1
ATOM 3704 O O . MET A 1 458 ? -7.278 -7.592 -44.863 1.00 92.50 458 MET A O 1
ATOM 3708 N N . ASP A 1 459 ? -5.265 -7.648 -43.861 1.00 90.25 459 ASP A N 1
ATOM 3709 C CA . ASP A 1 459 ? -4.975 -9.052 -44.174 1.00 90.25 459 ASP A CA 1
ATOM 3710 C C . ASP A 1 459 ? -6.039 -9.986 -43.581 1.00 90.25 459 ASP A C 1
ATOM 3712 O O . ASP A 1 459 ? -6.591 -10.836 -44.280 1.00 90.25 459 ASP A O 1
ATOM 3716 N N . ILE A 1 460 ? -6.418 -9.768 -42.315 1.00 90.50 460 ILE A N 1
ATOM 3717 C CA . ILE A 1 460 ? -7.495 -10.523 -41.660 1.00 90.50 460 ILE A CA 1
ATOM 3718 C C . ILE A 1 460 ? -8.837 -10.309 -42.371 1.00 90.50 460 ILE A C 1
ATOM 3720 O O . ILE A 1 460 ? -9.584 -11.262 -42.583 1.00 90.50 460 ILE A O 1
ATOM 3724 N N . LEU A 1 461 ? -9.180 -9.069 -42.728 1.00 91.25 461 LEU A N 1
ATOM 3725 C CA . LEU A 1 461 ? -10.433 -8.785 -43.432 1.00 91.25 461 LEU A CA 1
ATOM 3726 C C . LEU A 1 461 ? -10.443 -9.380 -44.845 1.00 91.25 461 LEU A C 1
ATOM 3728 O O . LEU A 1 461 ? -11.492 -9.845 -45.281 1.00 91.25 461 LEU A O 1
ATOM 3732 N N . GLY A 1 462 ? -9.299 -9.406 -45.529 1.00 89.44 462 GLY A N 1
ATOM 3733 C CA . GLY A 1 462 ? -9.150 -10.016 -46.848 1.00 89.44 462 GLY A CA 1
ATOM 3734 C C . GLY A 1 462 ? -9.284 -11.539 -46.817 1.00 89.44 462 GLY A C 1
ATOM 3735 O O . GLY A 1 462 ? -9.920 -12.106 -47.699 1.00 89.44 462 GLY A O 1
ATOM 3736 N N . GLN A 1 463 ? -8.738 -12.196 -45.791 1.00 89.56 463 GLN A N 1
ATOM 3737 C CA . GLN A 1 463 ? -8.762 -13.660 -45.670 1.00 89.56 463 GLN A CA 1
ATOM 3738 C C . GLN A 1 463 ? -10.057 -14.199 -45.044 1.00 89.56 463 GLN A C 1
ATOM 3740 O O . GLN A 1 463 ? -10.581 -15.216 -45.488 1.00 89.56 463 GLN A O 1
ATOM 3745 N N . PHE A 1 464 ? -10.594 -13.521 -44.025 1.00 87.31 464 PHE A N 1
ATOM 3746 C CA . PHE A 1 464 ? -11.691 -14.038 -43.194 1.00 87.31 464 PHE A CA 1
ATOM 3747 C C . PHE A 1 464 ? -12.979 -13.202 -43.276 1.00 87.31 464 PHE A C 1
ATOM 3749 O O . PHE A 1 464 ? -13.977 -13.534 -42.633 1.00 87.31 464 PHE A O 1
ATOM 3756 N N . GLY A 1 465 ? -12.978 -12.077 -44.001 1.00 84.19 465 GLY A N 1
ATOM 3757 C CA . GLY A 1 465 ? -14.121 -11.164 -44.164 1.00 84.19 465 GLY A CA 1
ATOM 3758 C C . GLY A 1 465 ? -14.462 -10.318 -42.927 1.00 84.19 465 GLY A C 1
ATOM 3759 O O . GLY A 1 465 ? -14.942 -9.191 -43.049 1.00 84.19 465 GLY A O 1
ATOM 3760 N N . ALA A 1 466 ? -14.197 -10.819 -41.717 1.00 84.62 466 ALA A N 1
ATOM 3761 C CA . ALA A 1 466 ? -14.439 -10.116 -40.462 1.00 84.62 466 ALA A CA 1
ATOM 3762 C C . ALA A 1 466 ? -13.397 -10.471 -39.392 1.00 84.62 466 ALA A C 1
ATOM 3764 O O . ALA A 1 466 ? -13.037 -11.629 -39.220 1.00 84.62 466 ALA A O 1
ATOM 3765 N N . LEU A 1 467 ? -13.007 -9.485 -38.573 1.00 84.19 467 LEU A N 1
ATOM 3766 C CA . LEU A 1 467 ? -12.033 -9.664 -37.480 1.00 84.19 467 LEU A CA 1
ATOM 3767 C C . LEU A 1 467 ? -12.382 -10.802 -36.509 1.00 84.19 467 LEU A C 1
ATOM 3769 O O . LEU A 1 467 ? -11.488 -11.475 -36.018 1.00 84.19 467 LEU A O 1
ATOM 3773 N N . LYS A 1 468 ? -13.673 -11.006 -36.221 1.00 81.25 468 LYS A N 1
ATOM 3774 C CA . LYS A 1 468 ? -14.127 -12.074 -35.317 1.00 81.25 468 LYS A CA 1
ATOM 3775 C C . LYS A 1 468 ? -13.919 -13.477 -35.881 1.00 81.25 468 LYS A C 1
ATOM 3777 O O . LYS A 1 468 ? -13.819 -14.412 -35.105 1.00 81.25 468 LYS A O 1
ATOM 3782 N N . MET A 1 469 ? -13.902 -13.623 -37.203 1.00 82.44 469 MET A N 1
ATOM 3783 C CA . MET A 1 469 ? -13.775 -14.929 -37.852 1.00 82.44 469 MET A CA 1
ATOM 3784 C C . MET A 1 469 ? -12.336 -15.452 -37.824 1.00 82.44 469 MET A C 1
ATOM 3786 O O . MET A 1 469 ? -12.134 -16.638 -38.031 1.00 82.44 469 MET A O 1
ATOM 3790 N N . ALA A 1 470 ? -11.362 -14.588 -37.525 1.00 83.50 470 ALA A N 1
ATOM 3791 C CA . ALA A 1 470 ? -9.966 -14.963 -37.320 1.00 83.50 470 ALA A CA 1
ATOM 3792 C C . ALA A 1 470 ? -9.637 -15.294 -35.848 1.00 83.50 470 ALA A C 1
ATOM 3794 O O . ALA A 1 470 ? -8.474 -15.492 -35.510 1.00 83.50 470 ALA A O 1
ATOM 3795 N N . GLU A 1 471 ? -10.625 -15.323 -34.942 1.00 85.81 471 GLU A N 1
ATOM 3796 C CA . GLU A 1 471 ? -10.392 -15.712 -33.545 1.00 85.81 471 GLU A CA 1
ATOM 3797 C C . GLU A 1 471 ? -9.869 -17.158 -33.464 1.00 85.81 471 GLU A C 1
ATOM 3799 O O . GLU A 1 471 ? -10.579 -18.095 -33.814 1.00 85.81 471 GLU A O 1
ATOM 3804 N N . GLY A 1 472 ? -8.636 -17.327 -32.970 1.00 84.31 472 GLY A N 1
ATOM 3805 C CA . GLY A 1 472 ? -7.939 -18.619 -32.887 1.00 84.31 472 GLY A CA 1
ATOM 3806 C C . GLY A 1 472 ? -6.791 -18.782 -33.888 1.00 84.31 472 GLY A C 1
ATOM 3807 O O . GLY A 1 472 ? -5.995 -19.703 -33.736 1.00 84.31 472 GLY A O 1
ATOM 3808 N N . GLU A 1 473 ? -6.669 -17.876 -34.861 1.00 88.88 473 GLU A N 1
ATOM 3809 C CA . GLU A 1 473 ? -5.577 -17.881 -35.837 1.00 88.88 473 GLU A CA 1
ATOM 3810 C C . GLU A 1 473 ? -4.343 -17.112 -35.328 1.00 88.88 473 GLU A C 1
ATOM 3812 O O . GLU A 1 473 ? -4.502 -16.060 -34.693 1.00 88.88 473 GLU A O 1
ATOM 3817 N N . PRO A 1 474 ? -3.109 -17.534 -35.677 1.00 90.00 474 PRO A N 1
ATOM 3818 C CA . PRO A 1 474 ? -1.881 -16.836 -35.276 1.00 90.00 474 PRO A CA 1
ATOM 3819 C C . PRO A 1 474 ? -1.870 -15.345 -35.649 1.00 90.00 474 PRO A C 1
ATOM 3821 O O . PRO A 1 474 ? -1.461 -14.496 -34.860 1.00 90.00 474 PRO A O 1
ATOM 3824 N N . VAL A 1 475 ? -2.414 -15.000 -36.822 1.00 87.44 475 VAL A N 1
ATOM 3825 C CA . VAL A 1 475 ? -2.489 -13.614 -37.321 1.00 87.44 475 VAL A CA 1
ATOM 3826 C C . VAL A 1 475 ? -3.365 -12.731 -36.420 1.00 87.44 475 VAL A C 1
ATOM 3828 O O . VAL A 1 475 ? -3.099 -11.539 -36.237 1.00 87.44 475 VAL A O 1
ATOM 3831 N N . TYR A 1 476 ? -4.412 -13.300 -35.816 1.00 89.62 476 TYR A N 1
ATOM 3832 C CA . TYR A 1 476 ? -5.259 -12.579 -34.871 1.00 89.62 476 TYR A CA 1
ATOM 3833 C C . TYR A 1 476 ? -4.561 -12.369 -33.525 1.00 89.62 476 TYR A C 1
ATOM 3835 O O . TYR A 1 476 ? -4.690 -11.292 -32.932 1.00 89.62 476 TYR A O 1
ATOM 3843 N N . ASP A 1 477 ? -3.782 -13.348 -33.063 1.00 89.56 477 ASP A N 1
ATOM 3844 C CA . ASP A 1 477 ? -2.962 -13.214 -31.858 1.00 89.56 477 ASP A CA 1
ATOM 3845 C C . ASP A 1 477 ? -1.887 -12.135 -32.023 1.00 89.56 477 ASP A C 1
ATOM 3847 O O . ASP A 1 477 ? -1.716 -11.308 -31.118 1.00 89.56 477 ASP A O 1
ATOM 3851 N N . ASP A 1 478 ? -1.250 -12.061 -33.194 1.00 89.69 478 ASP A N 1
ATOM 3852 C CA . ASP A 1 478 ? -0.311 -10.996 -33.556 1.00 89.69 478 ASP A CA 1
ATOM 3853 C C . ASP A 1 478 ? -0.996 -9.625 -33.585 1.00 89.69 478 ASP A C 1
ATOM 3855 O O . ASP A 1 478 ? -0.505 -8.659 -32.990 1.00 89.69 478 ASP A O 1
ATOM 3859 N N . TYR A 1 479 ? -2.187 -9.530 -34.186 1.00 92.06 479 TYR A N 1
ATOM 3860 C CA . TYR A 1 479 ? -2.997 -8.308 -34.167 1.00 92.06 479 TYR A CA 1
ATOM 3861 C C . TYR A 1 479 ? -3.335 -7.866 -32.729 1.00 92.06 479 TYR A C 1
ATOM 3863 O O . TYR A 1 479 ? -3.220 -6.682 -32.381 1.00 92.06 479 TYR A O 1
ATOM 3871 N N . GLN A 1 480 ? -3.714 -8.803 -31.852 1.00 91.56 480 GLN A N 1
ATOM 3872 C CA . GLN A 1 480 ? -3.966 -8.509 -30.441 1.00 91.56 480 GLN A CA 1
ATOM 3873 C C . GLN A 1 480 ? -2.693 -8.105 -29.693 1.00 91.56 480 GLN A C 1
ATOM 3875 O O . GLN A 1 480 ? -2.726 -7.165 -28.888 1.00 91.56 480 GLN A O 1
ATOM 3880 N N . ALA A 1 481 ? -1.581 -8.803 -29.931 1.00 90.25 481 ALA A N 1
ATOM 3881 C CA . ALA A 1 481 ? -0.284 -8.506 -29.340 1.00 90.25 481 ALA A CA 1
ATOM 3882 C C . ALA A 1 481 ? 0.160 -7.094 -29.717 1.00 90.25 481 ALA A C 1
ATOM 3884 O O . ALA A 1 481 ? 0.491 -6.306 -28.831 1.00 90.25 481 ALA A O 1
ATOM 3885 N N . LEU A 1 482 ? 0.029 -6.721 -30.988 1.00 92.69 482 LEU A N 1
ATOM 3886 C CA . LEU A 1 482 ? 0.339 -5.384 -31.469 1.00 92.69 482 LEU A CA 1
ATOM 3887 C C . LEU A 1 482 ? -0.574 -4.322 -30.844 1.00 92.69 482 LEU A C 1
ATOM 3889 O O . LEU A 1 482 ? -0.102 -3.273 -30.407 1.00 92.69 482 LEU A O 1
ATOM 3893 N N . GLY A 1 483 ? -1.868 -4.615 -30.680 1.00 92.12 483 GLY A N 1
ATOM 3894 C CA . GLY A 1 483 ? -2.788 -3.764 -29.921 1.00 92.12 483 GLY A CA 1
ATOM 3895 C C . GLY A 1 483 ? -2.361 -3.554 -28.460 1.00 92.12 483 GLY A C 1
ATOM 3896 O O . GLY A 1 483 ? -2.476 -2.444 -27.926 1.00 92.12 483 GLY A O 1
ATOM 3897 N N . ARG A 1 484 ? -1.840 -4.593 -27.791 1.00 91.62 484 ARG A N 1
ATOM 3898 C CA . ARG A 1 484 ? -1.265 -4.483 -26.436 1.00 91.62 484 ARG A CA 1
ATOM 3899 C C . ARG A 1 484 ? 0.016 -3.646 -26.445 1.00 91.62 484 ARG A C 1
ATOM 3901 O O . ARG A 1 484 ? 0.151 -2.772 -25.586 1.00 91.62 484 ARG A O 1
ATOM 3908 N N . THR A 1 485 ? 0.893 -3.857 -27.423 1.00 92.81 485 THR A N 1
ATOM 3909 C CA . THR A 1 485 ? 2.137 -3.099 -27.610 1.00 92.81 485 THR A CA 1
ATOM 3910 C C . THR A 1 485 ? 1.852 -1.616 -27.813 1.00 92.81 485 THR A C 1
ATOM 3912 O O . THR A 1 485 ? 2.366 -0.815 -27.043 1.00 92.81 485 THR A O 1
ATOM 3915 N N . ILE A 1 486 ? 0.939 -1.238 -28.717 1.00 92.00 486 ILE A N 1
ATOM 3916 C CA . ILE A 1 486 ? 0.522 0.161 -28.930 1.00 92.00 486 ILE A CA 1
ATOM 3917 C C . ILE A 1 486 ? 0.079 0.804 -27.613 1.00 92.00 486 ILE A C 1
ATOM 3919 O O . ILE A 1 486 ? 0.569 1.865 -27.231 1.00 92.00 486 ILE A O 1
ATOM 3923 N N . ASN A 1 487 ? -0.821 0.149 -26.872 1.00 92.25 487 ASN A N 1
ATOM 3924 C CA . ASN A 1 487 ? -1.310 0.677 -25.597 1.00 92.25 487 ASN A CA 1
ATOM 3925 C C . ASN A 1 487 ? -0.196 0.817 -24.548 1.00 92.25 487 ASN A C 1
ATOM 3927 O O . ASN A 1 487 ? -0.213 1.760 -23.754 1.00 92.25 487 ASN A O 1
ATOM 3931 N N . SER A 1 488 ? 0.744 -0.127 -24.510 1.00 91.75 488 SER A N 1
ATOM 3932 C CA . SER A 1 488 ? 1.895 -0.084 -23.609 1.00 91.75 488 SER A CA 1
ATOM 3933 C C . SER A 1 488 ? 2.836 1.068 -23.967 1.00 91.75 488 SER A C 1
ATOM 3935 O O . SER A 1 488 ? 3.191 1.850 -23.082 1.00 91.75 488 SER A O 1
ATOM 3937 N N . THR A 1 489 ? 3.158 1.221 -25.254 1.00 92.00 489 THR A N 1
ATOM 3938 C CA . THR A 1 489 ? 4.033 2.268 -25.798 1.00 92.00 489 THR A CA 1
ATOM 3939 C C . THR A 1 489 ? 3.448 3.655 -25.570 1.00 92.00 489 THR A C 1
ATOM 3941 O O . THR A 1 489 ? 4.128 4.496 -24.988 1.00 92.00 489 THR A O 1
ATOM 3944 N N . VAL A 1 490 ? 2.166 3.870 -25.897 1.00 92.50 490 VAL A N 1
ATOM 3945 C CA . VAL A 1 490 ? 1.451 5.128 -25.610 1.00 92.50 490 VAL A CA 1
ATOM 3946 C C . VAL A 1 490 ? 1.573 5.480 -24.132 1.00 92.50 490 VAL A C 1
ATOM 3948 O O . VAL A 1 490 ? 2.036 6.558 -23.783 1.00 92.50 490 VAL A O 1
ATOM 3951 N N . ARG A 1 491 ? 1.243 4.546 -23.231 1.00 91.00 491 ARG A N 1
ATOM 3952 C CA . ARG A 1 491 ? 1.328 4.804 -21.787 1.00 91.00 491 ARG A CA 1
ATOM 3953 C C . ARG A 1 491 ? 2.762 5.033 -21.308 1.00 91.00 491 ARG A C 1
ATOM 3955 O O . ARG A 1 491 ? 2.962 5.715 -20.307 1.00 91.00 491 ARG A O 1
ATOM 3962 N N . ALA A 1 492 ? 3.751 4.395 -21.929 1.00 90.00 492 ALA A N 1
ATOM 3963 C CA . ALA A 1 492 ? 5.157 4.585 -21.592 1.00 90.00 492 ALA A CA 1
ATOM 3964 C C . ALA A 1 492 ? 5.632 5.986 -21.983 1.00 90.00 492 ALA A C 1
ATOM 3966 O O . ALA A 1 492 ? 6.260 6.647 -21.156 1.00 90.00 492 ALA A O 1
ATOM 3967 N N . GLN A 1 493 ? 5.262 6.451 -23.177 1.00 92.38 493 GLN A N 1
ATOM 3968 C CA . GLN A 1 493 ? 5.554 7.800 -23.649 1.00 92.38 493 GLN A CA 1
ATOM 3969 C C . GLN A 1 493 ? 4.781 8.866 -22.862 1.00 92.38 493 GLN A C 1
ATOM 3971 O O . GLN A 1 493 ? 5.399 9.821 -22.409 1.00 92.38 493 GLN A O 1
ATOM 3976 N N . GLU A 1 494 ? 3.489 8.662 -22.566 1.00 92.81 494 GLU A N 1
ATOM 3977 C CA . GLU A 1 494 ? 2.704 9.566 -21.705 1.00 92.81 494 GLU A CA 1
ATOM 3978 C C . GLU A 1 494 ? 3.384 9.747 -20.330 1.00 92.81 494 GLU A C 1
ATOM 3980 O O . GLU A 1 494 ? 3.525 10.860 -19.828 1.00 92.81 494 GLU A O 1
ATOM 3985 N N . ARG A 1 495 ? 3.873 8.653 -19.723 1.00 90.62 495 ARG A N 1
ATOM 3986 C CA . ARG A 1 495 ? 4.626 8.709 -18.454 1.00 90.62 495 ARG A CA 1
ATOM 3987 C C . ARG A 1 495 ? 6.007 9.347 -18.591 1.00 90.62 495 ARG A C 1
ATOM 3989 O O . ARG A 1 495 ? 6.520 9.868 -17.606 1.00 90.62 495 ARG A O 1
ATOM 3996 N N . ALA A 1 496 ? 6.664 9.213 -19.739 1.00 91.62 496 ALA A N 1
ATOM 3997 C CA . ALA A 1 496 ? 7.962 9.835 -19.980 1.00 91.62 496 ALA A CA 1
ATOM 3998 C C . ALA A 1 496 ? 7.806 11.352 -20.132 1.00 91.62 496 ALA A C 1
ATOM 4000 O O . ALA A 1 496 ? 8.477 12.088 -19.418 1.00 91.62 496 ALA A O 1
ATOM 4001 N N . LEU A 1 497 ? 6.848 11.796 -20.950 1.00 94.69 497 LEU A N 1
ATOM 4002 C CA . LEU A 1 497 ? 6.538 13.209 -21.145 1.00 94.69 497 LEU A CA 1
ATOM 4003 C C . LEU A 1 497 ? 6.085 13.877 -19.844 1.00 94.69 497 LEU A C 1
ATOM 4005 O O . LEU A 1 497 ? 6.588 14.938 -19.495 1.00 94.69 497 LEU A O 1
ATOM 4009 N N . LEU A 1 498 ? 5.191 13.236 -19.080 1.00 93.25 498 LEU A N 1
ATOM 4010 C CA . LEU A 1 498 ? 4.749 13.794 -17.800 1.00 93.25 498 LEU A CA 1
ATOM 4011 C C . LEU A 1 498 ? 5.914 13.955 -16.817 1.00 93.25 498 LEU A C 1
ATOM 4013 O O . LEU A 1 498 ? 5.954 14.945 -16.099 1.00 93.25 498 LEU A O 1
ATOM 4017 N N . ARG A 1 499 ? 6.859 13.005 -16.787 1.00 90.94 499 ARG A N 1
ATOM 4018 C CA . ARG A 1 499 ? 8.059 13.123 -15.946 1.00 90.94 499 ARG A CA 1
ATOM 4019 C C . ARG A 1 499 ? 8.940 14.287 -16.378 1.00 90.94 499 ARG A C 1
ATOM 4021 O O . ARG A 1 499 ? 9.324 15.056 -15.515 1.00 90.94 499 ARG A O 1
ATOM 4028 N N . HIS A 1 500 ? 9.170 14.459 -17.677 1.00 93.31 500 HIS A N 1
ATOM 4029 C CA . HIS A 1 500 ? 9.934 15.595 -18.192 1.00 93.31 500 HIS A CA 1
ATOM 4030 C C . HIS A 1 500 ? 9.296 16.938 -17.805 1.00 93.31 500 HIS A C 1
ATOM 4032 O O . HIS A 1 500 ? 9.963 17.799 -17.248 1.00 93.31 500 HIS A O 1
ATOM 4038 N N . ILE A 1 501 ? 7.986 17.098 -18.031 1.00 93.81 501 ILE A N 1
ATOM 4039 C CA . ILE A 1 501 ? 7.244 18.315 -17.649 1.00 93.81 501 ILE A CA 1
ATOM 4040 C C . ILE A 1 501 ? 7.356 18.576 -16.146 1.00 93.81 501 ILE A C 1
ATOM 4042 O O . ILE A 1 501 ? 7.497 19.711 -15.707 1.00 93.81 501 ILE A O 1
ATOM 4046 N N . GLN A 1 502 ? 7.258 17.520 -15.344 1.00 92.00 502 GLN A N 1
ATOM 4047 C CA . GLN A 1 502 ? 7.386 17.616 -13.900 1.00 92.00 502 GLN A CA 1
ATOM 4048 C C . GLN A 1 502 ? 8.804 18.004 -13.460 1.00 92.00 502 GLN A C 1
ATOM 4050 O O . GLN A 1 502 ? 8.938 18.832 -12.571 1.00 92.00 502 GLN A O 1
ATOM 4055 N N . GLU A 1 503 ? 9.842 17.435 -14.073 1.00 91.62 503 GLU A N 1
ATOM 4056 C CA . GLU A 1 503 ? 11.247 17.774 -13.808 1.00 91.62 503 GLU A CA 1
ATOM 4057 C C . GLU A 1 503 ? 11.537 19.240 -14.168 1.00 91.62 503 GLU A C 1
ATOM 4059 O O . GLU A 1 503 ? 12.145 19.961 -13.381 1.00 91.62 503 GLU A O 1
ATOM 4064 N N . GLU A 1 504 ? 11.031 19.713 -15.308 1.00 94.12 504 GLU A N 1
ATOM 4065 C CA . GLU A 1 504 ? 11.133 21.114 -15.727 1.00 94.12 504 GLU A CA 1
ATOM 4066 C C . GLU A 1 504 ? 10.367 22.056 -14.784 1.00 94.12 504 GLU A C 1
ATOM 4068 O O . GLU A 1 504 ? 10.884 23.102 -14.381 1.00 94.12 504 GLU A O 1
ATOM 4073 N N . TYR A 1 505 ? 9.155 21.672 -14.373 1.00 92.44 505 TYR A N 1
ATOM 4074 C CA . TYR A 1 505 ? 8.363 22.411 -13.388 1.00 92.44 505 TYR A CA 1
ATOM 4075 C C . TYR A 1 505 ? 9.089 22.515 -12.042 1.00 92.44 505 TYR A C 1
ATOM 4077 O O . TYR A 1 505 ? 9.166 23.601 -11.473 1.00 92.44 505 TYR A O 1
ATOM 4085 N N . ASP A 1 506 ? 9.659 21.413 -11.547 1.00 90.06 506 ASP A N 1
ATOM 4086 C CA . ASP A 1 506 ? 10.350 21.368 -10.253 1.00 90.06 506 ASP A CA 1
ATOM 4087 C C . ASP A 1 506 ? 11.583 22.301 -10.227 1.00 90.06 506 ASP A C 1
ATOM 4089 O O . ASP A 1 506 ? 11.955 22.801 -9.165 1.00 90.06 506 ASP A O 1
ATOM 4093 N N . ILE A 1 507 ? 12.187 22.585 -11.389 1.00 91.88 507 ILE A N 1
ATOM 4094 C CA . ILE A 1 507 ? 13.305 23.531 -11.550 1.00 91.88 507 ILE A CA 1
ATOM 4095 C C . ILE A 1 507 ? 12.806 24.980 -11.677 1.00 91.88 507 ILE A C 1
ATOM 4097 O O . ILE A 1 507 ? 13.369 25.891 -11.069 1.00 91.88 507 ILE A O 1
ATOM 4101 N N . THR A 1 508 ? 11.766 25.214 -12.478 1.00 93.44 508 THR A N 1
ATOM 4102 C CA . THR A 1 508 ? 11.339 26.566 -12.881 1.00 93.44 508 THR A CA 1
ATOM 4103 C C . THR A 1 508 ? 10.347 27.210 -11.913 1.00 93.44 508 THR A C 1
ATOM 4105 O O . THR A 1 508 ? 10.438 28.412 -11.653 1.00 93.44 508 THR A O 1
ATOM 4108 N N . ALA A 1 509 ? 9.423 26.439 -11.332 1.00 90.44 509 ALA A N 1
ATOM 4109 C CA . ALA A 1 509 ? 8.373 26.959 -10.459 1.00 90.44 509 ALA A CA 1
ATOM 4110 C C . ALA A 1 509 ? 8.913 27.689 -9.214 1.00 90.44 509 ALA A C 1
ATOM 4112 O O . ALA A 1 509 ? 8.401 28.770 -8.911 1.00 90.44 509 ALA A O 1
ATOM 4113 N N . PRO A 1 510 ? 9.966 27.204 -8.519 1.00 90.75 510 PRO A N 1
ATOM 4114 C CA . PRO A 1 510 ? 10.562 27.950 -7.411 1.00 90.75 510 PRO A CA 1
ATOM 4115 C C . PRO A 1 510 ? 11.084 29.327 -7.835 1.00 90.75 510 PRO A C 1
ATOM 4117 O O . PRO A 1 510 ? 10.845 30.306 -7.134 1.00 90.75 510 PRO A O 1
ATOM 4120 N N . VAL A 1 511 ? 11.735 29.423 -9.001 1.00 92.81 511 VAL A N 1
ATOM 4121 C CA . VAL A 1 511 ? 12.271 30.688 -9.533 1.00 92.81 511 VAL A CA 1
ATOM 4122 C C . VAL A 1 511 ? 11.140 31.674 -9.818 1.00 92.81 511 VAL A C 1
ATOM 4124 O O . VAL A 1 511 ? 11.204 32.827 -9.398 1.00 92.81 511 VAL A O 1
ATOM 4127 N N . VAL A 1 512 ? 10.069 31.212 -10.469 1.00 90.31 512 VAL A N 1
ATOM 4128 C CA . VAL A 1 512 ? 8.884 32.038 -10.756 1.00 90.31 512 VAL A CA 1
ATOM 4129 C C . VAL A 1 512 ? 8.216 32.513 -9.464 1.00 90.31 512 VAL A C 1
ATOM 4131 O O . VAL A 1 512 ? 7.874 33.689 -9.349 1.00 90.31 512 VAL A O 1
ATOM 4134 N N . ASN A 1 513 ? 8.059 31.627 -8.479 1.00 88.38 513 ASN A N 1
ATOM 4135 C CA . ASN A 1 513 ? 7.458 31.970 -7.191 1.00 88.38 513 ASN A CA 1
ATOM 4136 C C . ASN A 1 513 ? 8.294 33.009 -6.428 1.00 88.38 513 ASN A C 1
ATOM 4138 O O . ASN A 1 513 ? 7.729 33.949 -5.874 1.00 88.38 513 ASN A O 1
ATOM 4142 N N . ILE A 1 514 ? 9.625 32.883 -6.437 1.00 90.94 514 ILE A N 1
ATOM 4143 C CA . ILE A 1 514 ? 10.536 33.873 -5.841 1.00 90.94 514 ILE A CA 1
ATOM 4144 C C . ILE A 1 514 ? 10.413 35.217 -6.568 1.00 90.94 514 ILE A C 1
ATOM 4146 O O . ILE A 1 514 ? 10.304 36.255 -5.920 1.00 90.94 514 ILE A O 1
ATOM 4150 N N . GLN A 1 515 ? 10.368 35.212 -7.902 1.00 92.50 515 GLN A N 1
ATOM 4151 C CA . GLN A 1 515 ? 10.243 36.439 -8.687 1.00 92.50 515 GLN A CA 1
ATOM 4152 C C . GLN A 1 515 ? 8.933 37.189 -8.397 1.00 92.50 515 GLN A C 1
ATOM 4154 O O . GLN A 1 515 ? 8.949 38.414 -8.283 1.00 92.50 515 GLN A O 1
ATOM 4159 N N . ARG A 1 516 ? 7.817 36.467 -8.222 1.00 88.44 516 ARG A N 1
ATOM 4160 C CA . ARG A 1 516 ? 6.530 37.051 -7.802 1.00 88.44 516 ARG A CA 1
ATOM 4161 C C . ARG A 1 516 ? 6.611 37.688 -6.417 1.00 88.44 516 ARG A C 1
ATOM 4163 O O . ARG A 1 516 ? 6.186 38.826 -6.250 1.00 88.44 516 ARG A O 1
ATOM 4170 N N . GLN A 1 517 ? 7.242 37.008 -5.457 1.00 89.19 517 GLN A N 1
ATOM 4171 C CA . GLN A 1 517 ? 7.440 37.557 -4.111 1.00 89.19 517 GLN A CA 1
ATOM 4172 C C . GLN A 1 517 ? 8.299 38.827 -4.127 1.00 89.19 517 GLN A C 1
ATOM 4174 O O . GLN A 1 517 ? 7.960 39.799 -3.458 1.00 89.19 517 GLN A O 1
ATOM 4179 N N . ILE A 1 518 ? 9.373 38.859 -4.927 1.00 93.19 518 ILE A N 1
ATOM 4180 C CA . ILE A 1 518 ? 10.202 40.064 -5.117 1.00 93.19 518 ILE A CA 1
ATOM 4181 C C . ILE A 1 518 ? 9.370 41.223 -5.690 1.00 93.19 518 ILE A C 1
ATOM 4183 O O . ILE A 1 518 ? 9.594 42.377 -5.339 1.00 93.19 518 ILE A O 1
ATOM 4187 N N . GLN A 1 519 ? 8.388 40.922 -6.543 1.00 92.50 519 GLN A N 1
ATOM 4188 C CA . GLN A 1 519 ? 7.460 41.896 -7.127 1.00 92.50 519 GLN A CA 1
ATOM 4189 C C . GLN A 1 519 ? 6.311 42.302 -6.183 1.00 92.50 519 GLN A C 1
ATOM 4191 O O . GLN A 1 519 ? 5.472 43.113 -6.568 1.00 92.50 519 GLN A O 1
ATOM 4196 N N . GLY A 1 520 ? 6.269 41.772 -4.955 1.00 86.38 520 GLY A N 1
ATOM 4197 C CA . GLY A 1 520 ? 5.224 42.056 -3.968 1.00 86.38 520 GLY A CA 1
ATOM 4198 C C . GLY A 1 520 ? 3.942 41.234 -4.139 1.00 86.38 520 GLY A C 1
ATOM 4199 O O . GLY A 1 520 ? 2.987 41.449 -3.395 1.00 86.38 520 GLY A O 1
ATOM 4200 N N . ASP A 1 521 ? 3.915 40.281 -5.076 1.00 83.69 521 ASP A N 1
ATOM 4201 C CA . ASP A 1 521 ? 2.840 39.296 -5.221 1.00 83.69 521 ASP A CA 1
ATOM 4202 C C . ASP A 1 521 ? 3.120 38.113 -4.284 1.00 83.69 521 ASP A C 1
ATOM 4204 O O . ASP A 1 521 ? 3.756 37.115 -4.642 1.00 83.69 521 ASP A O 1
ATOM 4208 N N . PHE A 1 522 ? 2.710 38.275 -3.026 1.00 72.88 522 PHE A N 1
ATOM 4209 C CA . PHE A 1 522 ? 2.782 37.210 -2.037 1.00 72.88 522 PHE A CA 1
ATOM 4210 C C . PHE A 1 522 ? 1.611 36.249 -2.261 1.00 72.88 522 PHE A C 1
ATOM 4212 O O . PHE A 1 522 ? 0.457 36.670 -2.160 1.00 72.88 522 PHE A O 1
ATOM 4219 N N . PRO A 1 523 ? 1.870 34.958 -2.535 1.00 62.81 523 PRO A N 1
ATOM 4220 C CA . PRO A 1 523 ? 0.795 33.988 -2.662 1.00 62.81 523 PRO A CA 1
ATOM 4221 C C . PRO A 1 523 ? -0.027 33.955 -1.368 1.00 62.81 523 PRO A C 1
ATOM 4223 O O . PRO A 1 523 ? 0.530 33.879 -0.273 1.00 62.81 523 PRO A O 1
ATOM 4226 N N . ASP A 1 524 ? -1.354 34.013 -1.501 1.00 55.91 524 ASP A N 1
ATOM 4227 C CA . ASP A 1 524 ? -2.286 33.956 -0.375 1.00 55.91 524 ASP A CA 1
ATOM 4228 C C . ASP A 1 524 ? -1.999 32.659 0.418 1.00 55.91 524 ASP A C 1
ATOM 4230 O O . ASP A 1 524 ? -2.174 31.555 -0.102 1.00 55.91 524 ASP A O 1
ATOM 4234 N N . CYS A 1 525 ? -1.574 32.765 1.686 1.00 44.78 525 CYS A N 1
ATOM 4235 C CA . CYS A 1 525 ? -1.381 31.636 2.621 1.00 44.78 525 CYS A CA 1
ATOM 4236 C C . CYS A 1 525 ? -2.697 30.916 2.970 1.00 44.78 525 CYS A C 1
ATOM 4238 O O . CYS A 1 525 ? -2.779 30.173 3.949 1.00 44.78 525 CYS A O 1
ATOM 4240 N N . LYS A 1 526 ? -3.761 31.141 2.200 1.00 43.66 526 LYS A N 1
ATOM 4241 C CA . LYS A 1 526 ? -4.952 30.318 2.271 1.00 43.66 526 LYS A CA 1
ATOM 4242 C C . LYS A 1 526 ? -4.586 29.002 1.629 1.00 43.66 526 LYS A C 1
ATOM 4244 O O . LYS A 1 526 ? -4.596 28.872 0.408 1.00 43.66 526 LYS A O 1
ATOM 4249 N N . GLU A 1 527 ? -4.291 28.016 2.473 1.00 45.00 527 GLU A N 1
ATOM 4250 C CA . GLU A 1 527 ? -4.516 26.628 2.111 1.00 45.00 527 GLU A CA 1
ATOM 4251 C C . GLU A 1 527 ? -5.844 26.581 1.352 1.00 45.00 527 GLU A C 1
ATOM 4253 O O . GLU A 1 527 ? -6.879 26.936 1.925 1.00 45.00 527 GLU A O 1
ATOM 4258 N N . PRO A 1 528 ? -5.882 26.145 0.084 1.00 43.41 528 PRO A N 1
ATOM 4259 C CA . PRO A 1 528 ? -7.134 25.680 -0.460 1.00 43.41 528 PRO A CA 1
ATOM 4260 C C . PRO A 1 528 ? -7.451 24.427 0.355 1.00 43.41 528 PRO A C 1
ATOM 4262 O O . PRO A 1 528 ? -6.977 23.330 0.050 1.00 43.41 528 PRO A O 1
ATOM 4265 N N . ILE A 1 529 ? -8.141 24.593 1.482 1.00 45.28 529 ILE A N 1
ATOM 4266 C CA . ILE A 1 529 ? -8.822 23.513 2.174 1.00 45.28 529 ILE A CA 1
ATOM 4267 C C . ILE A 1 529 ? -9.639 22.849 1.076 1.00 45.28 529 ILE A C 1
ATOM 4269 O O . ILE A 1 529 ? -10.537 23.469 0.519 1.00 45.28 529 ILE A O 1
ATOM 4273 N N . LEU A 1 530 ? -9.252 21.624 0.712 1.00 49.41 530 LEU A N 1
ATOM 4274 C CA . LEU A 1 530 ? -10.032 20.764 -0.171 1.00 49.41 530 LEU A CA 1
ATOM 4275 C C . LEU A 1 530 ? -10.444 21.472 -1.481 1.00 49.41 530 LEU A C 1
ATOM 4277 O O . LEU A 1 530 ? -11.629 21.644 -1.741 1.00 49.41 530 LEU A O 1
ATOM 4281 N N . ALA A 1 531 ? -9.473 21.902 -2.301 1.00 38.66 531 ALA A N 1
ATOM 4282 C CA . ALA A 1 531 ? -9.766 22.415 -3.643 1.00 38.66 531 ALA A CA 1
ATOM 4283 C C . ALA A 1 531 ? -10.653 21.411 -4.405 1.00 38.66 531 ALA A C 1
ATOM 4285 O O . ALA A 1 531 ? -10.232 20.285 -4.679 1.00 38.66 531 ALA A O 1
ATOM 4286 N N . GLU A 1 532 ? -11.878 21.872 -4.672 1.00 43.56 532 GLU A N 1
ATOM 4287 C CA . GLU A 1 532 ? -13.051 21.145 -5.152 1.00 43.56 532 GLU A CA 1
ATOM 4288 C C . GLU A 1 532 ? -13.483 19.998 -4.228 1.00 43.56 532 GLU A C 1
ATOM 4290 O O . GLU A 1 532 ? -13.088 18.842 -4.390 1.00 43.56 532 GLU A O 1
ATOM 4295 N N . GLU A 1 533 ? -14.402 20.298 -3.303 1.00 45.88 533 GLU A N 1
ATOM 4296 C CA . GLU A 1 533 ? -15.398 19.329 -2.853 1.00 45.88 533 GLU A CA 1
ATOM 4297 C C . GLU A 1 533 ? -16.109 18.777 -4.096 1.00 45.88 533 GLU A C 1
ATOM 4299 O O . GLU A 1 533 ? -17.178 19.235 -4.503 1.00 45.88 533 GLU A O 1
ATOM 4304 N N . ALA A 1 534 ? -15.515 17.775 -4.742 1.00 52.72 534 ALA A N 1
ATOM 4305 C CA . ALA A 1 534 ? -16.237 16.895 -5.628 1.00 52.72 534 ALA A CA 1
ATOM 4306 C C . ALA A 1 534 ? -17.367 16.340 -4.766 1.00 52.72 534 ALA A C 1
ATOM 4308 O O . ALA A 1 534 ? -17.114 15.494 -3.912 1.00 52.72 534 ALA A O 1
ATOM 4309 N N . MET A 1 535 ? -18.567 16.914 -4.914 1.00 67.94 535 MET A N 1
ATOM 4310 C CA . MET A 1 535 ? -19.723 16.701 -4.047 1.00 67.94 535 MET A CA 1
ATOM 4311 C C . MET A 1 535 ? -19.803 15.225 -3.660 1.00 67.94 535 MET A C 1
ATOM 4313 O O . MET A 1 535 ? -20.228 14.404 -4.479 1.00 67.94 535 MET A O 1
ATOM 4317 N N . ILE A 1 536 ? -19.343 14.883 -2.444 1.00 83.38 536 ILE A N 1
ATOM 4318 C CA . ILE A 1 536 ? -19.176 13.485 -2.035 1.00 83.38 536 ILE A CA 1
ATOM 4319 C C . ILE A 1 536 ? -20.554 12.849 -2.144 1.00 83.38 536 ILE A C 1
ATOM 4321 O O . ILE A 1 536 ? -21.473 13.211 -1.403 1.00 83.38 536 ILE A O 1
ATOM 4325 N N . LYS A 1 537 ? -20.729 11.958 -3.124 1.00 84.38 537 LYS A N 1
ATOM 4326 C CA . LYS A 1 537 ? -22.062 11.496 -3.539 1.00 84.38 537 LYS A CA 1
ATOM 4327 C C . LYS A 1 537 ? -22.709 10.611 -2.483 1.00 84.38 537 LYS A C 1
ATOM 4329 O O . LYS A 1 537 ? -23.934 10.563 -2.393 1.00 84.38 537 LYS A O 1
ATOM 4334 N N . ILE A 1 538 ? -21.889 9.894 -1.716 1.00 88.62 538 ILE A N 1
ATOM 4335 C CA . ILE A 1 538 ? -22.328 8.964 -0.680 1.00 88.62 538 ILE A CA 1
ATOM 4336 C C . ILE A 1 538 ? -22.424 9.703 0.665 1.00 88.62 538 ILE A C 1
ATOM 4338 O O . ILE A 1 538 ? -21.392 10.124 1.195 1.00 88.62 538 ILE A O 1
ATOM 4342 N N . PRO A 1 539 ? -23.628 9.832 1.258 1.00 91.88 539 PRO A N 1
ATOM 4343 C CA . PRO A 1 539 ? -23.815 10.540 2.525 1.00 91.88 539 PRO A CA 1
ATOM 4344 C C . PRO A 1 539 ? -22.989 9.960 3.675 1.00 91.88 539 PRO A C 1
ATOM 4346 O O . PRO A 1 539 ? -22.443 10.707 4.480 1.00 91.88 539 PRO A O 1
ATOM 4349 N N . GLU A 1 540 ? -22.878 8.632 3.754 1.00 94.81 540 GLU A N 1
ATOM 4350 C CA . GLU A 1 540 ? -22.100 7.949 4.788 1.00 94.81 540 GLU A CA 1
ATOM 4351 C C . GLU A 1 540 ? -20.621 8.344 4.721 1.00 94.81 540 GLU A C 1
ATOM 4353 O O . GLU A 1 540 ? -20.019 8.666 5.744 1.00 94.81 540 GLU A O 1
ATOM 4358 N N . ARG A 1 541 ? -20.053 8.399 3.510 1.00 93.25 541 ARG A N 1
ATOM 4359 C CA . ARG A 1 541 ? -18.673 8.836 3.287 1.00 93.25 541 ARG A CA 1
ATOM 4360 C C . ARG A 1 541 ? -18.486 10.313 3.606 1.00 93.25 541 ARG A C 1
ATOM 4362 O O . ARG A 1 541 ? -17.485 10.662 4.223 1.00 93.25 541 ARG A O 1
ATOM 4369 N N . ARG A 1 542 ? -19.441 11.165 3.225 1.00 93.00 542 ARG A N 1
ATOM 4370 C CA . ARG A 1 542 ? -19.394 12.600 3.534 1.00 93.00 542 ARG A CA 1
ATOM 4371 C C . ARG A 1 542 ? -19.293 12.836 5.039 1.00 93.00 542 ARG A C 1
ATOM 4373 O O . ARG A 1 542 ? -18.386 13.528 5.477 1.00 93.00 542 ARG A O 1
ATOM 4380 N N . ARG A 1 543 ? -20.130 12.159 5.832 1.00 95.12 543 ARG A N 1
ATOM 4381 C CA . ARG A 1 543 ? -20.085 12.244 7.302 1.00 95.12 543 ARG A CA 1
ATOM 4382 C C . ARG A 1 543 ? -18.764 11.748 7.891 1.00 95.12 543 ARG A C 1
ATOM 4384 O O . ARG A 1 543 ? -18.317 12.275 8.903 1.00 95.12 543 ARG A O 1
ATOM 4391 N N . ILE A 1 544 ? -18.138 10.734 7.289 1.00 95.62 544 ILE A N 1
ATOM 4392 C CA . ILE A 1 544 ? -16.804 10.270 7.709 1.00 95.62 544 ILE A CA 1
ATOM 4393 C C . ILE A 1 544 ? -15.743 11.332 7.380 1.00 95.62 544 ILE A C 1
ATOM 4395 O O . ILE A 1 544 ? -14.899 11.620 8.221 1.00 95.62 544 ILE A O 1
ATOM 4399 N N . ALA A 1 545 ? -15.806 11.960 6.202 1.00 93.88 545 ALA A N 1
ATOM 4400 C CA . ALA A 1 545 ? -14.901 13.050 5.834 1.00 93.88 545 ALA A CA 1
ATOM 4401 C C . ALA A 1 545 ? -15.066 14.277 6.757 1.00 93.88 545 ALA A C 1
ATOM 4403 O O . ALA A 1 545 ? -14.073 14.793 7.265 1.00 93.88 545 ALA A O 1
ATOM 4404 N N . GLU A 1 546 ? -16.303 14.675 7.068 1.00 92.00 546 GLU A N 1
ATOM 4405 C CA . GLU A 1 546 ? -16.627 15.720 8.056 1.00 92.00 546 GLU A CA 1
ATOM 4406 C C . GLU A 1 546 ? -16.099 15.361 9.463 1.00 92.00 546 GLU A C 1
ATOM 4408 O O . GLU A 1 546 ? -15.573 16.205 10.195 1.00 92.00 546 GLU A O 1
ATOM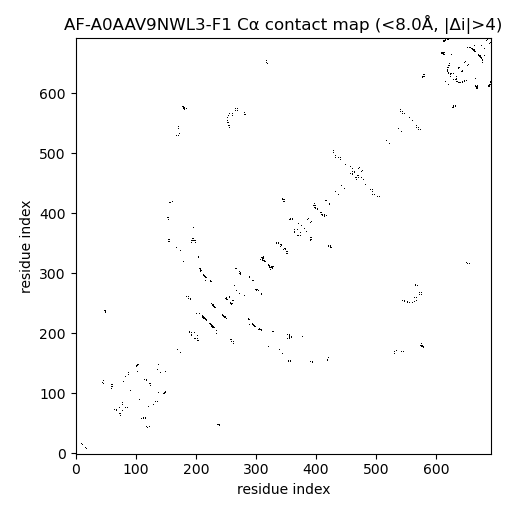 4413 N N . ALA A 1 547 ? -16.173 14.084 9.853 1.00 91.75 547 ALA A N 1
ATOM 4414 C CA . ALA A 1 547 ? -15.611 13.615 11.118 1.00 91.75 547 ALA A CA 1
ATOM 4415 C C . ALA A 1 547 ? -14.070 13.693 11.148 1.00 91.75 547 ALA A C 1
ATOM 4417 O O . ALA A 1 547 ? -13.496 13.937 12.208 1.00 91.75 547 ALA A O 1
ATOM 4418 N N . ALA A 1 548 ? -13.401 13.553 10.000 1.00 90.38 548 ALA A N 1
ATOM 4419 C CA . ALA A 1 548 ? -11.940 13.588 9.891 1.00 90.38 548 ALA A CA 1
ATOM 4420 C C . ALA A 1 548 ? -11.348 14.988 10.128 1.00 90.38 548 ALA A C 1
ATOM 4422 O O . ALA A 1 548 ? -10.205 15.119 10.576 1.00 90.38 548 ALA A O 1
ATOM 4423 N N . VAL A 1 549 ? -12.118 16.033 9.811 1.00 88.38 549 VAL A N 1
ATOM 4424 C CA . VAL A 1 549 ? -11.710 17.441 9.955 1.00 88.38 549 VAL A CA 1
ATOM 4425 C C . VAL A 1 549 ? -12.231 18.088 11.236 1.00 88.38 549 VAL A C 1
ATOM 4427 O O . VAL A 1 549 ? -11.756 19.155 11.609 1.00 88.38 549 VAL A O 1
ATOM 4430 N N . SER A 1 550 ? -13.179 17.456 11.933 1.00 85.62 550 SER A N 1
ATOM 4431 C CA . SER A 1 550 ? -13.712 18.017 13.175 1.00 85.62 550 SER A CA 1
ATOM 4432 C C . SER A 1 550 ? -12.715 17.927 14.331 1.00 85.62 550 SER A C 1
ATOM 4434 O O . SER A 1 550 ? -12.091 16.888 14.570 1.00 85.62 550 SER A O 1
ATOM 4436 N N . ASP A 1 551 ? -12.611 19.039 15.056 1.00 84.88 551 ASP A N 1
ATOM 4437 C CA . ASP A 1 551 ? -11.751 19.216 16.222 1.00 84.88 551 ASP A CA 1
ATOM 4438 C C . ASP A 1 551 ? -12.131 18.230 17.348 1.00 84.88 551 ASP A C 1
ATOM 4440 O O . ASP A 1 551 ? -13.263 18.289 17.847 1.00 84.88 551 ASP A O 1
ATOM 4444 N N . PRO A 1 552 ? -11.226 17.310 17.741 1.00 80.56 552 PRO A N 1
ATOM 4445 C CA . PRO A 1 552 ? -11.479 16.358 18.816 1.00 80.56 552 PRO A CA 1
ATOM 4446 C C . PRO A 1 552 ? -11.727 17.017 20.172 1.00 80.56 552 PRO A C 1
ATOM 4448 O O . PRO A 1 552 ? -12.549 16.504 20.928 1.00 80.56 552 PRO A O 1
ATOM 4451 N N . ALA A 1 553 ? -11.130 18.183 20.446 1.00 82.69 553 ALA A N 1
ATOM 4452 C CA . ALA A 1 553 ? -11.266 18.870 21.732 1.00 82.69 553 ALA A CA 1
ATOM 4453 C C . ALA A 1 553 ? -12.719 19.277 22.047 1.00 82.69 553 ALA A C 1
ATOM 4455 O O . ALA A 1 553 ? -13.088 19.475 23.204 1.00 82.69 553 ALA A O 1
ATOM 4456 N N . ARG A 1 554 ? -13.589 19.345 21.029 1.00 81.50 554 ARG A N 1
ATOM 4457 C CA . ARG A 1 554 ? -15.025 19.638 21.183 1.00 81.50 554 ARG A CA 1
ATOM 4458 C C . ARG A 1 554 ? -15.841 18.467 21.742 1.00 81.50 554 ARG A C 1
ATOM 4460 O O . ARG A 1 554 ? -17.021 18.646 22.060 1.00 81.50 554 ARG A O 1
ATOM 4467 N N . PHE A 1 555 ? -15.261 17.270 21.826 1.00 81.38 555 PHE A N 1
ATOM 4468 C CA . PHE A 1 555 ? -15.959 16.046 22.207 1.00 81.38 555 PHE A CA 1
ATOM 4469 C C . PHE A 1 555 ? -15.295 15.407 23.428 1.00 81.38 555 PHE A C 1
ATOM 4471 O O . PHE A 1 555 ? -14.260 14.766 23.315 1.00 81.38 555 PHE A O 1
ATOM 4478 N N . THR A 1 556 ? -15.931 15.521 24.592 1.00 80.12 556 THR A N 1
ATOM 4479 C CA . THR A 1 556 ? -15.456 14.914 25.843 1.00 80.12 556 THR A CA 1
ATOM 4480 C C . THR A 1 556 ? -16.481 13.926 26.407 1.00 80.12 556 THR A C 1
ATOM 4482 O O . THR A 1 556 ? -17.684 14.025 26.129 1.00 80.12 556 THR A O 1
ATOM 4485 N N . GLY A 1 557 ? -16.005 12.931 27.163 1.00 82.94 557 GLY A N 1
ATOM 4486 C CA . GLY A 1 557 ? -16.838 11.909 27.808 1.00 82.94 557 GLY A CA 1
ATOM 4487 C C . GLY A 1 557 ? -17.777 11.182 26.837 1.00 82.94 557 GLY A C 1
ATOM 4488 O O . GLY A 1 557 ? -17.370 10.740 25.760 1.00 82.94 557 GLY A O 1
ATOM 4489 N N . GLU A 1 558 ? -19.065 11.113 27.185 1.00 85.75 558 GLU A N 1
ATOM 4490 C CA . GLU A 1 558 ? -20.106 10.437 26.393 1.00 85.75 558 GLU A CA 1
ATOM 4491 C C . GLU A 1 558 ? -20.212 10.970 24.952 1.00 85.75 558 GLU A C 1
ATOM 4493 O O . GLU A 1 558 ? -20.523 10.222 24.023 1.00 85.75 558 GLU A O 1
ATOM 4498 N N . LYS A 1 559 ? -19.911 12.257 24.716 1.00 86.31 559 LYS A N 1
ATOM 4499 C CA . LYS A 1 559 ? -19.937 12.829 23.358 1.00 86.31 559 LYS A CA 1
A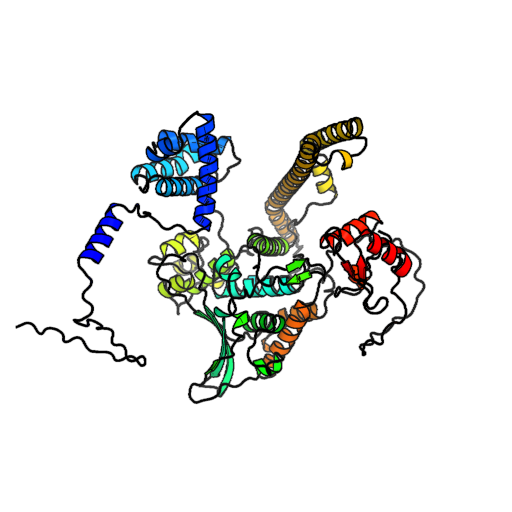TOM 4500 C C . LYS A 1 559 ? -18.856 12.221 22.466 1.00 86.31 559 LYS A C 1
ATOM 4502 O O . LYS A 1 559 ? -19.121 12.007 21.282 1.00 86.31 559 LYS A O 1
ATOM 4507 N N . SER A 1 560 ? -17.678 11.931 23.023 1.00 86.88 560 SER A N 1
ATOM 4508 C CA . SER A 1 560 ? -16.598 11.245 22.304 1.00 86.88 560 SER A CA 1
ATOM 4509 C C . SER A 1 560 ? -17.022 9.817 21.943 1.00 86.88 560 SER A C 1
ATOM 4511 O O . SER A 1 560 ? -16.991 9.430 20.772 1.00 86.88 560 SER A O 1
ATOM 4513 N N . LEU A 1 561 ? -17.588 9.076 22.902 1.00 89.88 561 LEU A N 1
ATOM 4514 C CA . LEU A 1 561 ? -18.098 7.721 22.667 1.00 89.88 561 LEU A CA 1
ATOM 4515 C C . LEU A 1 561 ? -19.188 7.684 21.581 1.00 89.88 561 LEU A C 1
ATOM 4517 O O . LEU A 1 561 ? -19.129 6.889 20.638 1.00 89.88 561 LEU A O 1
ATOM 4521 N N . LEU A 1 562 ? -20.160 8.598 21.648 1.00 92.19 562 LEU A N 1
ATOM 4522 C CA . LEU A 1 562 ? -21.206 8.733 20.631 1.00 92.19 562 LEU A CA 1
ATOM 4523 C C . LEU A 1 562 ? -20.634 9.070 19.249 1.00 92.19 562 LEU A C 1
ATOM 4525 O O . LEU A 1 562 ? -21.200 8.648 18.234 1.00 92.19 562 LEU A O 1
ATOM 4529 N N . ARG A 1 563 ? -19.521 9.808 19.181 1.00 91.69 563 ARG A N 1
ATOM 4530 C CA . ARG A 1 563 ? -18.810 10.102 17.930 1.00 91.69 563 ARG A CA 1
ATOM 4531 C C . ARG A 1 563 ? -18.242 8.818 17.317 1.00 91.69 563 ARG A C 1
ATOM 4533 O O . ARG A 1 563 ? -18.466 8.591 16.126 1.00 91.69 563 ARG A O 1
ATOM 4540 N N . HIS A 1 564 ? -17.618 7.944 18.114 1.00 94.31 564 HIS A N 1
ATOM 4541 C CA . HIS A 1 564 ? -17.181 6.611 17.671 1.00 94.31 564 HIS A CA 1
ATOM 4542 C C . HIS A 1 564 ? -18.338 5.754 17.170 1.00 94.31 564 HIS A C 1
ATOM 4544 O O . HIS A 1 564 ? -18.272 5.230 16.057 1.00 94.31 564 HIS A O 1
ATOM 4550 N N . ILE A 1 565 ? -19.428 5.672 17.936 1.00 96.12 565 ILE A N 1
ATOM 4551 C CA . ILE A 1 565 ? -20.614 4.888 17.566 1.00 96.12 565 ILE A CA 1
ATOM 4552 C C . ILE A 1 565 ? -21.193 5.382 16.231 1.00 96.12 565 ILE A C 1
ATOM 4554 O O . ILE A 1 565 ? -21.459 4.582 15.329 1.00 96.12 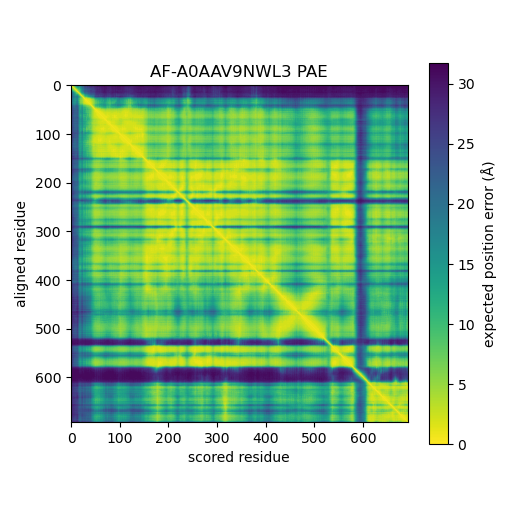565 ILE A O 1
ATOM 4558 N N . LYS A 1 566 ? -21.368 6.701 16.065 1.00 96.19 566 LYS A N 1
ATOM 4559 C CA . LYS A 1 566 ? -21.885 7.306 14.824 1.00 96.19 566 LYS A CA 1
ATOM 4560 C C . LYS A 1 566 ? -20.953 7.061 13.639 1.00 96.19 566 LYS A C 1
ATOM 4562 O O . LYS A 1 566 ? -21.427 6.694 12.564 1.00 96.19 566 LYS A O 1
ATOM 4567 N N . CYS A 1 567 ? -19.647 7.249 13.822 1.00 96.69 567 CYS A N 1
ATOM 4568 C CA . CYS A 1 567 ? -18.660 7.015 12.772 1.00 96.69 567 CYS A CA 1
ATOM 4569 C C . CYS A 1 567 ? -18.645 5.539 12.348 1.00 96.69 567 CYS A C 1
ATOM 4571 O O . CYS A 1 567 ? -18.777 5.241 11.163 1.00 96.69 567 CYS A O 1
ATOM 4573 N N . CYS A 1 568 ? -18.626 4.615 13.312 1.00 97.75 568 CYS A N 1
ATOM 4574 C CA . CYS A 1 568 ? -18.671 3.176 13.066 1.00 97.75 568 CYS A CA 1
ATOM 4575 C C . CYS A 1 568 ? -19.944 2.759 12.309 1.00 97.75 568 CYS A C 1
ATOM 4577 O O . CYS A 1 568 ? -19.864 2.049 11.310 1.00 97.75 568 CYS A O 1
ATOM 4579 N N . ARG A 1 569 ? -21.121 3.276 12.700 1.00 98.00 569 ARG A N 1
ATOM 4580 C CA . ARG A 1 569 ? -22.380 3.058 11.961 1.00 98.00 569 ARG A CA 1
ATOM 4581 C C . ARG A 1 569 ? -22.286 3.529 10.504 1.00 98.00 569 ARG A C 1
ATOM 4583 O O . ARG A 1 569 ? -22.725 2.808 9.610 1.00 98.00 569 ARG A O 1
ATOM 4590 N N . ASN A 1 570 ? -21.695 4.702 10.248 1.00 97.94 570 ASN A N 1
ATOM 4591 C CA . ASN A 1 570 ? -21.469 5.175 8.878 1.00 97.94 570 ASN A CA 1
ATOM 4592 C C . ASN A 1 570 ? -20.485 4.268 8.120 1.00 97.94 570 ASN A C 1
ATOM 4594 O O . ASN A 1 570 ? -20.732 3.986 6.954 1.00 97.94 570 ASN A O 1
ATOM 4598 N N . MET A 1 571 ? -19.419 3.771 8.759 1.00 98.06 571 MET A N 1
ATOM 4599 C CA . MET A 1 571 ? -18.460 2.843 8.140 1.00 98.06 571 MET A CA 1
ATOM 4600 C C . MET A 1 571 ? -19.115 1.514 7.740 1.00 98.06 571 MET A C 1
ATOM 4602 O O . MET A 1 571 ? -18.912 1.053 6.619 1.00 98.06 571 MET A O 1
ATOM 4606 N N . ILE A 1 572 ? -19.956 0.941 8.607 1.00 97.56 572 ILE A N 1
ATOM 4607 C CA . ILE A 1 572 ? -20.718 -0.287 8.320 1.00 97.56 572 ILE A CA 1
ATOM 4608 C C . ILE A 1 572 ? -21.658 -0.061 7.133 1.00 97.56 572 ILE A C 1
ATOM 4610 O O . ILE A 1 572 ? -21.645 -0.813 6.160 1.00 97.56 572 ILE A O 1
ATOM 4614 N N . ALA A 1 573 ? -22.447 1.016 7.176 1.00 96.25 573 ALA A N 1
ATOM 4615 C CA . ALA A 1 573 ? -23.365 1.350 6.092 1.00 96.25 573 ALA A CA 1
ATOM 4616 C C . ALA A 1 573 ? -22.622 1.640 4.776 1.00 96.25 573 ALA A C 1
ATOM 4618 O O . ALA A 1 573 ? -23.106 1.267 3.704 1.00 96.25 573 ALA A O 1
ATOM 4619 N N . LEU A 1 574 ? -21.437 2.255 4.854 1.00 95.50 574 LEU A N 1
ATOM 4620 C CA . LEU A 1 574 ? -20.575 2.543 3.715 1.00 95.50 574 LEU A CA 1
ATOM 4621 C C . LEU A 1 574 ? -20.068 1.261 3.047 1.00 95.50 574 LEU A C 1
ATOM 4623 O O . LEU A 1 574 ? -20.070 1.200 1.822 1.00 95.50 574 LEU A O 1
ATOM 4627 N N . CYS A 1 575 ? -19.697 0.217 3.795 1.00 94.31 575 CYS A N 1
ATOM 4628 C CA . CYS A 1 575 ? -19.229 -1.051 3.217 1.00 94.31 575 CYS A CA 1
ATOM 4629 C C . CYS A 1 575 ? -20.208 -1.654 2.195 1.00 94.31 575 CYS A C 1
ATOM 4631 O O . CYS A 1 575 ? -19.784 -2.276 1.216 1.00 94.31 575 CYS A O 1
ATOM 4633 N N . LYS A 1 576 ? -21.512 -1.410 2.379 1.00 89.81 576 LYS A N 1
ATOM 4634 C CA . LYS A 1 576 ? -22.585 -1.851 1.480 1.00 89.81 576 LYS A CA 1
ATOM 4635 C C . LYS A 1 576 ? -22.873 -0.878 0.326 1.00 89.81 576 LYS A C 1
ATOM 4637 O O . LYS A 1 576 ? -23.856 -1.077 -0.385 1.00 89.81 576 LYS A O 1
ATOM 4642 N N . LYS A 1 577 ? -22.067 0.168 0.109 1.00 90.12 577 LYS A N 1
ATOM 4643 C CA . LYS A 1 577 ? -22.222 1.143 -0.990 1.00 90.12 577 LYS A CA 1
ATOM 4644 C C . LYS A 1 577 ? -21.203 0.931 -2.107 1.00 90.12 577 LYS A C 1
ATOM 4646 O O . LYS A 1 577 ? -20.184 0.252 -1.956 1.00 90.12 577 LYS A O 1
ATOM 4651 N N . ARG A 1 578 ? -21.497 1.526 -3.262 1.00 86.38 578 ARG A N 1
ATOM 4652 C CA . ARG A 1 578 ? -20.640 1.531 -4.453 1.00 86.38 578 ARG A CA 1
ATOM 4653 C C . ARG A 1 578 ? -20.703 2.903 -5.110 1.00 86.38 578 ARG A C 1
ATOM 4655 O O . ARG A 1 578 ? -21.773 3.493 -5.140 1.00 86.38 578 ARG A O 1
ATOM 4662 N N . GLU A 1 579 ? -19.607 3.356 -5.701 1.00 77.81 579 GLU A N 1
ATOM 4663 C CA . GLU A 1 579 ? -19.589 4.518 -6.598 1.00 77.81 579 GLU A CA 1
ATOM 4664 C C . GLU A 1 579 ? -19.399 4.047 -8.045 1.00 77.81 579 GLU A C 1
ATOM 4666 O O . GLU A 1 579 ? -18.710 3.052 -8.311 1.00 77.81 579 GLU A O 1
ATOM 4671 N N . SER A 1 580 ? -20.039 4.722 -9.005 1.00 66.50 580 SER A N 1
ATOM 4672 C CA . SER A 1 580 ? -19.771 4.441 -10.415 1.00 66.50 580 SER A CA 1
ATOM 4673 C C . SER A 1 580 ? -18.390 4.968 -10.785 1.00 66.50 580 SER A C 1
ATOM 4675 O O . SER A 1 580 ? -17.949 6.013 -10.310 1.00 66.50 580 SER A O 1
ATOM 4677 N N . ARG A 1 581 ? -17.710 4.267 -11.698 1.00 61.25 581 ARG A N 1
ATOM 4678 C CA . ARG A 1 581 ? -16.524 4.826 -12.349 1.00 61.25 581 ARG A CA 1
ATOM 4679 C C . ARG A 1 581 ? -16.973 6.064 -13.105 1.00 61.25 581 ARG A C 1
ATOM 4681 O O . ARG A 1 581 ? -17.722 5.919 -14.069 1.00 61.25 581 ARG A O 1
ATOM 4688 N N . THR A 1 582 ? -16.502 7.239 -12.699 1.00 48.72 582 THR A N 1
ATOM 4689 C CA . THR A 1 582 ? -16.728 8.495 -13.415 1.00 48.72 582 THR A CA 1
ATOM 4690 C C . THR A 1 582 ? -16.251 8.320 -14.857 1.00 48.72 582 THR A C 1
ATOM 4692 O O . THR A 1 582 ? -15.062 8.389 -15.160 1.00 48.72 582 THR A O 1
ATOM 4695 N N . ALA A 1 583 ? -17.172 7.996 -15.764 1.00 36.62 583 ALA A N 1
ATOM 4696 C CA . ALA A 1 583 ? -16.937 8.152 -17.188 1.00 36.62 583 ALA A CA 1
ATOM 4697 C C . ALA A 1 583 ? -16.810 9.657 -17.430 1.00 36.62 583 ALA A C 1
ATOM 4699 O O . ALA A 1 583 ? -17.581 10.404 -16.826 1.00 36.62 583 ALA A O 1
ATOM 4700 N N . LYS A 1 584 ? -15.850 10.087 -18.269 1.00 33.56 584 LYS A N 1
ATOM 4701 C CA . LYS A 1 584 ? -15.694 11.491 -18.693 1.00 33.56 584 LYS A CA 1
ATOM 4702 C C . LYS A 1 584 ? -17.090 12.102 -18.887 1.00 33.56 584 LYS A C 1
ATOM 4704 O O . LYS A 1 584 ? -17.837 11.653 -19.764 1.00 33.56 584 LYS A O 1
ATOM 4709 N N . ILE A 1 585 ? -17.454 13.031 -18.002 1.00 30.98 585 ILE A N 1
ATOM 4710 C CA . ILE A 1 585 ? -18.732 13.735 -18.041 1.00 30.98 585 ILE A CA 1
ATOM 4711 C C . ILE A 1 585 ? -18.711 14.513 -19.351 1.00 30.98 585 ILE A C 1
ATOM 4713 O O . ILE A 1 585 ? -17.795 15.288 -19.591 1.00 30.98 585 ILE A O 1
ATOM 4717 N N . THR A 1 586 ? -19.673 14.244 -20.225 1.00 30.16 586 THR A N 1
ATOM 4718 C CA . THR A 1 586 ? -19.978 15.188 -21.305 1.00 30.16 586 THR A CA 1
ATOM 4719 C C . THR A 1 586 ? -21.115 16.031 -20.744 1.00 30.16 586 THR A C 1
ATOM 4721 O O . THR A 1 586 ? -22.047 15.427 -20.195 1.00 30.16 586 THR A O 1
ATOM 4724 N N . PRO A 1 587 ? -21.060 17.369 -20.809 1.00 27.14 587 PRO A N 1
ATOM 4725 C CA . PRO A 1 587 ? -22.242 18.174 -20.545 1.00 27.14 587 PRO A CA 1
ATOM 4726 C C . PRO A 1 587 ? -23.377 17.674 -21.452 1.00 27.14 587 PRO A C 1
ATOM 4728 O O . PRO A 1 587 ? -23.108 17.318 -22.606 1.00 27.14 587 PRO A O 1
ATOM 4731 N N . PRO A 1 588 ? -24.623 17.562 -20.965 1.00 29.98 588 PRO A N 1
ATOM 4732 C CA . PRO A 1 588 ? -25.743 17.346 -21.868 1.00 29.98 588 PRO A CA 1
ATOM 4733 C C . PRO A 1 588 ? -25.828 18.531 -22.850 1.00 29.98 588 PRO A C 1
ATOM 4735 O O . PRO A 1 588 ? -25.527 19.658 -22.449 1.00 29.98 588 PRO A O 1
ATOM 4738 N N . PRO A 1 589 ? -26.242 18.314 -24.113 1.00 29.95 589 PRO A N 1
ATOM 4739 C CA . PRO A 1 589 ? -26.678 19.415 -24.962 1.00 29.95 589 PRO A CA 1
ATOM 4740 C C . PRO A 1 589 ? -27.781 20.169 -24.219 1.00 29.95 589 PRO A C 1
ATOM 4742 O O . PRO A 1 589 ? -28.693 19.534 -23.681 1.00 29.95 589 PRO A O 1
ATOM 4745 N N . ALA A 1 590 ? -27.665 21.493 -24.146 1.00 28.69 590 ALA A N 1
ATOM 4746 C CA . ALA A 1 590 ? -28.677 22.342 -23.541 1.00 28.69 590 ALA A CA 1
ATOM 4747 C C . ALA A 1 590 ? -30.012 22.106 -24.262 1.00 28.69 590 ALA A C 1
ATOM 4749 O O . ALA A 1 590 ? -30.172 22.471 -25.424 1.00 28.69 590 ALA A O 1
ATOM 4750 N N . LEU A 1 591 ? -30.951 21.454 -23.583 1.00 33.53 591 LEU A N 1
ATOM 4751 C CA . LEU A 1 591 ? -32.358 21.471 -23.956 1.00 33.53 591 LEU A CA 1
ATOM 4752 C C . LEU A 1 591 ? -33.102 22.303 -22.907 1.00 33.53 591 LEU A C 1
ATOM 4754 O O . LEU A 1 591 ? -32.712 22.257 -21.736 1.00 33.53 591 LEU A O 1
ATOM 4758 N N . PRO A 1 592 ? -34.132 23.070 -23.307 1.00 29.39 592 PRO A N 1
ATOM 4759 C CA . PRO A 1 592 ? -34.826 23.983 -22.411 1.00 29.39 592 PRO A CA 1
ATOM 4760 C C . PRO A 1 592 ? -35.392 23.238 -21.203 1.00 29.39 592 PRO A C 1
ATOM 4762 O O . PRO A 1 592 ? -36.079 22.225 -21.345 1.00 29.39 592 PRO A O 1
ATOM 4765 N N . PHE A 1 593 ? -35.073 23.746 -20.016 1.00 28.08 593 PHE A N 1
ATOM 4766 C CA . PHE A 1 593 ? -35.668 23.321 -18.759 1.00 28.08 593 PHE A CA 1
ATOM 4767 C C . PHE A 1 593 ? -37.181 23.553 -18.820 1.00 28.08 593 PHE A C 1
ATOM 4769 O O . PHE A 1 593 ? -37.636 24.689 -18.889 1.00 28.08 593 PHE A O 1
ATOM 4776 N N . THR A 1 594 ? -37.963 22.478 -18.779 1.00 28.27 594 THR A N 1
ATOM 4777 C CA . THR A 1 594 ? -39.343 22.540 -18.294 1.00 28.27 594 THR A CA 1
ATOM 4778 C C . THR A 1 594 ? -39.324 22.093 -16.843 1.00 28.27 594 THR A C 1
ATOM 4780 O O . THR A 1 594 ? -39.018 20.929 -16.562 1.00 28.27 594 THR A O 1
ATOM 4783 N N . ASP A 1 595 ? -39.608 23.025 -15.938 1.00 26.31 595 ASP A N 1
ATOM 4784 C CA . ASP A 1 595 ? -39.707 22.771 -14.507 1.00 26.31 595 ASP A CA 1
ATOM 4785 C C . ASP A 1 595 ? -40.714 21.654 -14.215 1.00 26.31 595 ASP A C 1
ATOM 4787 O O . ASP A 1 595 ? -41.846 21.630 -14.698 1.00 26.31 595 ASP A O 1
ATOM 4791 N N . SER A 1 596 ? -40.298 20.697 -13.395 1.00 25.98 596 SER A N 1
ATOM 4792 C CA . SER A 1 596 ? -41.210 19.808 -12.684 1.00 25.98 596 SER A CA 1
ATOM 4793 C C . SER A 1 596 ? -40.707 19.679 -11.250 1.00 25.98 596 SER A C 1
ATOM 4795 O O . SER A 1 596 ? -39.504 19.487 -11.051 1.00 25.98 596 SER A O 1
ATOM 4797 N N . PRO A 1 597 ? -41.594 19.819 -10.253 1.00 28.61 597 PRO A N 1
ATOM 4798 C CA . PRO A 1 597 ? -41.199 20.070 -8.875 1.00 28.61 597 PRO A CA 1
ATOM 4799 C C . PRO A 1 597 ? -40.493 18.870 -8.237 1.00 28.61 597 PRO A C 1
ATOM 4801 O O . PRO A 1 597 ? -40.811 17.707 -8.499 1.00 28.61 597 PRO A O 1
ATOM 4804 N N . GLU A 1 598 ? -39.531 19.191 -7.372 1.00 27.77 598 GLU A N 1
ATOM 4805 C CA . GLU A 1 598 ? -38.763 18.263 -6.548 1.00 27.77 598 GLU A CA 1
ATOM 4806 C C . GLU A 1 598 ? -39.675 17.300 -5.775 1.00 27.77 598 GLU A C 1
ATOM 4808 O O . GLU A 1 598 ? -40.389 17.675 -4.843 1.00 27.77 598 GLU A O 1
ATOM 4813 N N . ALA A 1 599 ? -39.614 16.014 -6.128 1.00 26.31 599 ALA A N 1
ATOM 4814 C CA . ALA A 1 599 ? -40.231 14.961 -5.337 1.00 26.31 599 ALA A CA 1
ATOM 4815 C C . ALA A 1 599 ? -39.354 14.656 -4.114 1.00 26.31 599 ALA A C 1
ATOM 4817 O O . ALA A 1 599 ? -38.280 14.053 -4.202 1.00 26.31 599 ALA A O 1
ATOM 4818 N N . THR A 1 600 ? -39.853 15.077 -2.959 1.00 27.16 600 THR A N 1
ATOM 4819 C CA . THR A 1 600 ? -39.326 14.827 -1.620 1.00 27.16 600 THR A CA 1
ATOM 4820 C C . THR A 1 600 ? -39.106 13.330 -1.365 1.00 27.16 600 THR A C 1
ATOM 4822 O O . THR A 1 600 ? -39.959 12.480 -1.626 1.00 27.16 600 THR A O 1
ATOM 4825 N N . SER A 1 601 ? -37.937 13.009 -0.806 1.00 34.34 601 SER A N 1
ATOM 4826 C CA . SER A 1 601 ? -37.525 11.673 -0.367 1.00 34.34 601 SER A CA 1
ATOM 4827 C C . SER A 1 601 ? -38.497 11.085 0.668 1.00 34.34 601 SER A C 1
ATOM 4829 O O . SER A 1 601 ? -38.405 11.405 1.853 1.00 34.34 601 SER A O 1
ATOM 4831 N N . ARG A 1 602 ? -39.358 10.146 0.262 1.00 28.86 602 ARG A N 1
ATOM 4832 C CA . ARG A 1 602 ? -40.075 9.259 1.191 1.00 28.86 602 ARG A CA 1
ATOM 4833 C C . ARG A 1 602 ? -39.261 7.985 1.426 1.00 28.86 602 ARG A C 1
ATOM 4835 O O . ARG A 1 602 ? -39.171 7.129 0.552 1.00 28.86 602 ARG A O 1
ATOM 4842 N N . LYS A 1 603 ? -38.679 7.859 2.623 1.00 38.59 603 LYS A N 1
ATOM 4843 C CA . LYS A 1 603 ? -38.340 6.559 3.216 1.00 38.59 603 LYS A CA 1
ATOM 4844 C C . LYS A 1 603 ? -39.625 5.990 3.819 1.00 38.59 603 LYS A C 1
ATOM 4846 O O . LYS A 1 603 ? -40.123 6.535 4.796 1.00 38.59 603 LYS A O 1
ATOM 4851 N N . GLY A 1 604 ? -40.147 4.925 3.230 1.00 26.27 604 GLY A N 1
ATOM 4852 C CA . GLY A 1 604 ? -41.239 4.112 3.762 1.00 26.27 604 GLY A CA 1
ATOM 4853 C C . GLY A 1 604 ? -41.061 2.662 3.297 1.00 26.27 604 GLY A C 1
ATOM 4854 O O . GLY A 1 604 ? -40.237 2.439 2.407 1.00 26.27 604 GLY A O 1
ATOM 4855 N N . PRO A 1 605 ? -41.777 1.689 3.891 1.00 35.41 605 PRO A N 1
ATOM 4856 C CA . PRO A 1 605 ? -41.697 0.287 3.488 1.00 35.41 605 PRO A CA 1
ATOM 4857 C C . PRO A 1 605 ? -42.062 0.187 2.006 1.00 35.41 605 PRO A C 1
ATOM 4859 O O . PRO A 1 605 ? -43.074 0.748 1.582 1.00 35.41 605 PRO A O 1
ATOM 4862 N N . GLU A 1 606 ? -41.204 -0.456 1.216 1.00 38.25 606 GLU A N 1
ATOM 4863 C CA . GLU A 1 606 ? -41.386 -0.603 -0.226 1.00 38.25 606 GLU A CA 1
ATOM 4864 C C . GLU A 1 606 ? -42.679 -1.382 -0.494 1.00 38.25 606 GLU A C 1
ATOM 4866 O O . GLU A 1 606 ? -42.763 -2.590 -0.288 1.00 38.25 606 GLU A O 1
ATOM 4871 N N . THR A 1 607 ? -43.718 -0.671 -0.926 1.00 40.97 607 THR A N 1
ATOM 4872 C CA . THR A 1 607 ? -44.887 -1.293 -1.543 1.00 40.97 607 THR A CA 1
ATOM 4873 C C . THR A 1 607 ? -44.448 -1.887 -2.884 1.00 40.97 607 THR A C 1
ATOM 4875 O O . THR A 1 607 ? -43.711 -1.225 -3.624 1.00 40.97 607 THR A O 1
ATOM 4878 N N . PRO A 1 608 ? -44.852 -3.124 -3.224 1.00 44.12 608 PRO A N 1
ATOM 4879 C CA . PRO A 1 608 ? -44.452 -3.748 -4.478 1.00 44.12 608 PRO A CA 1
ATOM 4880 C C . PRO A 1 608 ? -44.975 -2.915 -5.652 1.00 44.12 608 PRO A C 1
ATOM 4882 O O . PRO A 1 608 ? -46.179 -2.698 -5.799 1.00 44.12 608 PRO A O 1
ATOM 4885 N N . ARG A 1 609 ? -44.064 -2.416 -6.495 1.00 55.91 609 ARG A N 1
ATOM 4886 C CA . ARG A 1 609 ? -44.442 -1.848 -7.792 1.00 55.91 609 ARG A CA 1
ATOM 4887 C C . ARG A 1 609 ? -45.001 -2.979 -8.650 1.00 55.91 609 ARG A C 1
ATOM 4889 O O . ARG A 1 609 ? -44.281 -3.921 -8.941 1.00 55.91 609 ARG A O 1
ATOM 4896 N N . SER A 1 610 ? -46.253 -2.863 -9.086 1.00 57.88 610 SER A N 1
ATOM 4897 C CA . SER A 1 610 ? -46.895 -3.851 -9.966 1.00 57.88 610 SER A CA 1
ATOM 4898 C C . SER A 1 610 ? -46.381 -3.817 -11.410 1.00 57.88 610 SER A C 1
ATOM 4900 O O . SER A 1 610 ? -46.535 -4.797 -12.132 1.00 57.88 610 SER A O 1
ATOM 4902 N N . ASN A 1 611 ? -45.762 -2.709 -11.837 1.00 75.00 611 ASN A N 1
ATOM 4903 C CA . ASN A 1 611 ? -45.300 -2.521 -13.211 1.00 75.00 611 ASN A CA 1
ATOM 4904 C C . ASN A 1 611 ? -43.766 -2.618 -13.330 1.00 75.00 611 ASN A C 1
ATOM 4906 O O . ASN A 1 611 ? -43.065 -1.943 -12.565 1.00 75.00 611 ASN A O 1
ATOM 4910 N N . PRO A 1 612 ? -43.245 -3.360 -14.330 1.00 82.44 612 PRO A N 1
ATOM 4911 C CA . PRO A 1 612 ? -41.816 -3.431 -14.630 1.00 82.44 612 PRO A CA 1
ATOM 4912 C C . PRO A 1 612 ? -41.169 -2.069 -14.905 1.00 82.44 612 PRO A C 1
ATOM 4914 O O . PRO A 1 612 ? -41.723 -1.215 -15.604 1.00 82.44 612 PRO A O 1
ATOM 4917 N N . LEU A 1 613 ? -39.951 -1.874 -14.401 1.00 87.25 613 LEU A N 1
ATOM 4918 C CA . LEU A 1 613 ? -39.167 -0.658 -14.594 1.00 87.25 613 LEU A CA 1
ATOM 4919 C C . LEU A 1 613 ? -38.775 -0.474 -16.069 1.00 87.25 613 LEU A C 1
ATOM 4921 O O . LEU A 1 613 ? -38.050 -1.296 -16.627 1.00 87.25 613 LEU A O 1
ATOM 4925 N N . LYS A 1 614 ? -39.145 0.656 -16.679 1.00 87.38 614 LYS A N 1
ATOM 4926 C CA . LYS A 1 614 ? -38.685 1.036 -18.026 1.00 87.38 614 LYS A CA 1
ATOM 4927 C C . LYS A 1 614 ? -37.408 1.881 -17.990 1.00 87.38 614 LYS A C 1
ATOM 4929 O O . LYS A 1 614 ? -37.346 2.914 -17.319 1.00 87.38 614 LYS A O 1
ATOM 4934 N N . CYS A 1 615 ? -36.395 1.460 -18.742 1.00 86.88 615 CYS A N 1
ATOM 4935 C CA . CYS A 1 615 ? -35.147 2.183 -18.962 1.00 86.88 615 CYS A CA 1
ATOM 4936 C C . CYS A 1 615 ? -35.353 3.273 -20.028 1.00 86.88 615 CYS A C 1
ATOM 4938 O O . CYS A 1 615 ? -35.934 3.026 -21.078 1.00 86.88 615 CYS A O 1
ATOM 4940 N N . ARG A 1 616 ? -34.862 4.497 -19.784 1.00 86.31 616 ARG A N 1
ATOM 4941 C CA . ARG A 1 616 ? -35.012 5.626 -20.721 1.00 86.31 616 ARG A CA 1
ATOM 4942 C C . ARG A 1 616 ? -33.724 5.872 -21.502 1.00 86.31 616 ARG A C 1
ATOM 4944 O O . ARG A 1 616 ? -32.733 6.343 -20.935 1.00 86.31 616 ARG A O 1
ATOM 4951 N N . GLY A 1 617 ? -33.761 5.634 -22.813 1.00 85.00 617 GLY A N 1
ATOM 4952 C CA . GLY A 1 617 ? -32.599 5.775 -23.694 1.00 85.00 617 GLY A CA 1
ATOM 4953 C C . GLY A 1 617 ? -31.505 4.770 -23.333 1.00 85.00 617 GLY A C 1
ATOM 4954 O O . GLY A 1 617 ? -31.786 3.626 -22.993 1.00 85.00 617 GLY A O 1
ATOM 4955 N N . PHE A 1 618 ? -30.240 5.189 -23.351 1.00 87.44 618 PHE A N 1
ATOM 4956 C CA . PHE A 1 618 ? -29.114 4.303 -23.039 1.00 87.44 618 PHE A CA 1
ATOM 4957 C C . PHE A 1 618 ? -28.853 4.168 -21.527 1.00 87.44 618 PHE A C 1
ATOM 4959 O O . PHE A 1 618 ? -27.728 4.385 -21.081 1.00 87.44 618 PHE A O 1
ATOM 4966 N N . GLN A 1 619 ? -29.877 3.859 -20.725 1.00 90.19 619 GLN A N 1
ATOM 4967 C CA . GLN A 1 619 ? -29.734 3.541 -19.295 1.00 90.19 619 GLN A CA 1
ATOM 4968 C C . GLN A 1 619 ? -29.449 2.052 -19.078 1.00 90.19 619 GLN A C 1
ATOM 4970 O O . GLN A 1 619 ? -29.872 1.204 -19.857 1.00 90.19 619 GLN A O 1
ATOM 4975 N N . CYS A 1 620 ? -28.727 1.726 -18.004 1.00 89.06 620 CYS A N 1
ATOM 4976 C CA . CYS A 1 620 ? -28.393 0.345 -17.658 1.00 89.06 620 CYS A CA 1
ATOM 4977 C C . CYS A 1 620 ? -29.351 -0.206 -16.599 1.00 89.06 620 CYS A C 1
ATOM 4979 O O . CYS A 1 620 ? -29.343 0.270 -15.462 1.00 89.06 620 CYS A O 1
ATOM 4981 N N . LEU A 1 621 ? -30.100 -1.261 -16.941 1.00 89.12 621 LEU A N 1
ATOM 4982 C CA . LEU A 1 621 ? -31.023 -1.940 -16.022 1.00 89.12 621 LEU A CA 1
ATOM 4983 C C . LEU A 1 621 ? -30.316 -2.419 -14.742 1.00 89.12 621 LEU A C 1
ATOM 4985 O O . LEU A 1 621 ? -30.810 -2.218 -13.635 1.00 89.12 621 LEU A O 1
ATOM 4989 N N . PHE A 1 622 ? -29.104 -2.973 -14.873 1.00 88.44 622 PHE A N 1
ATOM 4990 C CA . PHE A 1 622 ? -28.313 -3.412 -13.719 1.00 88.44 622 PHE A CA 1
ATOM 4991 C C . PHE A 1 622 ? -27.900 -2.259 -12.800 1.00 88.44 622 PHE A C 1
ATOM 4993 O O . PHE A 1 622 ? -27.797 -2.460 -11.595 1.00 88.44 622 PHE A O 1
ATOM 5000 N N . CYS A 1 623 ? -27.633 -1.068 -13.347 1.00 87.19 623 CYS A N 1
ATOM 5001 C CA . CYS A 1 623 ? -27.302 0.107 -12.541 1.00 87.19 623 CYS A CA 1
ATOM 5002 C C . CYS A 1 623 ? -28.538 0.652 -11.836 1.00 87.19 623 CYS A C 1
ATOM 5004 O O . CYS A 1 623 ? -28.451 0.961 -10.650 1.00 87.19 623 CYS A O 1
ATOM 5006 N N . MET A 1 624 ? -29.675 0.722 -12.527 1.00 85.94 624 MET A N 1
ATOM 5007 C CA . MET A 1 624 ? -30.937 1.197 -11.958 1.00 85.94 624 MET A CA 1
ATOM 5008 C C . MET A 1 624 ? -31.358 0.389 -10.723 1.00 85.94 624 MET A C 1
ATOM 5010 O O . MET A 1 624 ? -31.749 0.981 -9.719 1.00 85.94 624 MET A O 1
ATOM 5014 N N . MET A 1 625 ? -31.167 -0.933 -10.770 1.00 85.62 625 MET A N 1
ATOM 5015 C CA . MET A 1 625 ? -31.483 -1.876 -9.687 1.00 85.62 625 MET A CA 1
ATOM 5016 C C . MET A 1 625 ? -30.295 -2.160 -8.749 1.00 85.62 625 MET A C 1
ATOM 5018 O O . MET A 1 625 ? -30.234 -3.200 -8.099 1.00 85.62 625 MET A O 1
ATOM 5022 N N . SER A 1 626 ? -29.291 -1.279 -8.703 1.00 82.94 626 SER A N 1
ATOM 5023 C CA . SER A 1 626 ? -28.129 -1.439 -7.816 1.00 82.94 626 SER A CA 1
ATOM 5024 C C . SER A 1 626 ? -28.155 -0.479 -6.626 1.00 82.94 626 SER A C 1
ATOM 5026 O O . SER A 1 626 ? -28.960 0.441 -6.551 1.00 82.94 626 SER A O 1
ATOM 5028 N N . ASN A 1 627 ? -27.199 -0.652 -5.717 1.00 79.56 627 ASN A N 1
ATOM 5029 C CA . ASN A 1 627 ? -26.930 0.222 -4.572 1.00 79.56 627 ASN A CA 1
ATOM 5030 C C . ASN A 1 627 ? -26.063 1.459 -4.909 1.00 79.56 627 ASN A C 1
ATOM 5032 O O . ASN A 1 627 ? -25.456 2.044 -4.010 1.00 79.56 627 ASN A O 1
ATOM 5036 N N . LEU A 1 628 ? -25.958 1.839 -6.188 1.00 83.81 628 LEU A N 1
ATOM 5037 C CA . LEU A 1 628 ? -25.255 3.055 -6.613 1.00 83.81 628 LEU A CA 1
ATOM 5038 C C . LEU A 1 628 ? -26.019 4.333 -6.179 1.00 83.81 628 LEU A C 1
ATOM 5040 O O . LEU A 1 628 ? -27.243 4.301 -6.012 1.00 83.81 628 LEU A O 1
ATOM 5044 N N . PRO A 1 629 ? -25.340 5.491 -6.052 1.00 82.38 629 PRO A N 1
ATOM 5045 C CA . PRO A 1 629 ? -25.987 6.789 -5.886 1.00 82.38 629 PRO A CA 1
ATOM 5046 C C . PRO A 1 629 ? -27.011 7.061 -6.991 1.00 82.38 629 PRO A C 1
ATOM 5048 O O . PRO A 1 629 ? -26.814 6.660 -8.135 1.00 82.38 629 PRO A O 1
ATOM 5051 N N . THR A 1 630 ? -28.090 7.788 -6.691 1.00 81.69 630 THR A N 1
ATOM 5052 C CA . THR A 1 630 ? -29.197 8.036 -7.640 1.00 81.69 630 THR A CA 1
ATOM 5053 C C . THR A 1 630 ? -28.729 8.583 -8.994 1.00 81.69 630 THR A C 1
ATOM 5055 O O . THR A 1 630 ? -29.145 8.068 -10.030 1.00 81.69 630 THR A O 1
ATOM 5058 N N . LYS A 1 631 ? -27.795 9.545 -8.996 1.00 80.50 631 LYS A N 1
ATOM 5059 C CA . LYS A 1 631 ? -27.194 10.100 -10.223 1.00 80.50 631 LYS A CA 1
ATOM 5060 C C . LYS A 1 631 ? -26.482 9.036 -11.068 1.00 80.50 631 LYS A C 1
ATOM 5062 O O . LYS A 1 631 ? -26.570 9.053 -12.291 1.00 80.50 631 LYS A O 1
ATOM 5067 N N . ASP A 1 632 ? -25.808 8.097 -10.413 1.00 81.81 632 ASP A N 1
ATOM 5068 C CA . ASP A 1 632 ? -25.055 7.024 -11.060 1.00 81.81 632 ASP A CA 1
ATOM 5069 C C . ASP A 1 632 ? -25.980 5.890 -11.539 1.00 81.81 632 ASP A C 1
ATOM 5071 O O . ASP A 1 632 ? -25.739 5.301 -12.591 1.00 81.81 632 ASP A O 1
ATOM 5075 N N . ARG A 1 633 ? -27.073 5.609 -10.812 1.00 84.50 633 ARG A N 1
ATOM 5076 C CA . ARG A 1 633 ? -28.113 4.645 -11.224 1.00 84.50 633 ARG A CA 1
ATOM 5077 C C . ARG A 1 633 ? -28.776 5.055 -12.531 1.00 84.50 633 ARG A C 1
ATOM 5079 O O . ARG A 1 633 ? -28.967 4.222 -13.410 1.00 84.50 633 ARG A O 1
ATOM 5086 N N . GLN A 1 634 ? -29.078 6.345 -12.654 1.00 85.19 634 GLN A N 1
ATOM 5087 C CA . GLN A 1 634 ? -29.784 6.925 -13.796 1.00 85.19 634 GLN A CA 1
ATOM 5088 C C . GLN A 1 634 ? -28.852 7.353 -14.940 1.00 85.19 634 GLN A C 1
ATOM 5090 O O . GLN A 1 634 ? -29.322 7.942 -15.920 1.00 85.19 634 GLN A O 1
ATOM 5095 N N . GLN A 1 635 ? -27.550 7.058 -14.842 1.00 84.12 635 GLN A N 1
ATOM 5096 C CA . GLN A 1 635 ? -26.560 7.450 -15.836 1.00 84.12 635 GLN A CA 1
ATOM 5097 C C . GLN A 1 635 ? -26.918 6.905 -17.227 1.00 84.12 635 GLN A C 1
ATOM 5099 O O . GLN A 1 635 ? -27.177 5.713 -17.411 1.00 84.12 635 GLN A O 1
ATOM 5104 N N . ARG A 1 636 ? -26.880 7.796 -18.222 1.00 87.69 636 ARG A N 1
ATOM 5105 C CA . ARG A 1 636 ? -27.045 7.462 -19.640 1.00 87.69 636 ARG A CA 1
ATOM 5106 C C . ARG A 1 636 ? -25.684 7.307 -20.305 1.00 87.69 636 ARG A C 1
ATOM 5108 O O . ARG A 1 636 ? -24.791 8.135 -20.124 1.00 87.69 636 ARG A O 1
ATOM 5115 N N . PHE A 1 637 ? -25.525 6.237 -21.071 1.00 86.62 637 PHE A N 1
ATOM 5116 C CA . PHE A 1 637 ? -24.317 5.978 -21.846 1.00 86.62 637 PHE A CA 1
ATOM 5117 C C . PHE A 1 637 ? -24.376 6.699 -23.197 1.00 86.62 637 PHE A C 1
ATOM 5119 O O . PHE A 1 637 ? -25.449 7.000 -23.702 1.00 86.62 637 PHE A O 1
ATOM 5126 N N . LYS A 1 638 ? -23.210 6.969 -23.798 1.00 84.06 638 LYS A N 1
ATOM 5127 C CA . LYS A 1 638 ? -23.114 7.733 -25.057 1.00 84.06 638 LYS A CA 1
ATOM 5128 C C . LYS A 1 638 ? -23.754 7.025 -26.255 1.00 84.06 638 LYS A C 1
ATOM 5130 O O . LYS A 1 638 ? -24.169 7.672 -27.203 1.00 84.06 638 LYS A O 1
ATOM 5135 N N . SER A 1 639 ? -23.771 5.695 -26.239 1.00 87.19 639 SER A N 1
ATOM 5136 C CA . SER A 1 639 ? -24.237 4.877 -27.357 1.00 87.19 639 SER A CA 1
ATOM 5137 C C . SER A 1 639 ? -24.663 3.490 -26.892 1.00 87.19 639 SER A C 1
ATOM 5139 O O . SER A 1 639 ? -24.221 3.022 -25.835 1.00 87.19 639 SER A O 1
ATOM 5141 N N . LYS A 1 640 ? -25.431 2.790 -27.736 1.00 87.38 640 LYS A N 1
ATOM 5142 C CA . LYS A 1 640 ? -25.782 1.373 -27.557 1.00 87.38 640 LYS A CA 1
ATOM 5143 C C . LYS A 1 640 ? -24.547 0.497 -27.306 1.00 87.38 640 LYS A C 1
ATOM 5145 O O . LYS A 1 640 ? -24.510 -0.269 -26.351 1.00 87.38 640 LYS A O 1
ATOM 5150 N N . PHE A 1 641 ? -23.476 0.688 -28.079 1.00 84.88 641 PHE A N 1
ATOM 5151 C CA . PHE A 1 641 ? -22.219 -0.050 -27.895 1.00 84.88 641 PHE A CA 1
ATOM 5152 C C . PHE A 1 641 ? -21.565 0.208 -26.532 1.00 84.88 641 PHE A C 1
ATOM 5154 O O . PHE A 1 641 ? -21.000 -0.703 -25.922 1.00 84.88 641 PHE A O 1
ATOM 5161 N N . SER A 1 642 ? -21.637 1.447 -26.037 1.00 85.50 642 SER A N 1
ATOM 5162 C CA . SER A 1 642 ? -21.107 1.802 -24.717 1.00 85.50 642 SER A CA 1
ATOM 5163 C C . SER A 1 642 ? -21.920 1.145 -23.603 1.00 85.50 642 SER A C 1
ATOM 5165 O O . SER A 1 642 ? -21.333 0.642 -22.642 1.00 85.50 642 SER A O 1
ATOM 5167 N N . LEU A 1 643 ? -23.247 1.115 -23.764 1.00 88.06 643 LEU A N 1
ATOM 5168 C CA . LEU A 1 643 ? -24.174 0.457 -22.852 1.00 88.06 643 LEU A CA 1
ATOM 5169 C C . LEU A 1 643 ? -23.937 -1.054 -22.808 1.00 88.06 643 LEU A C 1
ATOM 5171 O O . LEU A 1 643 ? -23.740 -1.589 -21.723 1.00 88.06 643 LEU A O 1
ATOM 5175 N N . GLN A 1 644 ? -23.850 -1.714 -23.966 1.00 88.12 644 GLN A N 1
ATOM 5176 C CA . GLN A 1 644 ? -23.545 -3.143 -24.080 1.00 88.12 644 GLN A CA 1
ATOM 5177 C C . GLN A 1 644 ? -22.222 -3.482 -23.397 1.00 88.12 644 GLN A C 1
ATOM 5179 O O . GLN A 1 644 ? -22.181 -4.304 -22.485 1.00 88.12 644 GLN A O 1
ATOM 5184 N N . ARG A 1 645 ? -21.146 -2.757 -23.725 1.00 85.50 645 ARG A N 1
ATOM 5185 C CA . ARG A 1 645 ? -19.832 -2.971 -23.103 1.00 85.50 645 ARG A CA 1
ATOM 5186 C C . ARG A 1 645 ? -19.851 -2.722 -21.592 1.00 85.50 645 ARG A C 1
ATOM 5188 O O . ARG A 1 645 ? -19.028 -3.281 -20.861 1.00 85.50 645 ARG A O 1
ATOM 5195 N N . HIS A 1 646 ? -20.698 -1.813 -21.113 1.00 87.44 646 HIS A N 1
ATOM 5196 C CA . HIS A 1 646 ? -20.888 -1.598 -19.684 1.00 87.44 646 HIS A CA 1
ATOM 5197 C C . HIS A 1 646 ? -21.669 -2.755 -19.051 1.00 87.44 646 HIS A C 1
ATOM 5199 O O . HIS A 1 646 ? -21.186 -3.308 -18.070 1.00 87.44 646 HIS A O 1
ATOM 5205 N N . ALA A 1 647 ? -22.815 -3.144 -19.610 1.00 87.00 647 ALA A N 1
ATOM 5206 C CA . ALA A 1 647 ? -23.668 -4.225 -19.119 1.00 87.00 647 ALA A CA 1
ATOM 5207 C C . ALA A 1 647 ? -22.914 -5.563 -19.044 1.00 87.00 647 ALA A C 1
ATOM 5209 O O . ALA A 1 647 ? -22.963 -6.246 -18.016 1.00 87.00 647 ALA A O 1
ATOM 5210 N N . ASP A 1 648 ? -22.114 -5.856 -20.073 1.00 86.62 648 ASP A N 1
ATOM 5211 C CA . ASP A 1 648 ? -21.185 -6.986 -20.140 1.00 86.62 648 ASP A CA 1
ATOM 5212 C C . ASP A 1 648 ? -20.205 -6.980 -18.969 1.00 86.62 648 ASP A C 1
ATOM 5214 O O . ASP A 1 648 ? -20.125 -7.931 -18.191 1.00 86.62 648 ASP A O 1
ATOM 5218 N N . ARG A 1 649 ? -19.520 -5.854 -18.755 1.00 82.50 649 ARG A N 1
ATOM 5219 C CA . ARG A 1 649 ? -18.559 -5.700 -17.653 1.00 82.50 649 ARG A CA 1
ATOM 5220 C C . ARG A 1 649 ? -19.204 -5.588 -16.271 1.00 82.50 649 ARG A C 1
ATOM 5222 O O . ARG A 1 649 ? -18.497 -5.791 -15.277 1.00 82.50 649 ARG A O 1
ATOM 5229 N N . CYS A 1 650 ? -20.471 -5.190 -16.197 1.00 81.25 650 CYS A N 1
ATOM 5230 C CA . CYS A 1 650 ? -21.208 -4.969 -14.959 1.00 81.25 650 CYS A CA 1
ATOM 5231 C C . CYS A 1 650 ? -21.712 -6.294 -14.383 1.00 81.25 650 CYS A C 1
ATOM 5233 O O . CYS A 1 650 ? -21.404 -6.590 -13.228 1.00 81.25 650 CYS A O 1
ATOM 5235 N N . ARG A 1 651 ? -22.422 -7.096 -15.193 1.00 83.75 651 ARG A N 1
ATOM 5236 C CA . ARG A 1 651 ? -22.953 -8.407 -14.783 1.00 83.75 651 ARG A CA 1
ATOM 5237 C C . ARG A 1 651 ? -22.928 -9.489 -15.870 1.00 83.75 651 ARG A C 1
ATOM 5239 O O . ARG A 1 651 ? -22.661 -10.630 -15.513 1.00 83.75 651 ARG A O 1
ATOM 5246 N N . LEU A 1 652 ? -23.166 -9.200 -17.158 1.00 85.69 652 LEU A N 1
ATOM 5247 C CA . LEU A 1 652 ? -23.410 -10.284 -18.138 1.00 85.69 652 LEU A CA 1
ATOM 5248 C C . LEU A 1 652 ? -22.203 -11.206 -18.371 1.00 85.69 652 LEU A C 1
ATOM 5250 O O . LEU A 1 652 ? -22.401 -12.400 -18.569 1.00 85.69 652 LEU A O 1
ATOM 5254 N N . ASN A 1 653 ? -20.966 -10.708 -18.263 1.00 87.56 653 ASN A N 1
ATOM 5255 C CA . ASN A 1 653 ? -19.762 -11.546 -18.377 1.00 87.56 653 ASN A CA 1
ATOM 5256 C C . ASN A 1 653 ? -19.566 -12.503 -17.191 1.00 87.56 653 ASN A C 1
ATOM 5258 O O . ASN A 1 653 ? -18.640 -13.302 -17.216 1.00 87.56 653 ASN A O 1
ATOM 5262 N N . GLN A 1 654 ? -20.369 -12.391 -16.128 1.00 87.69 654 GLN A N 1
ATOM 5263 C CA . GLN A 1 654 ? -20.329 -13.323 -14.994 1.00 87.69 654 GLN A CA 1
ATOM 5264 C C . GLN A 1 654 ? -21.220 -14.553 -15.214 1.00 87.69 654 GLN A C 1
ATOM 5266 O O . GLN A 1 654 ? -21.210 -15.467 -14.393 1.00 87.69 654 GLN A O 1
ATOM 5271 N N . PHE A 1 655 ? -21.998 -14.568 -16.299 1.00 86.81 655 PHE A N 1
ATOM 5272 C CA . PHE A 1 655 ? -22.826 -15.698 -16.695 1.00 86.81 655 PHE A CA 1
ATOM 5273 C C . PHE A 1 655 ? -22.160 -16.438 -17.862 1.00 86.81 655 PHE A C 1
ATOM 5275 O O . PHE A 1 655 ? -21.794 -15.827 -18.872 1.00 86.81 655 PHE A O 1
ATOM 5282 N N . MET A 1 656 ? -22.006 -17.748 -17.709 1.00 85.31 656 MET A N 1
ATOM 5283 C CA . MET A 1 656 ? -21.558 -18.677 -18.743 1.00 85.31 656 MET A CA 1
ATOM 5284 C C . MET A 1 656 ? -22.709 -18.987 -19.706 1.00 85.31 656 MET A C 1
ATOM 5286 O O . MET A 1 656 ? -23.865 -18.622 -19.467 1.00 85.31 656 MET A O 1
ATOM 5290 N N . ASP A 1 657 ? -22.409 -19.649 -20.816 1.00 78.50 657 ASP A N 1
ATOM 5291 C CA . ASP A 1 657 ? -23.449 -20.050 -21.759 1.00 78.50 657 ASP A CA 1
ATOM 5292 C C . ASP A 1 657 ? -24.300 -21.180 -21.159 1.00 78.50 657 ASP A C 1
ATOM 5294 O O . ASP A 1 657 ? -23.793 -22.090 -20.510 1.00 78.50 657 ASP A O 1
ATOM 5298 N N . GLY A 1 658 ? -25.625 -21.059 -21.287 1.00 76.69 658 GLY A N 1
ATOM 5299 C CA . GLY A 1 658 ? -26.594 -21.940 -20.621 1.00 76.69 658 GLY A CA 1
ATOM 5300 C C . GLY A 1 658 ? -26.984 -21.532 -19.191 1.00 76.69 658 GLY A C 1
ATOM 5301 O O . GLY A 1 658 ? -27.969 -22.057 -18.668 1.00 76.69 658 GLY A O 1
ATOM 5302 N N . ASP A 1 659 ? -26.300 -20.560 -18.572 1.00 86.88 659 ASP A N 1
ATOM 5303 C CA . ASP A 1 659 ? -26.676 -20.079 -17.240 1.00 86.88 659 ASP A CA 1
ATOM 5304 C C . ASP A 1 659 ? -28.089 -19.476 -17.216 1.00 86.88 659 ASP A C 1
ATOM 5306 O O . ASP A 1 659 ? -28.516 -18.745 -18.114 1.00 86.88 659 ASP A O 1
ATOM 5310 N N . ARG A 1 660 ? -28.800 -19.717 -16.114 1.00 88.69 660 ARG A N 1
ATOM 5311 C CA . ARG A 1 660 ? -30.064 -19.047 -15.808 1.00 88.69 660 ARG A CA 1
ATOM 5312 C C . ARG A 1 660 ? -29.794 -17.637 -15.271 1.00 88.69 660 ARG A C 1
ATOM 5314 O O . ARG A 1 660 ? -29.073 -17.475 -14.288 1.00 88.69 660 ARG A O 1
ATOM 5321 N N . ILE A 1 661 ? -30.376 -16.624 -15.910 1.00 89.00 661 ILE A N 1
ATOM 5322 C CA . ILE A 1 661 ? -30.174 -15.207 -15.587 1.00 89.00 661 ILE A CA 1
ATOM 5323 C C . ILE A 1 661 ? -31.471 -14.642 -14.991 1.00 89.00 661 ILE A C 1
ATOM 5325 O O . ILE A 1 661 ? -32.460 -14.532 -15.719 1.00 89.00 661 ILE A O 1
ATOM 5329 N N . PRO A 1 662 ? -31.506 -14.286 -13.695 1.00 89.50 662 PRO A N 1
ATOM 5330 C CA . PRO A 1 662 ? -32.672 -13.639 -13.101 1.00 89.50 662 PRO A CA 1
ATOM 5331 C C . PRO A 1 662 ? -32.826 -12.204 -13.617 1.00 89.50 662 PRO A C 1
ATOM 5333 O O . PRO A 1 662 ? -31.827 -11.519 -13.877 1.00 89.50 662 PRO A O 1
ATOM 5336 N N . CYS A 1 663 ? -34.069 -11.735 -13.745 1.00 88.88 663 CYS A N 1
ATOM 5337 C CA . CYS A 1 663 ? -34.313 -10.324 -14.020 1.00 88.88 663 CYS A CA 1
ATOM 5338 C C . CYS A 1 663 ? -33.825 -9.462 -12.834 1.00 88.88 663 CYS A C 1
ATOM 5340 O O . CYS A 1 663 ? -34.122 -9.794 -11.689 1.00 88.88 663 CYS A O 1
ATOM 5342 N N . PRO A 1 664 ? -33.062 -8.372 -13.065 1.00 87.00 664 PRO A N 1
ATOM 5343 C CA . PRO A 1 664 ? -32.637 -7.467 -11.998 1.00 87.00 664 PRO A CA 1
ATOM 5344 C C . PRO A 1 664 ? -33.775 -6.715 -11.307 1.00 87.00 664 PRO A C 1
ATOM 5346 O O . PRO A 1 664 ? -33.544 -6.203 -10.220 1.00 87.00 664 PRO A O 1
ATOM 5349 N N . ASP A 1 665 ? -34.932 -6.581 -11.961 1.00 86.62 665 ASP A N 1
ATOM 5350 C CA . ASP A 1 665 ? -36.130 -5.957 -11.401 1.00 86.62 665 ASP A CA 1
ATOM 5351 C C . ASP A 1 665 ? -36.935 -7.000 -1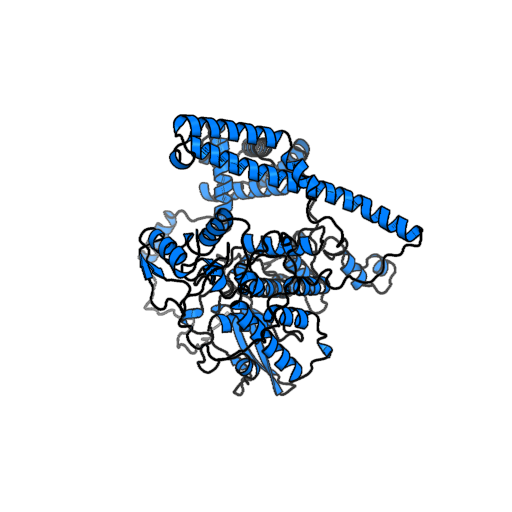0.621 1.00 86.62 665 ASP A C 1
ATOM 5353 O O . ASP A 1 665 ? -37.846 -7.635 -11.146 1.00 86.62 665 ASP A O 1
ATOM 5357 N N . ASP A 1 666 ? -36.539 -7.221 -9.373 1.00 78.19 666 ASP A N 1
ATOM 5358 C CA . ASP A 1 666 ? -37.183 -8.155 -8.452 1.00 78.19 666 ASP A CA 1
ATOM 5359 C C . ASP A 1 666 ? -38.586 -7.709 -8.022 1.00 78.19 666 ASP A C 1
ATOM 5361 O O . ASP A 1 666 ? -39.397 -8.554 -7.646 1.00 78.19 666 ASP A O 1
ATOM 5365 N N . LEU A 1 667 ? -38.891 -6.414 -8.132 1.00 81.00 667 LEU A N 1
ATOM 5366 C CA . LEU A 1 667 ? -40.199 -5.848 -7.811 1.00 81.00 667 LEU A CA 1
ATOM 5367 C C . LEU A 1 667 ? -41.195 -6.027 -8.963 1.00 81.00 667 LEU A C 1
ATOM 5369 O O . LEU A 1 667 ? -42.281 -6.558 -8.756 1.00 81.00 667 LEU A O 1
ATOM 5373 N N . GLY A 1 668 ? -40.827 -5.606 -10.176 1.00 79.25 668 GLY A N 1
ATOM 5374 C CA . GLY A 1 668 ? -41.718 -5.647 -11.340 1.00 79.25 668 GLY A CA 1
ATOM 5375 C C . GLY A 1 668 ? -41.701 -6.969 -12.117 1.00 79.25 668 GLY A C 1
ATOM 5376 O O . GLY A 1 668 ? -42.645 -7.266 -12.844 1.00 79.25 668 GLY A O 1
ATOM 5377 N N . CYS A 1 669 ? -40.648 -7.775 -11.959 1.00 85.25 669 CYS A N 1
ATOM 5378 C CA . CYS A 1 669 ? -40.450 -9.062 -12.635 1.00 85.25 669 CYS A CA 1
ATOM 5379 C C . CYS A 1 669 ? -40.097 -10.172 -11.628 1.00 85.25 669 CYS A C 1
ATOM 5381 O O . CYS A 1 669 ? -39.204 -10.994 -11.873 1.00 85.25 669 CYS A O 1
ATOM 5383 N N . ALA A 1 670 ? -40.790 -10.196 -10.486 1.00 81.00 670 ALA A N 1
ATOM 5384 C CA . ALA A 1 670 ? -40.568 -11.163 -9.416 1.00 81.00 670 ALA A CA 1
ATOM 5385 C C . ALA A 1 670 ? -40.562 -12.614 -9.937 1.00 81.00 670 ALA A C 1
ATOM 5387 O O . ALA A 1 670 ? -41.474 -13.055 -10.635 1.00 81.00 670 ALA A O 1
ATOM 5388 N N . GLY A 1 671 ? -39.505 -13.367 -9.613 1.00 79.88 671 GLY A N 1
ATOM 5389 C CA . GLY A 1 671 ? -39.364 -14.779 -9.992 1.00 79.88 671 GLY A CA 1
ATOM 5390 C C . GLY A 1 671 ? -39.014 -15.049 -11.463 1.00 79.88 671 GLY A C 1
ATOM 5391 O O . GLY A 1 671 ? -38.839 -16.210 -11.837 1.00 79.88 671 GLY A O 1
ATOM 5392 N N . VAL A 1 672 ? -38.858 -14.022 -12.308 1.00 87.69 672 VAL A N 1
ATOM 5393 C CA . VAL A 1 672 ? -38.500 -14.215 -13.721 1.00 87.69 672 VAL A CA 1
ATOM 5394 C C . VAL A 1 672 ? -37.035 -14.634 -13.856 1.00 87.69 672 VAL A C 1
ATOM 5396 O O . VAL A 1 672 ? -36.110 -13.887 -13.526 1.00 87.69 672 VAL A O 1
ATOM 5399 N N . VAL A 1 673 ? -36.821 -15.827 -14.414 1.00 88.81 673 VAL A N 1
ATOM 5400 C CA . VAL A 1 673 ? -35.496 -16.410 -14.652 1.00 88.81 673 VAL A CA 1
ATOM 5401 C C . VAL A 1 673 ? -35.370 -16.857 -16.106 1.00 88.81 673 VAL A C 1
ATOM 5403 O O . VAL A 1 673 ? -36.143 -17.673 -16.601 1.00 88.81 673 VAL A O 1
ATOM 5406 N N . LEU A 1 674 ? -34.369 -16.324 -16.802 1.00 91.06 674 LEU A N 1
ATOM 5407 C CA . LEU A 1 674 ? -34.238 -16.405 -18.256 1.00 91.06 674 LEU A CA 1
ATOM 5408 C C . LEU A 1 674 ? -33.131 -17.394 -18.629 1.00 91.06 674 LEU A C 1
ATOM 5410 O O . LEU A 1 674 ? -32.060 -17.400 -18.022 1.00 91.06 674 LEU A O 1
ATOM 5414 N N . LYS A 1 675 ? -33.378 -18.257 -19.621 1.00 88.62 675 LYS A N 1
ATOM 5415 C CA . LYS A 1 675 ? -32.430 -19.308 -20.031 1.00 88.62 675 LYS A CA 1
ATOM 5416 C C . LYS A 1 675 ? -31.331 -18.717 -20.927 1.00 88.62 675 LYS A C 1
ATOM 5418 O O . LYS A 1 675 ? -31.468 -18.716 -22.145 1.00 88.62 675 LYS A O 1
ATOM 5423 N N . GLY A 1 676 ? -30.257 -18.199 -20.343 1.00 87.38 676 GLY A N 1
ATOM 5424 C CA . GLY A 1 676 ? -29.112 -17.661 -21.076 1.00 87.38 676 GLY A CA 1
ATOM 5425 C C . GLY A 1 676 ? -29.246 -16.202 -21.528 1.00 87.38 676 GLY A C 1
ATOM 5426 O O . GLY A 1 676 ? -30.292 -15.555 -21.419 1.00 87.38 676 GLY A O 1
ATOM 5427 N N . LYS A 1 677 ? -28.134 -15.675 -22.059 1.00 89.06 677 LYS A N 1
ATOM 5428 C CA . LYS A 1 677 ? -27.961 -14.252 -22.410 1.00 89.06 677 LYS A CA 1
ATOM 5429 C C . LYS A 1 677 ? -28.937 -13.766 -23.481 1.00 89.06 677 LYS A C 1
ATOM 5431 O O . LYS A 1 677 ? -29.387 -12.627 -23.399 1.00 89.06 677 LYS A O 1
ATOM 5436 N N . LEU A 1 678 ? -29.279 -14.604 -24.462 1.00 88.69 678 LEU A N 1
ATOM 5437 C CA . LEU A 1 678 ? -30.197 -14.229 -25.542 1.00 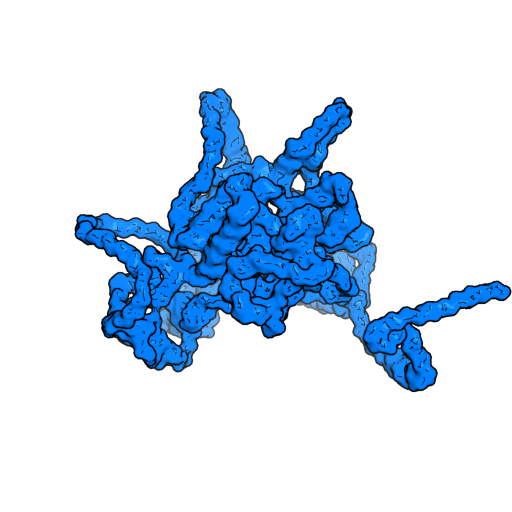88.69 678 LEU A CA 1
ATOM 5438 C C . LEU A 1 678 ? -31.620 -13.997 -25.016 1.00 88.69 678 LEU A C 1
ATOM 5440 O O . LEU A 1 678 ? -32.207 -12.947 -25.268 1.00 88.69 678 LEU A O 1
ATOM 5444 N N . HIS A 1 679 ? -32.143 -14.930 -24.214 1.00 88.94 679 HIS A N 1
ATOM 5445 C CA . HIS A 1 679 ? -33.450 -14.768 -23.576 1.00 88.94 679 HIS A CA 1
ATOM 5446 C C . HIS A 1 679 ? -33.470 -13.581 -22.614 1.00 88.94 679 HIS A C 1
ATOM 5448 O O . HIS A 1 679 ? -34.454 -12.843 -22.590 1.00 88.94 679 HIS A O 1
ATOM 5454 N N . PHE A 1 680 ? -32.368 -13.340 -21.892 1.00 91.44 680 PHE A N 1
ATOM 5455 C CA . PHE A 1 680 ? -32.224 -12.130 -21.089 1.00 91.44 680 PHE A CA 1
ATOM 5456 C C . PHE A 1 680 ? -32.343 -10.853 -21.927 1.00 91.44 680 PHE A C 1
ATOM 5458 O O . PHE A 1 680 ? -33.156 -9.992 -21.604 1.00 91.44 680 PHE A O 1
ATOM 5465 N N . LYS A 1 681 ? -31.579 -10.740 -23.021 1.00 90.00 681 LYS A N 1
ATOM 5466 C CA . LYS A 1 681 ? -31.611 -9.566 -23.907 1.00 90.00 681 LYS A CA 1
ATOM 5467 C C . LYS A 1 681 ? -33.003 -9.334 -24.499 1.00 90.00 681 LYS A C 1
ATOM 5469 O O . LYS A 1 681 ? -33.470 -8.201 -24.505 1.00 90.00 681 LYS A O 1
ATOM 5474 N N . ASN A 1 682 ? -33.688 -10.398 -24.919 1.00 90.56 682 ASN A N 1
ATOM 5475 C CA . ASN A 1 682 ? -35.041 -10.307 -25.474 1.00 90.56 682 ASN A CA 1
ATOM 5476 C C . ASN A 1 682 ? -36.069 -9.837 -24.436 1.00 90.56 682 ASN A C 1
ATOM 5478 O O . ASN A 1 682 ? -36.865 -8.942 -24.717 1.00 90.56 682 ASN A O 1
ATOM 5482 N N . HIS A 1 683 ? -36.044 -10.415 -23.232 1.00 91.88 683 HIS A N 1
ATOM 5483 C CA . HIS A 1 683 ? -36.911 -9.985 -22.135 1.00 91.88 683 HIS A CA 1
ATOM 5484 C C . HIS A 1 683 ? -36.617 -8.538 -21.739 1.00 91.88 683 HIS A C 1
ATOM 5486 O O . HIS A 1 683 ? -37.536 -7.733 -21.647 1.00 91.88 683 HIS A O 1
ATOM 5492 N N . ALA A 1 684 ? -35.345 -8.179 -21.567 1.00 90.62 684 ALA A N 1
ATOM 5493 C CA . ALA A 1 684 ? -34.984 -6.843 -21.128 1.00 90.62 684 ALA A CA 1
ATOM 5494 C C . ALA A 1 684 ? -35.332 -5.765 -22.168 1.00 90.62 684 ALA A C 1
ATOM 5496 O O . ALA A 1 684 ? -35.791 -4.690 -21.788 1.00 90.62 684 ALA A O 1
ATOM 5497 N N . ALA A 1 685 ? -35.219 -6.070 -23.465 1.00 90.88 685 ALA A N 1
ATOM 5498 C CA . ALA A 1 685 ? -35.657 -5.176 -24.533 1.00 90.88 685 ALA A CA 1
ATOM 5499 C C . ALA A 1 685 ? -37.183 -4.983 -24.556 1.00 90.88 685 ALA A C 1
ATOM 5501 O O . ALA A 1 685 ? -37.641 -3.858 -24.706 1.00 90.88 685 ALA A O 1
ATOM 5502 N N . ARG A 1 686 ? -37.972 -6.054 -24.388 1.00 90.69 686 ARG A N 1
ATOM 5503 C CA . ARG A 1 686 ? -39.447 -5.990 -24.452 1.00 90.69 686 ARG A CA 1
ATOM 5504 C C . ARG A 1 686 ? -40.081 -5.429 -23.179 1.00 90.69 686 ARG A C 1
ATOM 5506 O O . ARG A 1 686 ? -41.011 -4.629 -23.232 1.00 90.69 686 ARG A O 1
ATOM 5513 N N . VAL A 1 687 ? -39.598 -5.875 -22.023 1.00 90.62 687 VAL A N 1
ATOM 5514 C CA . VAL A 1 687 ? -40.211 -5.588 -20.722 1.00 90.62 687 VAL A CA 1
ATOM 5515 C C . VAL A 1 687 ? -39.642 -4.317 -20.113 1.00 90.62 687 VAL A C 1
ATOM 5517 O O . VAL A 1 687 ? -40.417 -3.512 -19.614 1.00 90.62 687 VAL A O 1
ATOM 5520 N N . HIS A 1 688 ? -38.336 -4.074 -20.237 1.00 91.00 688 HIS A N 1
ATOM 5521 C CA . HIS A 1 688 ? -37.655 -2.949 -19.586 1.00 91.00 688 HIS A CA 1
ATOM 5522 C C . HIS A 1 688 ? -37.155 -1.870 -20.553 1.00 91.00 688 HIS A C 1
ATOM 5524 O O . HIS A 1 688 ? -36.486 -0.944 -20.105 1.00 91.00 688 HIS A O 1
ATOM 5530 N N . ASP A 1 689 ? -37.420 -1.976 -21.859 1.00 88.56 689 ASP A N 1
ATOM 5531 C CA . ASP A 1 689 ? -36.875 -1.093 -22.909 1.00 88.56 689 ASP A CA 1
ATOM 5532 C C . ASP A 1 689 ? -35.332 -0.997 -22.871 1.00 88.56 689 ASP A C 1
ATOM 5534 O O . ASP A 1 689 ? -34.712 -0.020 -23.292 1.00 88.56 689 ASP A O 1
ATOM 5538 N N . PHE A 1 690 ? -34.684 -2.043 -22.348 1.00 89.31 690 PHE A N 1
ATOM 5539 C CA . PHE A 1 690 ? -33.237 -2.151 -22.218 1.00 89.31 690 PHE A CA 1
ATOM 5540 C C . PHE A 1 690 ? -32.649 -2.852 -23.446 1.00 89.31 690 PHE A C 1
ATOM 5542 O O . PHE A 1 690 ? -32.504 -4.076 -23.483 1.00 89.31 690 PHE A O 1
ATOM 5549 N N . VAL A 1 691 ? -32.330 -2.058 -24.471 1.00 83.94 691 VAL A N 1
ATOM 5550 C CA . VAL A 1 691 ? -31.832 -2.548 -25.765 1.00 83.94 691 VAL A CA 1
ATOM 5551 C C . VAL A 1 691 ? -30.304 -2.600 -25.781 1.00 83.94 691 VAL A C 1
ATOM 5553 O O . VAL A 1 691 ? -29.622 -1.580 -25.657 1.00 83.94 691 VAL 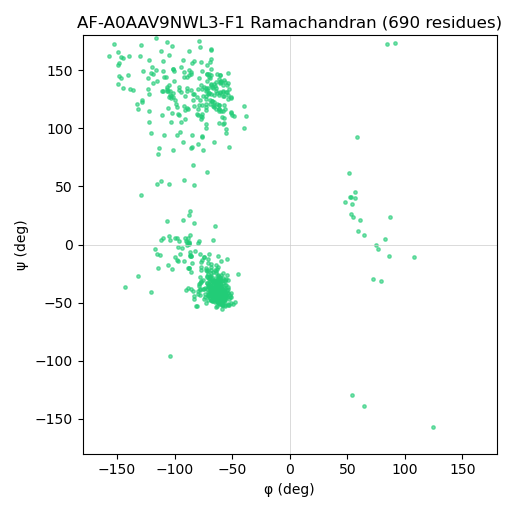A O 1
ATOM 5556 N N . LEU A 1 692 ? -29.781 -3.809 -25.982 1.00 82.69 692 LEU A N 1
ATOM 5557 C CA . LEU A 1 692 ? -28.371 -4.179 -25.868 1.00 82.69 692 LEU A CA 1
ATOM 5558 C C . LEU A 1 692 ? -27.719 -4.539 -27.206 1.00 82.69 692 LEU A C 1
ATOM 5560 O O . LEU A 1 692 ? -28.415 -5.104 -28.086 1.00 82.69 692 LEU A O 1
#

Secondary structure (DSSP, 8-state):
-----PPP-PPPTTS--S----TT-PPPHHHHHHHHHHHHH----S----HHHHHHHHHHHHHHHHHHHHTT--HHHHHHH--HHHHHHHHHHHHHHS---BHHHHHHHHHHHHHHHHHHHSSPPPHHHHHHHHHHIIIIIHHHTT-B-PPPP--B--HHHHHHHHHHHHH---S--SSTHHHHHHHHHHHHHHHH---HHHHHT-BGGGEEEEEEE-TTT--EEEEEEEE---STTTTS-----EEEEPPPSSTTT-HHHHHHHHHHHTT-BS-TT--SHHHHHT----STT-EEE-PBPTTTTTSBSSEEEEEETTEEEEEEEEEPPHHHHHHHHHHHHHHHT-SSPP-HHHHHHHHHHHHHH-TT--HHHHHHHHT--S-THHHHHHTS-SS-SS-HHHHHTTPPP-HHHHHHTTBGGGG--TTS--S--HHHHHHHHTSHHHHHHHHHHHHHHHHHHHHHSSGGGGTTSHHHHHHHHHHHHHHHHHHHHHHHHHHHHHHHHHHHHHHHHHHHHHTT-PPP----TTSS----S-HHHHHHHHHHHS-GGG--THHHHHHHHHHHHHHHHHHT--------PPPPP-----------------PPPSSPPPP-SSB-HHHHTSSS-HHHHTPBPSSHHHHHHHHHHHTGGGSPTT-EEE-S-TTTSTT-EEEHHHHHHHHHHHHH----

InterPro domains:
  IPR021842 Protein of unknown function DUF3435 [PF11917] (160-568)

Solvent-accessible surface area (backbone atoms only — not comparable to full-atom values): 39880 Å² total; per-residue (Å²): 140,79,86,75,81,77,81,82,84,62,81,44,100,83,77,60,48,96,77,79,76,56,89,87,68,69,80,54,67,67,59,54,49,51,53,49,54,50,54,76,71,49,88,71,77,78,69,90,74,55,70,75,53,48,57,51,27,53,53,46,45,53,56,47,46,52,56,21,57,78,69,76,46,60,51,69,60,53,50,68,67,56,48,61,73,60,55,54,50,52,52,52,50,47,57,74,74,39,99,71,59,42,36,68,56,55,54,49,49,54,54,30,47,49,49,42,34,29,71,76,64,60,41,78,71,54,70,65,54,57,49,51,55,49,52,39,43,72,42,63,51,19,64,75,70,66,33,46,74,74,82,74,87,73,45,20,48,43,70,72,59,46,52,52,49,54,39,45,60,52,55,48,89,79,70,88,52,81,31,39,38,54,56,54,44,51,52,40,52,50,45,49,24,42,77,47,28,49,56,68,68,35,62,43,63,36,25,48,68,29,49,46,42,28,23,34,42,44,85,92,75,74,44,55,42,65,34,36,36,41,41,58,75,63,48,98,59,80,91,51,94,79,79,67,54,69,48,77,43,65,78,42,80,40,45,75,74,13,53,58,40,45,53,53,18,52,34,61,67,65,66,33,57,52,55,87,85,66,79,47,57,64,59,61,75,64,50,69,38,58,72,94,79,30,50,32,80,56,59,61,30,82,88,46,26,84,32,43,72,40,44,26,72,37,83,37,75,92,30,76,42,73,37,87,69,53,46,47,52,66,73,60,53,51,53,47,45,33,47,51,24,49,71,64,17,33,78,57,86,41,50,68,63,20,22,23,20,25,38,50,43,53,40,63,71,34,89,94,50,43,73,68,57,38,26,58,57,61,74,46,76,98,54,64,64,64,44,61,76,74,38,50,65,87,52,62,58,51,37,63,65,31,53,73,70,74,44,87,54,55,46,66,64,26,40,51,70,36,33,46,60,67,74,46,38,78,83,55,74,82,69,71,52,74,67,59,54,47,54,52,59,67,33,66,75,47,46,54,50,50,52,53,42,52,48,50,50,49,54,41,33,72,76,50,71,35,75,77,68,35,70,91,39,71,70,43,52,50,43,50,49,48,53,51,47,47,55,50,51,48,54,50,47,52,54,48,52,45,48,52,55,39,55,52,43,70,63,47,50,60,56,54,54,51,53,34,43,77,72,68,52,67,78,74,87,67,72,68,75,66,77,73,74,61,72,61,79,48,67,43,48,40,54,47,27,54,49,50,72,51,68,42,90,81,41,61,73,70,54,34,55,52,47,37,35,54,45,25,53,28,48,32,59,30,41,74,30,34,64,70,80,82,63,86,81,69,82,74,81,92,66,86,85,75,91,73,82,86,80,76,90,78,89,67,85,83,72,78,45,84,63,53,67,70,40,72,71,43,30,46,66,68,39,57,64,44,68,40,47,70,75,56,16,67,40,65,42,96,37,57,69,53,36,36,59,45,48,35,74,62,37,55,71,58,52,60,92,75,35,74,43,63,51,69,49,58,59,35,39,58,91,44,66,24,73,15,71,67,48,39,49,53,48,33,33,73,62,20,46,35,70,109